Protein AF-0000000070387898 (afdb_homodimer)

pLDDT: mean 78.68, std 24.74, range [29.78, 98.94]

Foldseek 3Di:
DPPPPDDDPFADQDDDPVNQVVPFDWDADPVGRQQIWRKDFSCVVRPHQWKTKMKTWDAAFHKNDFFKAWAPKKKKKAWAAAKWKKKWWQQLVVCPDPPPPDPPVDPDPPPPPPPCPDPPDTDMDIDMDGHGDMDIADHRSVSSGGGIIITGHRHITIMMMMITPQDSFKDWIWMDRRNVQWIFIWIDHGPDPPDRPPTDTDND/DPPPPDDDPFADQDDDPVNQVVPFDWDADPVGRQQIWRKDFSCVVRPHQWKTKMKTWDAAFHKNDFFKAWAPKKKKKAWAAAKWKKKWWQQLVVCPPPPPPDPPVDPDPPPPPPPPPDPPDTDMDIDMDGHGDMDIADHRSVSSGGGIIITGHRHITIMMMMITPQDSFKDWIWMDRRNVQWIFIFIDHGPDDPDRPRTDTPRD

Sequence (408 aa):
MTSSPPIDFGPHPLLKADYIDSNLSPQPHFLKSEAVRNQICMSDAVGMKSLAVHKVRLDPEVESCPNHYHLNESEWIYILSGSGILTLLDASPTLLGPSMVPFPATRSTSTQTVGNKGKMTLEKEEKHVNPGDFIGFEQGIKASRWSHSLRAGPQGIEYLMGGAKSGCGGGVNLCAYPEEGKTMVMEYPQGQEGDVVRGSVTEFMTSSPPIDFGPHPLLKADYIDSNLSPQPHFLKSEAVRNQICMSDAVGMKSLAVHKVRLDPEVESCPNHYHLNESEWIYILSGSGILTLLDASPTLLGPSMVPFPATRSTSTQTVGNKGKMTLEKEEKHVNPGDFIGFEQGIKASRWSHSLRAGPQGIEYLMGGAKSGCGGGVNLCAYPEEGKTMVMEYPQGQEGDVVRGSVTEF

Secondary structure (DSSP, 8-state):
----------S-SEE-HHHHHHT-EEEE-SS-TT-EEEEEEHHHHTT-SSEEEEEEEE-TT-BSSSSBEESS--EEEEEEEEEEEEEEEE-GGGTTSS------SS----------------EEEEEEE-TT-EEEE--SGGGGGGEEEEEEEEEEEEEEEEEE-S-TTTPEEEEEETTTTEEEEEE--SS-TT------EE--/----------S-SEE-HHHHHHT-EEEE-SS-TT-EEEEEEHHHHTT-SSEEEEEEEE-TT-BSSSSBEESS--EEEEEEEEEEEEEEEE-GGGTTSS------SS----------------EEEEEEE-TT-EEEE--SGGGGGGEEEEEEEEEEEEEEEEEE-S-TTTPEEEEEETTTTEEEEEE--SS-TT------EE--

Organism: Cryptococcus deneoformans (strain JEC21 / ATCC MYA-565) (NCBI:txid214684)

InterPro domains:
  IPR011051 RmlC-like cupin domain superfamily [SSF51182] (5-152)
  IPR014710 RmlC-like jelly roll fold [G3DSA:2.60.120.10] (12-193)

Structure (mmCIF, N/CA/C/O backbone):
data_AF-0000000070387898-model_v1
#
loop_
_entity.id
_entity.type
_entity.pdbx_description
1 polymer 'Cupin 2 conserved barrel domain-containing protein'
#
loop_
_atom_site.group_PDB
_atom_site.id
_atom_site.type_symbol
_atom_site.label_atom_id
_atom_site.label_alt_id
_atom_site.label_comp_id
_atom_site.label_asym_id
_atom_site.label_entity_id
_atom_site.label_seq_id
_atom_site.pdbx_PDB_ins_code
_atom_site.Cartn_x
_atom_site.Cartn_y
_atom_site.Cartn_z
_atom_site.occupancy
_atom_site.B_iso_or_equiv
_atom_site.auth_seq_id
_atom_site.auth_comp_id
_atom_site.auth_asym_id
_atom_site.auth_atom_id
_atom_site.pdbx_PDB_model_num
ATOM 1 N N . MET A 1 1 ? 10.719 41.312 -14.398 1 35.44 1 MET A N 1
ATOM 2 C CA . MET A 1 1 ? 10.312 40.469 -13.281 1 35.44 1 MET A CA 1
ATOM 3 C C . MET A 1 1 ? 9.938 39.094 -13.758 1 35.44 1 MET A C 1
ATOM 5 O O . MET A 1 1 ? 8.875 38.875 -14.344 1 35.44 1 MET A O 1
ATOM 9 N N . THR A 1 2 ? 10.742 38.25 -14.234 1 41.53 2 THR A N 1
ATOM 10 C CA . THR A 1 2 ? 10.5 36.969 -14.906 1 41.53 2 THR A CA 1
ATOM 11 C C . THR A 1 2 ? 9.773 36 -13.977 1 41.53 2 THR A C 1
ATOM 13 O O . THR A 1 2 ? 10.242 35.719 -12.867 1 41.53 2 THR A O 1
ATOM 16 N N . SER A 1 3 ? 8.422 35.938 -14.023 1 47.75 3 SER A N 1
ATOM 17 C CA . SER A 1 3 ? 7.527 35.125 -13.219 1 47.75 3 SER A CA 1
ATOM 18 C C . SER A 1 3 ? 7.953 33.656 -13.234 1 47.75 3 SER A C 1
ATOM 20 O O . SER A 1 3 ? 8.195 33.094 -14.297 1 47.75 3 SER A O 1
ATOM 22 N N . SER A 1 4 ? 8.734 33.312 -12.312 1 57.03 4 SER A N 1
ATOM 23 C CA . SER A 1 4 ? 9.07 31.891 -12.18 1 57.03 4 SER A CA 1
ATOM 24 C C . SER A 1 4 ? 7.887 31 -12.539 1 57.03 4 SER A C 1
ATOM 26 O O . SER A 1 4 ? 6.742 31.328 -12.219 1 57.03 4 SER A O 1
ATOM 28 N N . PRO A 1 5 ? 8.117 30.234 -13.57 1 61.38 5 PRO A N 1
ATOM 29 C CA . PRO A 1 5 ? 7.016 29.344 -13.93 1 61.38 5 PRO A CA 1
ATOM 30 C C . PRO A 1 5 ? 6.32 28.75 -12.711 1 61.38 5 PRO A C 1
ATOM 32 O O . PRO A 1 5 ? 6.949 28.562 -11.664 1 61.38 5 PRO A O 1
ATOM 35 N N . PRO A 1 6 ? 5.039 28.766 -12.805 1 72.12 6 PRO A N 1
ATOM 36 C CA . PRO A 1 6 ? 4.281 28.203 -11.688 1 72.12 6 PRO A CA 1
ATOM 37 C C . PRO A 1 6 ? 4.746 26.797 -11.289 1 72.12 6 PRO A C 1
ATOM 39 O O . PRO A 1 6 ? 5.152 26.016 -12.156 1 72.12 6 PRO A O 1
ATOM 42 N N . ILE A 1 7 ? 5.031 26.562 -10.102 1 79.88 7 ILE A N 1
ATOM 43 C CA . ILE A 1 7 ? 5.41 25.266 -9.555 1 79.88 7 ILE A CA 1
ATOM 44 C C . ILE A 1 7 ? 4.289 24.266 -9.805 1 79.88 7 ILE A C 1
ATOM 46 O O . ILE A 1 7 ? 3.117 24.547 -9.562 1 79.88 7 ILE A O 1
ATOM 50 N N . ASP A 1 8 ? 4.555 23.156 -10.438 1 85.25 8 ASP A N 1
ATOM 51 C CA . ASP A 1 8 ? 3.609 22.062 -10.609 1 85.25 8 ASP A CA 1
ATOM 52 C C . ASP A 1 8 ? 3.594 21.156 -9.375 1 85.25 8 ASP A C 1
ATOM 54 O O . ASP A 1 8 ? 4.516 20.359 -9.172 1 85.25 8 ASP A O 1
ATOM 58 N N . PHE A 1 9 ? 2.543 21.25 -8.641 1 87.94 9 PHE A N 1
ATOM 59 C CA . PHE A 1 9 ? 2.457 20.5 -7.391 1 87.94 9 PHE A CA 1
ATOM 60 C C . PHE A 1 9 ? 1.857 19.125 -7.625 1 87.94 9 PHE A C 1
ATOM 62 O O . PHE A 1 9 ? 1.714 18.328 -6.688 1 87.94 9 PHE A O 1
ATOM 69 N N . GLY A 1 10 ? 1.58 18.766 -8.898 1 88.38 10 GLY A N 1
ATOM 70 C CA . GLY A 1 10 ? 0.963 17.5 -9.203 1 88.38 10 GLY A CA 1
ATOM 71 C C . GLY A 1 10 ? -0.544 17.5 -9.039 1 88.38 10 GLY A C 1
ATOM 72 O O . GLY A 1 10 ? -1.128 18.531 -8.68 1 88.38 10 GLY A O 1
ATOM 73 N N . PRO A 1 11 ? -1.177 16.422 -9.344 1 94.38 11 PRO A N 1
ATOM 74 C CA . PRO A 1 11 ? -2.635 16.344 -9.234 1 94.38 11 PRO A CA 1
ATOM 75 C C . PRO A 1 11 ? -3.115 16.375 -7.781 1 94.38 11 PRO A C 1
ATOM 77 O O . PRO A 1 11 ? -2.309 16.266 -6.859 1 94.38 11 PRO A O 1
ATOM 80 N N . HIS A 1 12 ? -4.43 16.703 -7.688 1 97.62 12 HIS A N 1
ATOM 81 C CA . HIS A 1 12 ? -5.043 16.594 -6.367 1 97.62 12 HIS A CA 1
ATOM 82 C C . HIS A 1 12 ? -4.84 15.195 -5.777 1 97.62 12 HIS A C 1
ATOM 84 O O . HIS A 1 12 ? -4.961 14.195 -6.484 1 97.62 12 HIS A O 1
ATOM 90 N N . PRO A 1 13 ? -4.621 15.078 -4.473 1 98.19 13 PRO A N 1
ATOM 91 C CA . PRO A 1 13 ? -4.227 13.797 -3.887 1 98.19 13 PRO A CA 1
ATOM 92 C C . PRO A 1 13 ? -5.41 12.859 -3.656 1 98.19 13 PRO A C 1
ATOM 94 O O . PRO A 1 13 ? -5.223 11.672 -3.393 1 98.19 13 PRO A O 1
ATOM 97 N N . LEU A 1 14 ? -6.66 13.344 -3.686 1 98.81 14 LEU A N 1
ATOM 98 C CA . LEU A 1 14 ? -7.836 12.539 -3.381 1 98.81 14 LEU A CA 1
ATOM 99 C C . LEU A 1 14 ? -8.453 11.969 -4.656 1 98.81 14 LEU A C 1
ATOM 101 O O . LEU A 1 14 ? -8.758 12.711 -5.59 1 98.81 14 LEU A O 1
ATOM 105 N N . LEU A 1 15 ? -8.539 10.727 -4.711 1 98.75 15 LEU A N 1
ATOM 106 C CA . LEU A 1 15 ? -9.227 9.992 -5.762 1 98.75 15 LEU A CA 1
ATOM 107 C C . LEU A 1 15 ? -10.5 9.336 -5.223 1 98.75 15 LEU A C 1
ATOM 109 O O . LEU A 1 15 ? -10.43 8.461 -4.352 1 98.75 15 LEU A O 1
ATOM 113 N N . LYS A 1 16 ? -11.68 9.688 -5.766 1 98.81 16 LYS A N 1
ATOM 114 C CA . LYS A 1 16 ? -12.961 9.227 -5.227 1 98.81 16 LYS A CA 1
ATOM 115 C C . LYS A 1 16 ? -13.297 7.82 -5.715 1 98.81 16 LYS A C 1
ATOM 117 O O . LYS A 1 16 ? -12.969 7.461 -6.848 1 98.81 16 LYS A O 1
ATOM 122 N N . ALA A 1 17 ? -14.055 7.16 -4.895 1 98.81 17 ALA A N 1
ATOM 123 C CA . ALA A 1 17 ? -14.43 5.77 -5.145 1 98.81 17 ALA A CA 1
ATOM 124 C C . ALA A 1 17 ? -15.133 5.625 -6.492 1 98.81 17 ALA A C 1
ATOM 126 O O . ALA A 1 17 ? -14.875 4.676 -7.238 1 98.81 17 ALA A O 1
ATOM 127 N N . ASP A 1 18 ? -15.992 6.516 -6.812 1 98.44 18 ASP A N 1
ATOM 128 C CA . ASP A 1 18 ? -16.75 6.43 -8.062 1 98.44 18 ASP A CA 1
ATOM 129 C C . ASP A 1 18 ? -15.812 6.488 -9.266 1 98.44 18 ASP A C 1
ATOM 131 O O . ASP A 1 18 ? -16.016 5.762 -10.242 1 98.44 18 ASP A O 1
ATOM 135 N N . TYR A 1 19 ? -14.852 7.426 -9.195 1 98.56 19 TYR A N 1
ATOM 136 C CA . TYR A 1 19 ? -13.875 7.508 -10.273 1 98.56 19 TYR A CA 1
ATOM 137 C C . TYR A 1 19 ? -13.094 6.203 -10.398 1 98.56 19 TYR A C 1
ATOM 139 O O . TYR A 1 19 ? -12.914 5.688 -11.5 1 98.56 19 TYR A O 1
ATOM 147 N N . ILE A 1 20 ? -12.648 5.652 -9.305 1 98.62 20 ILE A N 1
ATOM 148 C CA . ILE A 1 20 ? -11.859 4.426 -9.281 1 98.62 20 ILE A CA 1
ATOM 149 C C . ILE A 1 20 ? -12.656 3.287 -9.914 1 98.62 20 ILE A C 1
ATOM 151 O O . ILE A 1 20 ? -12.172 2.615 -10.828 1 98.62 20 ILE A O 1
ATOM 155 N N . ASP A 1 21 ? -13.914 3.082 -9.477 1 98.19 21 ASP A N 1
ATOM 156 C CA . ASP A 1 21 ? -14.742 1.971 -9.93 1 98.19 21 ASP A CA 1
ATOM 157 C C . ASP A 1 21 ? -15.094 2.115 -11.414 1 98.19 21 ASP A C 1
ATOM 159 O O . ASP A 1 21 ? -15.242 1.118 -12.117 1 98.19 21 ASP A O 1
ATOM 163 N N . SER A 1 22 ? -15.156 3.334 -11.875 1 98.25 22 SER A N 1
ATOM 164 C CA . SER A 1 22 ? -15.555 3.576 -13.258 1 98.25 22 SER A CA 1
ATOM 165 C C . SER A 1 22 ? -14.352 3.502 -14.203 1 98.25 22 SER A C 1
ATOM 167 O O . SER A 1 22 ? -14.508 3.578 -15.422 1 98.25 22 SER A O 1
ATOM 169 N N . ASN A 1 23 ? -13.109 3.379 -13.641 1 98.12 23 ASN A N 1
ATOM 170 C CA . ASN A 1 23 ? -11.93 3.422 -14.5 1 98.12 23 ASN A CA 1
ATOM 171 C C . ASN A 1 23 ? -11.117 2.135 -14.398 1 98.12 23 ASN A C 1
ATOM 173 O O . ASN A 1 23 ? -9.938 2.111 -14.758 1 98.12 23 ASN A O 1
ATOM 177 N N . LEU A 1 24 ? -11.742 1.082 -13.906 1 97.81 24 LEU A N 1
ATOM 178 C CA . LEU A 1 24 ? -11.133 -0.237 -14.023 1 97.81 24 LEU A CA 1
ATOM 179 C C . LEU A 1 24 ? -11.062 -0.683 -15.477 1 97.81 24 LEU A C 1
ATOM 181 O O . LEU A 1 24 ? -12.039 -0.542 -16.219 1 97.81 24 LEU A O 1
ATOM 185 N N . SER A 1 25 ? -9.891 -1.163 -15.859 1 97.25 25 SER A N 1
ATOM 186 C CA . SER A 1 25 ? -9.727 -1.632 -17.234 1 97.25 25 SER A CA 1
ATOM 187 C C . SER A 1 25 ? -9.078 -3.012 -17.266 1 97.25 25 SER A C 1
ATOM 189 O O . SER A 1 25 ? -8.219 -3.322 -16.453 1 97.25 25 SER A O 1
ATOM 191 N N . PRO A 1 26 ? -9.523 -3.861 -18.234 1 97.25 26 PRO A N 1
ATOM 192 C CA . PRO A 1 26 ? -8.969 -5.215 -18.328 1 97.25 26 PRO A CA 1
ATOM 193 C C . PRO A 1 26 ? -7.512 -5.227 -18.781 1 97.25 26 PRO A C 1
ATOM 195 O O . PRO A 1 26 ? -7.148 -4.516 -19.734 1 97.25 26 PRO A O 1
ATOM 198 N N . GLN A 1 27 ? -6.707 -5.988 -18.062 1 93.81 27 GLN A N 1
ATOM 199 C CA . GLN A 1 27 ? -5.305 -6.207 -18.391 1 93.81 27 GLN A CA 1
ATOM 200 C C . GLN A 1 27 ? -4.98 -7.699 -18.453 1 93.81 27 GLN A C 1
ATOM 202 O O . GLN A 1 27 ? -4.711 -8.32 -17.422 1 93.81 27 GLN A O 1
ATOM 207 N N . PRO A 1 28 ? -5.008 -8.273 -19.688 1 93.62 28 PRO A N 1
ATOM 208 C CA . PRO A 1 28 ? -4.586 -9.672 -19.781 1 93.62 28 PRO A CA 1
ATOM 209 C C . PRO A 1 28 ? -3.1 -9.859 -19.484 1 93.62 28 PRO A C 1
ATOM 211 O O . PRO A 1 28 ? -2.283 -9 -19.844 1 93.62 28 PRO A O 1
ATOM 214 N N . HIS A 1 29 ? -2.834 -10.922 -18.797 1 90.75 29 HIS A N 1
ATOM 215 C CA . HIS A 1 29 ? -1.426 -11.242 -18.578 1 90.75 29 HIS A CA 1
ATOM 216 C C . HIS A 1 29 ? -0.759 -11.688 -19.875 1 90.75 29 HIS A C 1
ATOM 218 O O . HIS A 1 29 ? -1.346 -12.445 -20.641 1 90.75 29 HIS A O 1
ATOM 224 N N . PHE A 1 30 ? 0.446 -11.359 -20.016 1 82.5 30 PHE A N 1
ATOM 225 C CA . PHE A 1 30 ? 1.113 -11.594 -21.297 1 82.5 30 PHE A CA 1
ATOM 226 C C . PHE A 1 30 ? 1.413 -13.078 -21.484 1 82.5 30 PHE A C 1
ATOM 228 O O . PHE A 1 30 ? 1.46 -13.57 -22.609 1 82.5 30 PHE A O 1
ATOM 235 N N . LEU A 1 31 ? 1.638 -13.891 -20.422 1 84.62 31 LEU A N 1
ATOM 236 C CA . LEU A 1 31 ? 1.955 -15.312 -20.531 1 84.62 31 LEU A CA 1
ATOM 237 C C . LEU A 1 31 ? 0.683 -16.156 -20.578 1 84.62 31 LEU A C 1
ATOM 239 O O . LEU A 1 31 ? 0.725 -17.328 -20.922 1 84.62 31 LEU A O 1
ATOM 243 N N . LYS A 1 32 ? -0.415 -15.648 -20.172 1 91.56 32 LYS A N 1
ATOM 244 C CA . LYS A 1 32 ? -1.692 -16.344 -20.062 1 91.56 32 LYS A CA 1
ATOM 245 C C . LYS A 1 32 ? -2.861 -15.391 -20.281 1 91.56 32 LYS A C 1
ATOM 247 O O . LYS A 1 32 ? -3.375 -14.812 -19.312 1 91.56 32 LYS A O 1
ATOM 252 N N . SER A 1 33 ? -3.344 -15.281 -21.438 1 93.31 33 SER A N 1
ATOM 253 C CA . SER A 1 33 ? -4.277 -14.234 -21.844 1 93.31 33 SER A CA 1
ATOM 254 C C . SER A 1 33 ? -5.613 -14.383 -21.109 1 93.31 33 SER A C 1
ATOM 256 O O . SER A 1 33 ? -6.367 -13.422 -20.984 1 93.31 33 SER A O 1
ATOM 258 N N . GLU A 1 34 ? -5.941 -15.586 -20.625 1 96.25 34 GLU A N 1
ATOM 259 C CA . GLU A 1 34 ? -7.191 -15.797 -19.906 1 96.25 34 GLU A CA 1
ATOM 260 C C . GLU A 1 34 ? -7.113 -15.227 -18.484 1 96.25 34 GLU A C 1
ATOM 262 O O . GLU A 1 34 ? -8.133 -15.07 -17.812 1 96.25 34 GLU A O 1
ATOM 267 N N . ALA A 1 35 ? -5.898 -15.047 -18.062 1 96.62 35 ALA A N 1
ATOM 268 C CA . ALA A 1 35 ? -5.703 -14.359 -16.781 1 96.62 35 ALA A CA 1
ATOM 269 C C . ALA A 1 35 ? -5.824 -12.852 -16.938 1 96.62 35 ALA A C 1
ATOM 271 O O . ALA A 1 35 ? -4.867 -12.18 -17.344 1 96.62 35 ALA A O 1
ATOM 272 N N . VAL A 1 36 ? -7.02 -12.352 -16.625 1 97.38 36 VAL A N 1
ATOM 273 C CA . VAL A 1 36 ? -7.312 -10.938 -16.859 1 97.38 36 VAL A CA 1
ATOM 274 C C . VAL A 1 36 ? -7.605 -10.242 -15.531 1 97.38 36 VAL A C 1
ATOM 276 O O . VAL A 1 36 ? -8.531 -10.633 -14.812 1 97.38 36 VAL A O 1
ATOM 279 N N . ARG A 1 37 ? -6.832 -9.273 -15.211 1 97.38 37 ARG A N 1
ATOM 280 C CA . ARG A 1 37 ? -7.117 -8.367 -14.109 1 97.38 37 ARG A CA 1
ATOM 281 C C . ARG A 1 37 ? -7.824 -7.113 -14.594 1 97.38 37 ARG A C 1
ATOM 283 O O . ARG A 1 37 ? -7.348 -6.441 -15.516 1 97.38 37 ARG A O 1
ATOM 290 N N . ASN A 1 38 ? -9.031 -6.84 -14.086 1 98.25 38 ASN A N 1
ATOM 291 C CA . ASN A 1 38 ? -9.594 -5.5 -14.227 1 98.25 38 ASN A CA 1
ATOM 292 C C . ASN A 1 38 ? -9.047 -4.547 -13.164 1 98.25 38 ASN A C 1
ATOM 294 O O . ASN A 1 38 ? -9.312 -4.719 -11.969 1 98.25 38 ASN A O 1
ATOM 298 N N . GLN A 1 39 ? -8.18 -3.57 -13.648 1 97.62 39 GLN A N 1
ATOM 299 C CA . GLN A 1 39 ? -7.477 -2.85 -12.594 1 97.62 39 GLN A CA 1
ATOM 300 C C . GLN A 1 39 ? -7.301 -1.378 -12.961 1 97.62 39 GLN A C 1
ATOM 302 O O . GLN A 1 39 ? -7.48 -0.992 -14.117 1 97.62 39 GLN A O 1
ATOM 307 N N . ILE A 1 40 ? -7.078 -0.568 -11.977 1 96.88 40 ILE A N 1
ATOM 308 C CA . ILE A 1 40 ? -6.59 0.802 -12.07 1 96.88 40 ILE A CA 1
ATOM 309 C C . ILE A 1 40 ? -5.406 0.995 -11.117 1 96.88 40 ILE A C 1
ATOM 311 O O . ILE A 1 40 ? -5.402 0.46 -10.008 1 96.88 40 ILE A O 1
ATOM 315 N N . CYS A 1 41 ? -4.367 1.697 -11.586 1 96.19 41 CYS A N 1
ATOM 316 C CA . CYS A 1 41 ? -3.295 2.135 -10.695 1 96.19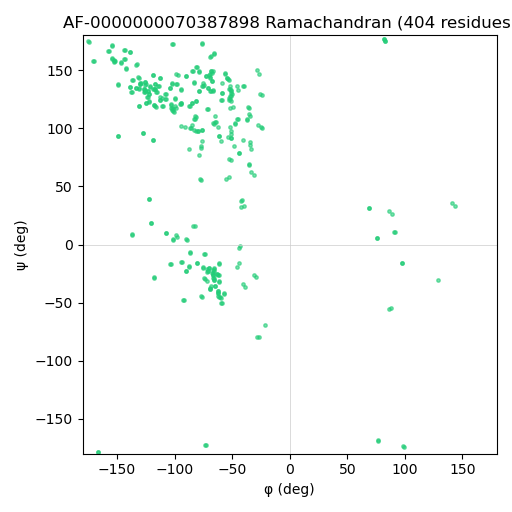 41 CYS A CA 1
ATOM 317 C C . CYS A 1 41 ? -3.643 3.465 -10.039 1 96.19 41 CYS A C 1
ATOM 319 O O . CYS A 1 41 ? -3.396 4.527 -10.609 1 96.19 41 CYS A O 1
ATOM 321 N N . MET A 1 42 ? -4.105 3.414 -8.789 1 97.56 42 MET A N 1
ATOM 322 C CA . MET A 1 42 ? -4.59 4.605 -8.102 1 97.56 42 MET A CA 1
ATOM 323 C C . MET A 1 42 ? -3.439 5.559 -7.793 1 97.56 42 MET A C 1
ATOM 325 O O . MET A 1 42 ? -3.588 6.777 -7.906 1 97.56 42 MET A O 1
ATOM 329 N N . SER A 1 43 ? -2.275 5 -7.41 1 96 43 SER A N 1
ATOM 330 C CA . SER A 1 43 ? -1.128 5.836 -7.086 1 96 43 SER A CA 1
ATOM 331 C C . SER A 1 43 ? -0.67 6.645 -8.297 1 96 43 SER A C 1
ATOM 333 O O . SER A 1 43 ? -0.359 7.828 -8.18 1 96 43 SER A O 1
ATOM 335 N N . ASP A 1 44 ? -0.679 6.043 -9.484 1 92.25 44 ASP A N 1
ATOM 336 C CA . ASP A 1 44 ? -0.35 6.781 -10.703 1 92.25 44 ASP A CA 1
ATOM 337 C C . ASP A 1 44 ? -1.348 7.91 -10.945 1 92.25 44 ASP A C 1
ATOM 339 O O . ASP A 1 44 ? -0.959 9.016 -11.328 1 92.25 44 ASP A O 1
ATOM 343 N N . ALA A 1 45 ? -2.582 7.648 -10.734 1 94.81 45 ALA A N 1
ATOM 344 C CA . ALA A 1 45 ? -3.641 8.617 -11.023 1 94.81 45 ALA A CA 1
ATOM 345 C C . ALA A 1 45 ? -3.475 9.875 -10.172 1 94.81 45 ALA A C 1
ATOM 347 O O . ALA A 1 45 ? -3.898 10.961 -10.578 1 94.81 45 ALA A O 1
ATOM 348 N N . VAL A 1 46 ? -2.812 9.711 -8.984 1 96.31 46 VAL A N 1
ATOM 349 C CA . VAL A 1 46 ? -2.66 10.883 -8.125 1 96.31 46 VAL A CA 1
ATOM 350 C C . VAL A 1 46 ? -1.208 11.359 -8.148 1 96.31 46 VAL A C 1
ATOM 352 O O . VAL A 1 46 ? -0.785 12.125 -7.281 1 96.31 46 VAL A O 1
ATOM 355 N N . GLY A 1 47 ? -0.435 10.828 -9.016 1 92 47 GLY A N 1
ATOM 356 C CA . GLY A 1 47 ? 0.869 11.398 -9.312 1 92 47 GLY A CA 1
ATOM 357 C C . GLY A 1 47 ? 1.982 10.828 -8.461 1 92 47 GLY A C 1
ATOM 358 O O . GLY A 1 47 ? 3.088 11.367 -8.422 1 92 47 GLY A O 1
ATOM 359 N N . MET A 1 48 ? 1.727 9.789 -7.742 1 91.62 48 MET A N 1
ATOM 360 C CA . MET A 1 48 ? 2.799 9.164 -6.977 1 91.62 48 MET A CA 1
ATOM 361 C C . MET A 1 48 ? 3.812 8.5 -7.898 1 91.62 48 MET A C 1
ATOM 363 O O . MET A 1 48 ? 3.439 7.934 -8.93 1 91.62 48 MET A O 1
ATOM 367 N N . LYS A 1 49 ? 5.07 8.477 -7.434 1 84.19 49 LYS A N 1
ATOM 368 C CA . LYS A 1 49 ? 6.109 8.016 -8.352 1 84.19 49 LYS A CA 1
ATOM 369 C C . LYS A 1 49 ? 6.797 6.762 -7.816 1 84.19 49 LYS A C 1
ATOM 371 O O . LYS A 1 49 ? 7.246 5.918 -8.594 1 84.19 49 LYS A O 1
ATOM 376 N N . SER A 1 50 ? 6.859 6.566 -6.574 1 81.56 50 SER A N 1
ATOM 377 C CA . SER A 1 50 ? 7.742 5.539 -6.031 1 81.56 50 SER A CA 1
ATOM 378 C C . SER A 1 50 ? 6.953 4.305 -5.609 1 81.56 50 SER A C 1
ATOM 380 O O . SER A 1 50 ? 7.531 3.234 -5.398 1 81.56 50 SER A O 1
ATOM 382 N N . LEU A 1 51 ? 5.641 4.453 -5.465 1 90.56 51 LEU A N 1
ATOM 383 C CA . LEU A 1 51 ? 4.801 3.35 -5.012 1 90.56 51 LEU A CA 1
ATOM 384 C C . LEU A 1 51 ? 3.662 3.092 -5.996 1 90.56 51 LEU A C 1
ATOM 386 O O . LEU A 1 51 ? 3.102 4.031 -6.562 1 90.56 51 LEU A O 1
ATOM 390 N N . ALA A 1 52 ? 3.402 1.858 -6.191 1 92 52 ALA A N 1
ATOM 391 C CA . ALA A 1 52 ? 2.221 1.477 -6.961 1 92 52 ALA A CA 1
ATOM 392 C C . ALA A 1 52 ? 1.147 0.879 -6.055 1 92 52 ALA A C 1
ATOM 394 O O . ALA A 1 52 ? 1.437 0.013 -5.227 1 92 52 ALA A O 1
ATOM 395 N N . VAL A 1 53 ? -0.023 1.362 -6.16 1 97 53 VAL A N 1
ATOM 396 C CA . VAL A 1 53 ? -1.197 0.812 -5.492 1 97 53 VAL A CA 1
ATOM 397 C C . VAL A 1 53 ? -2.336 0.651 -6.496 1 97 53 VAL A C 1
ATOM 399 O O . VAL A 1 53 ? -2.805 1.635 -7.074 1 97 53 VAL A O 1
ATOM 402 N N . HIS A 1 54 ? -2.768 -0.555 -6.66 1 97.81 54 HIS A N 1
ATOM 403 C CA . HIS A 1 54 ? -3.83 -0.879 -7.602 1 97.81 54 HIS A CA 1
ATOM 404 C C . HIS A 1 54 ? -5.09 -1.344 -6.879 1 97.81 54 HIS A C 1
ATOM 406 O O . HIS A 1 54 ? -5.004 -2.01 -5.844 1 97.81 54 HIS A O 1
ATOM 412 N N . LYS A 1 55 ? -6.188 -0.949 -7.43 1 98.81 55 LYS A N 1
ATOM 413 C CA . LYS A 1 55 ? -7.395 -1.739 -7.207 1 98.81 55 LYS A CA 1
ATOM 414 C C . LYS A 1 55 ? -7.617 -2.738 -8.336 1 98.81 55 LYS A C 1
ATOM 416 O O . LYS A 1 55 ? -7.492 -2.389 -9.516 1 98.81 55 LYS A O 1
ATOM 421 N N . VAL A 1 56 ? -7.91 -3.951 -7.957 1 98.69 56 VAL A N 1
ATOM 422 C CA . VAL A 1 56 ? -8.047 -5.027 -8.93 1 98.69 56 VAL A CA 1
ATOM 423 C C . VAL A 1 56 ? -9.359 -5.77 -8.703 1 98.69 56 VAL A C 1
ATOM 425 O O . VAL A 1 56 ? -9.742 -6.027 -7.555 1 98.69 56 VAL A O 1
ATOM 428 N N . ARG A 1 57 ? -10.016 -6.105 -9.719 1 98.88 57 ARG A N 1
ATOM 429 C CA . ARG A 1 57 ? -11.18 -6.992 -9.711 1 98.88 57 ARG A CA 1
ATOM 430 C C . ARG A 1 57 ? -10.961 -8.18 -10.641 1 98.88 57 ARG A C 1
ATOM 432 O O . ARG A 1 57 ? -10.586 -8.008 -11.805 1 98.88 57 ARG A O 1
ATOM 439 N N . LEU A 1 58 ? -11.141 -9.367 -10.102 1 98.81 58 LEU A N 1
ATOM 440 C CA . LEU A 1 58 ? -11.18 -10.57 -10.914 1 98.81 58 LEU A CA 1
ATOM 441 C C . LEU A 1 58 ? -12.609 -11.078 -11.078 1 98.81 58 LEU A C 1
ATOM 443 O O . LEU A 1 58 ? -13.367 -11.125 -10.102 1 98.81 58 LEU A O 1
ATOM 447 N N . ASP A 1 59 ? -12.953 -11.43 -12.289 1 98.56 59 ASP A N 1
ATOM 448 C CA . ASP A 1 59 ? -14.227 -12.102 -12.531 1 98.56 59 ASP A CA 1
ATOM 449 C C . ASP A 1 59 ? -14.25 -13.484 -11.891 1 98.56 59 ASP A C 1
ATOM 451 O O . ASP A 1 59 ? -13.203 -14.008 -11.5 1 98.56 59 ASP A O 1
ATOM 455 N N . PRO A 1 60 ? -15.453 -14.062 -11.742 1 98.69 60 PRO A N 1
ATOM 456 C CA . PRO A 1 60 ? -15.57 -15.391 -11.133 1 98.69 60 PRO A CA 1
ATOM 457 C C . PRO A 1 60 ? -14.648 -16.422 -11.789 1 98.69 60 PRO A C 1
ATOM 459 O O . PRO A 1 60 ? -14.633 -16.547 -13.016 1 98.69 60 PRO A O 1
ATOM 462 N N . GLU A 1 61 ? -13.805 -17.078 -10.953 1 98.38 61 GLU A N 1
ATOM 463 C CA . GLU A 1 61 ? -12.992 -18.234 -11.297 1 98.38 61 GLU A CA 1
ATOM 464 C C . GLU A 1 61 ? -11.781 -17.828 -12.141 1 98.38 61 GLU A C 1
ATOM 466 O O . GLU A 1 61 ? -11.07 -18.688 -12.664 1 98.38 61 GLU A O 1
ATOM 471 N N . VAL A 1 62 ? -11.602 -16.531 -12.32 1 98.38 62 VAL A N 1
ATOM 472 C CA . VAL A 1 62 ? -10.469 -16.047 -13.117 1 98.38 62 VAL A CA 1
ATOM 473 C C . VAL A 1 62 ? -9.219 -15.992 -12.242 1 98.38 62 VAL A C 1
ATOM 475 O O . VAL A 1 62 ? -9.281 -15.594 -11.078 1 98.38 62 VAL A O 1
ATOM 478 N N . GLU A 1 63 ? -8.109 -16.406 -12.805 1 97.69 63 GLU A N 1
ATOM 479 C CA . GLU A 1 63 ? -6.801 -16.281 -12.164 1 97.69 63 GLU A CA 1
ATOM 480 C C . GLU A 1 63 ? -6.188 -14.906 -12.398 1 97.69 63 GLU A C 1
ATOM 482 O O . GLU A 1 63 ? -6.379 -14.312 -13.461 1 97.69 63 GLU A O 1
ATOM 487 N N . SER A 1 64 ? -5.41 -14.477 -11.438 1 96.31 64 SER A N 1
ATOM 488 C CA . SER A 1 64 ? -4.816 -13.148 -11.516 1 96.31 64 SER A CA 1
ATOM 489 C C . SER A 1 64 ? -3.641 -13.117 -12.484 1 96.31 64 SER A C 1
ATOM 491 O O . SER A 1 64 ? -3.461 -12.156 -13.227 1 96.31 64 SER A O 1
ATOM 493 N N . CYS A 1 65 ? -2.787 -14.086 -12.422 1 94.75 65 CYS A N 1
ATOM 494 C CA . CYS A 1 65 ? -1.545 -14.25 -13.164 1 94.75 65 CYS A CA 1
ATOM 495 C C . CYS A 1 65 ? -0.963 -15.641 -12.945 1 94.75 65 CYS A C 1
ATOM 497 O O . CYS A 1 65 ? -1.371 -16.359 -12.023 1 94.75 65 CYS A O 1
ATOM 499 N N . PRO A 1 66 ? -0.088 -16.094 -13.914 1 94.75 66 PRO A N 1
ATOM 500 C CA . PRO A 1 66 ? 0.634 -17.328 -13.586 1 94.75 66 PRO A CA 1
ATOM 501 C C . PRO A 1 66 ? 1.414 -17.234 -12.281 1 94.7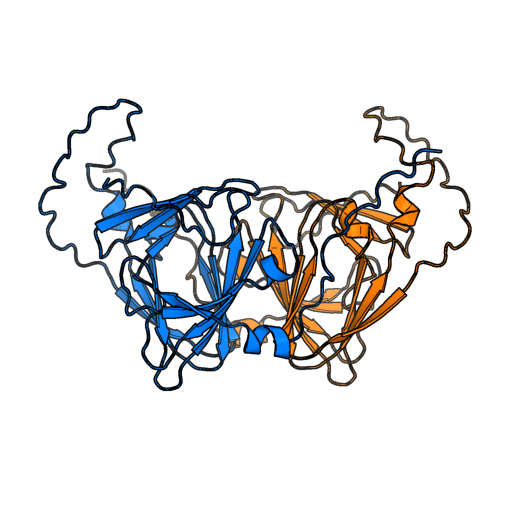5 66 PRO A C 1
ATOM 503 O O . PRO A 1 66 ? 1.814 -16.125 -11.875 1 94.75 66 PRO A O 1
ATOM 506 N N . ASN A 1 67 ? 1.488 -18.359 -11.609 1 96.44 67 ASN A N 1
ATOM 507 C CA . ASN A 1 67 ? 2.246 -18.406 -10.367 1 96.44 67 ASN A CA 1
ATOM 508 C C . ASN A 1 67 ? 3.648 -17.828 -10.547 1 96.44 67 ASN A C 1
ATOM 510 O O . ASN A 1 67 ? 4.34 -18.172 -11.508 1 96.44 67 ASN A O 1
ATOM 514 N N . HIS A 1 68 ? 4.074 -16.922 -9.609 1 94.62 68 HIS A N 1
ATOM 515 C CA . HIS A 1 68 ? 5.316 -16.188 -9.812 1 94.62 68 HIS A CA 1
ATOM 516 C C . HIS A 1 68 ? 5.883 -15.695 -8.484 1 94.62 68 HIS A C 1
ATOM 518 O O . HIS A 1 68 ? 5.23 -15.805 -7.445 1 94.62 68 HIS A O 1
ATOM 524 N N . TYR A 1 69 ? 7.102 -15.266 -8.5 1 92.81 69 TYR A N 1
ATOM 525 C CA . TYR A 1 69 ? 7.727 -14.492 -7.43 1 92.81 69 TYR A CA 1
ATOM 526 C C . TYR A 1 69 ? 8.656 -13.43 -8 1 92.81 69 TYR A C 1
ATOM 528 O O . TYR A 1 69 ? 9.117 -13.547 -9.141 1 92.81 69 TYR A O 1
ATOM 536 N N . HIS A 1 70 ? 8.789 -12.375 -7.23 1 91.25 70 HIS A N 1
ATOM 537 C CA . HIS A 1 70 ? 9.609 -11.258 -7.672 1 91.25 70 HIS A CA 1
ATOM 538 C C . HIS A 1 70 ? 11 -11.312 -7.047 1 91.25 70 HIS A C 1
ATOM 540 O O . HIS A 1 70 ? 11.141 -11.547 -5.844 1 91.25 70 HIS A O 1
ATOM 546 N N . LEU A 1 71 ? 11.961 -11.031 -7.852 1 84.44 71 LEU A N 1
ATOM 547 C CA . LEU A 1 71 ? 13.344 -11.07 -7.367 1 84.44 71 LEU A CA 1
ATOM 548 C C . LEU A 1 71 ? 13.758 -9.711 -6.812 1 84.44 71 LEU A C 1
ATOM 550 O O . LEU A 1 71 ? 14.648 -9.625 -5.965 1 84.44 71 LEU A O 1
ATOM 554 N N . ASN A 1 72 ? 13.102 -8.602 -7.227 1 83.06 72 ASN A N 1
ATOM 555 C CA . ASN A 1 72 ? 13.609 -7.289 -6.844 1 83.06 72 ASN A CA 1
ATOM 556 C C . ASN A 1 72 ? 12.484 -6.359 -6.406 1 83.06 72 ASN A C 1
ATOM 558 O O . ASN A 1 72 ? 12.688 -5.152 -6.254 1 83.06 72 ASN A O 1
ATOM 562 N N . GLU A 1 73 ? 11.305 -6.828 -6.246 1 86.56 73 GLU A N 1
ATOM 563 C CA . GLU A 1 73 ? 10.188 -6.008 -5.781 1 86.56 73 GLU A CA 1
ATOM 564 C C . GLU A 1 73 ? 9.336 -6.758 -4.762 1 86.56 73 GLU A C 1
ATOM 566 O O . GLU A 1 73 ? 9.016 -7.93 -4.953 1 86.56 73 GLU A O 1
ATOM 571 N N . SER A 1 74 ? 9.07 -6.078 -3.656 1 91.56 74 SER A N 1
ATOM 572 C CA . SER A 1 74 ? 8.078 -6.609 -2.727 1 91.56 74 SER A CA 1
ATOM 573 C C . SER A 1 74 ? 6.66 -6.332 -3.209 1 91.56 74 SER A C 1
ATOM 575 O O . SER A 1 74 ? 6.418 -5.34 -3.902 1 91.56 74 SER A O 1
ATOM 577 N N . GLU A 1 75 ? 5.785 -7.215 -2.863 1 94.94 75 GLU A N 1
ATOM 578 C CA . GLU A 1 75 ? 4.395 -7.109 -3.285 1 94.94 75 GLU A CA 1
ATOM 579 C C . GLU A 1 75 ? 3.441 -7.43 -2.135 1 94.94 75 GLU A C 1
ATOM 581 O O . GLU A 1 75 ? 3.713 -8.32 -1.327 1 94.94 75 GLU A O 1
ATOM 586 N N . TRP A 1 76 ? 2.344 -6.688 -2.074 1 97.88 76 TRP A N 1
ATOM 587 C CA . TRP A 1 76 ? 1.322 -6.996 -1.079 1 97.88 76 TRP A CA 1
ATOM 588 C C . TRP A 1 76 ? -0.067 -6.988 -1.707 1 97.88 76 TRP A C 1
ATOM 590 O O . TRP A 1 76 ? -0.281 -6.371 -2.754 1 97.88 76 TRP A O 1
ATOM 600 N N . ILE A 1 77 ? -1.011 -7.762 -1.062 1 98.88 77 ILE A N 1
ATOM 601 C CA . ILE A 1 77 ? -2.412 -7.867 -1.454 1 98.88 77 ILE A CA 1
ATOM 602 C C . ILE A 1 77 ? -3.305 -7.719 -0.224 1 98.88 77 ILE A C 1
ATOM 604 O O . ILE A 1 77 ? -3.006 -8.266 0.838 1 98.88 77 ILE A O 1
ATOM 608 N N . TYR A 1 78 ? -4.352 -6.938 -0.3 1 98.94 78 TYR A N 1
ATOM 609 C CA . TYR A 1 78 ? -5.398 -6.832 0.709 1 98.94 78 TYR A CA 1
ATOM 610 C C . TYR A 1 78 ? -6.77 -7.098 0.102 1 98.94 78 TYR A C 1
ATOM 612 O O . TYR A 1 78 ? -7.199 -6.383 -0.809 1 98.94 78 TYR A O 1
ATOM 620 N N . ILE A 1 79 ? -7.512 -8.102 0.624 1 98.94 79 ILE A N 1
ATOM 621 C CA . ILE A 1 79 ? -8.789 -8.508 0.036 1 98.94 79 ILE A CA 1
ATOM 622 C C . ILE A 1 79 ? -9.891 -7.57 0.503 1 98.94 79 ILE A C 1
ATOM 624 O O . ILE A 1 79 ? -10.109 -7.398 1.706 1 98.94 79 ILE A O 1
ATOM 628 N N . LEU A 1 80 ? -10.562 -6.965 -0.452 1 98.88 80 LEU A N 1
ATOM 629 C CA . LEU A 1 80 ? -11.625 -6.012 -0.142 1 98.88 80 LEU A CA 1
ATOM 630 C C . LEU A 1 80 ? -12.977 -6.711 -0.084 1 98.88 80 LEU A C 1
ATOM 632 O O . LEU A 1 80 ? -13.773 -6.449 0.818 1 98.88 80 LEU A O 1
ATOM 636 N N . SER A 1 81 ? -13.305 -7.523 -1.064 1 98.75 81 SER A N 1
ATOM 637 C CA . SER A 1 81 ? -14.578 -8.219 -1.182 1 98.75 81 SER A CA 1
ATOM 638 C C . SER A 1 81 ? -14.445 -9.5 -1.996 1 98.75 81 SER A C 1
ATOM 640 O O . SER A 1 81 ? -13.469 -9.672 -2.727 1 98.75 81 SER A O 1
ATOM 642 N N . GLY A 1 82 ? -15.398 -10.398 -1.841 1 98.62 82 GLY A N 1
ATOM 643 C CA . GLY A 1 82 ? -15.328 -11.695 -2.496 1 98.62 82 GLY A CA 1
ATOM 644 C C . GLY A 1 82 ? -14.359 -12.648 -1.83 1 98.62 82 GLY A C 1
ATOM 645 O O . GLY A 1 82 ? -14.047 -12.508 -0.645 1 98.62 82 GLY A O 1
ATOM 646 N N . SER A 1 83 ? -14.094 -13.711 -2.521 1 98.62 83 SER A N 1
ATOM 647 C CA . SER A 1 83 ? -13.18 -14.727 -1.998 1 98.62 83 SER A CA 1
ATOM 648 C C . SER A 1 83 ? -12.344 -15.336 -3.111 1 98.62 83 SER A C 1
ATOM 650 O O . SER A 1 83 ? -12.578 -15.078 -4.293 1 98.62 83 SER A O 1
ATOM 652 N N . GLY A 1 84 ? -11.32 -16.062 -2.67 1 98.75 84 GLY A N 1
ATOM 653 C CA . GLY A 1 84 ? -10.461 -16.719 -3.641 1 98.75 84 GLY A CA 1
ATOM 654 C C . GLY A 1 84 ? -9.547 -17.766 -3.021 1 98.75 84 GLY A C 1
ATOM 655 O O . GLY A 1 84 ? -9.68 -18.094 -1.842 1 98.75 84 GLY A O 1
ATOM 656 N N . ILE A 1 85 ? -8.766 -18.312 -3.904 1 98.88 85 ILE A N 1
ATOM 657 C CA . ILE A 1 85 ? -7.762 -19.297 -3.492 1 98.88 85 ILE A CA 1
ATOM 658 C C . ILE A 1 85 ? -6.367 -18.75 -3.805 1 98.88 85 ILE A C 1
ATOM 660 O O . ILE A 1 85 ? -6.059 -18.438 -4.957 1 98.88 85 ILE A O 1
ATOM 664 N N . LEU A 1 86 ? -5.605 -18.609 -2.762 1 98.88 86 LEU A N 1
ATOM 665 C CA . LEU A 1 86 ? -4.18 -18.328 -2.891 1 98.88 86 LEU A CA 1
ATOM 666 C C . LEU A 1 86 ? -3.385 -19.609 -3.068 1 98.88 86 LEU A C 1
ATOM 668 O O . LEU A 1 86 ? -3.465 -20.516 -2.234 1 98.88 86 LEU A O 1
ATOM 672 N N . THR A 1 87 ? -2.668 -19.703 -4.125 1 98.62 87 THR A N 1
ATOM 673 C CA . THR A 1 87 ? -1.779 -20.844 -4.348 1 98.62 87 THR A CA 1
ATOM 674 C C . THR A 1 87 ? -0.328 -20.453 -4.082 1 98.62 87 THR A C 1
ATOM 676 O O . THR A 1 87 ? 0.188 -19.5 -4.691 1 98.62 87 THR A O 1
ATOM 679 N N . LEU A 1 88 ? 0.263 -21.141 -3.162 1 98.25 88 LEU A N 1
ATOM 680 C CA . LEU A 1 88 ? 1.684 -21 -2.869 1 98.25 88 LEU A CA 1
ATOM 681 C C . LEU A 1 88 ? 2.467 -22.219 -3.33 1 98.25 88 LEU A C 1
ATOM 683 O O . LEU A 1 88 ? 2.107 -23.344 -2.994 1 98.25 88 LEU A O 1
ATOM 687 N N . LEU A 1 89 ? 3.496 -21.984 -4.16 1 96.81 89 LEU A N 1
ATOM 688 C CA . LEU A 1 89 ? 4.395 -23.031 -4.617 1 96.81 89 LEU A CA 1
ATOM 689 C C . LEU A 1 89 ? 5.797 -22.844 -4.047 1 96.81 89 LEU A C 1
ATOM 691 O O . LEU A 1 89 ? 6.367 -21.75 -4.148 1 96.81 89 LEU A O 1
ATOM 695 N N . ASP A 1 90 ? 6.301 -23.875 -3.379 1 95.12 90 ASP A N 1
ATOM 696 C CA . ASP A 1 90 ? 7.691 -23.828 -2.934 1 95.12 90 ASP A CA 1
ATOM 697 C C . ASP A 1 90 ? 8.648 -24.078 -4.098 1 95.12 90 ASP A C 1
ATOM 699 O O . ASP A 1 90 ? 8.961 -25.219 -4.426 1 95.12 90 ASP A O 1
ATOM 703 N N . ALA A 1 91 ? 9.164 -23.031 -4.637 1 90.44 91 ALA A N 1
ATOM 704 C CA . ALA A 1 91 ? 10.078 -23.109 -5.77 1 90.44 91 ALA A CA 1
ATOM 705 C C . ALA A 1 91 ? 11.531 -23.031 -5.312 1 90.44 91 ALA A C 1
ATOM 707 O O . ALA A 1 91 ? 12.445 -22.953 -6.137 1 90.44 91 ALA A O 1
ATOM 708 N N . SER A 1 92 ? 11.844 -23.031 -4.051 1 87 92 SER A N 1
ATOM 709 C CA . SER A 1 92 ? 13.195 -22.859 -3.521 1 87 92 SER A CA 1
ATOM 710 C C . SER A 1 92 ? 14.125 -23.969 -3.988 1 87 92 SER A C 1
ATOM 712 O O . SER A 1 92 ? 15.32 -23.75 -4.172 1 87 92 SER A O 1
ATOM 714 N N . PRO A 1 93 ? 13.664 -25.172 -4.215 1 75.81 93 PRO A N 1
ATOM 715 C CA . PRO A 1 93 ? 14.555 -26.25 -4.684 1 75.81 93 PRO A CA 1
ATOM 716 C C . PRO A 1 93 ? 15.07 -26 -6.098 1 75.81 93 PRO A C 1
ATOM 718 O O . PRO A 1 93 ? 16.062 -26.594 -6.508 1 75.81 93 PRO A O 1
ATOM 721 N N . THR A 1 94 ? 14.352 -25.25 -6.848 1 68.31 94 THR A N 1
ATOM 722 C CA . THR A 1 94 ? 14.758 -24.984 -8.227 1 68.31 94 THR A CA 1
ATOM 723 C C . THR A 1 94 ? 15.984 -24.078 -8.266 1 68.31 94 THR A C 1
ATOM 725 O O . THR A 1 94 ? 16.656 -24 -9.289 1 68.31 94 THR A O 1
ATOM 728 N N . LEU A 1 95 ? 16.25 -23.312 -7.23 1 63.69 95 LEU A N 1
ATOM 729 C CA . LEU A 1 95 ? 17.391 -22.406 -7.172 1 63.69 95 LEU A CA 1
ATOM 730 C C . LEU A 1 95 ? 18.703 -23.172 -7.102 1 63.69 95 LEU A C 1
ATOM 732 O O . LEU A 1 95 ? 19.75 -22.656 -7.523 1 63.69 95 LEU A O 1
ATOM 736 N N . LEU A 1 96 ? 18.703 -24.266 -6.43 1 48.97 96 LEU A N 1
ATOM 737 C CA . LEU A 1 96 ? 19.906 -25.062 -6.172 1 48.97 96 LEU A CA 1
ATOM 738 C C . LEU A 1 96 ? 20.344 -25.812 -7.422 1 48.97 96 LEU A C 1
ATOM 740 O O . LEU A 1 96 ? 21.391 -26.438 -7.43 1 48.97 96 LEU A O 1
ATOM 744 N N . GLY A 1 97 ? 19.578 -25.812 -8.461 1 45.19 97 GLY A N 1
ATOM 745 C CA . GLY A 1 97 ? 20.156 -26.609 -9.531 1 45.19 97 GLY A CA 1
ATOM 746 C C . GLY A 1 97 ? 21.422 -26 -10.109 1 45.19 97 GLY A C 1
ATOM 747 O O . GLY A 1 97 ? 21.703 -24.828 -9.891 1 45.19 97 GLY A O 1
ATOM 748 N N . PRO A 1 98 ? 22.297 -26.891 -10.531 1 38.78 98 PRO A N 1
ATOM 749 C CA . PRO A 1 98 ? 23.656 -26.594 -10.984 1 38.78 98 PRO A CA 1
ATOM 750 C C . PRO A 1 98 ? 23.734 -25.312 -11.812 1 38.78 98 PRO A C 1
ATOM 752 O O . PRO A 1 98 ? 24.797 -24.688 -11.914 1 38.78 98 PRO A O 1
ATOM 755 N N . SER A 1 99 ? 22.703 -25.031 -12.648 1 38.28 99 SER A N 1
ATOM 756 C CA . SER A 1 99 ? 22.938 -24.031 -13.688 1 38.28 99 SER A CA 1
ATOM 757 C C . SER A 1 99 ? 22.781 -22.625 -13.148 1 38.28 99 SER A C 1
ATOM 759 O O . SER A 1 99 ? 21.812 -21.938 -13.469 1 38.28 99 SER A O 1
ATOM 761 N N . MET A 1 100 ? 22.781 -22.375 -11.914 1 39.16 100 MET A N 1
ATOM 762 C CA . MET A 1 100 ? 22.828 -20.938 -11.633 1 39.16 100 MET A CA 1
ATOM 763 C C . MET A 1 100 ? 24.016 -20.297 -12.312 1 39.16 100 MET A C 1
ATOM 765 O O . MET A 1 100 ? 25.156 -20.406 -11.844 1 39.16 100 MET A O 1
ATOM 769 N N . VAL A 1 101 ? 24.172 -20.406 -13.656 1 32.88 101 VAL A N 1
ATOM 770 C CA . VAL A 1 101 ? 25.281 -19.75 -14.336 1 32.88 101 VAL A CA 1
ATOM 771 C C . VAL A 1 101 ? 25.328 -18.266 -13.945 1 32.88 101 VAL A C 1
ATOM 773 O O . VAL A 1 101 ? 24.312 -17.562 -14.031 1 32.88 101 VAL A O 1
ATOM 776 N N . PRO A 1 102 ? 26.172 -17.938 -13.086 1 35.62 102 PRO A N 1
ATOM 777 C CA . PRO A 1 102 ? 26.438 -16.5 -12.984 1 35.62 102 PRO A CA 1
ATOM 778 C C . PRO A 1 102 ? 26.375 -15.789 -14.336 1 35.62 102 PRO A C 1
ATOM 780 O O . PRO A 1 102 ? 26.75 -16.375 -15.359 1 35.62 102 PRO A O 1
ATOM 783 N N . PHE A 1 103 ? 25.312 -14.883 -14.516 1 34.25 103 PHE A N 1
ATOM 784 C CA . PHE A 1 103 ? 25.344 -14.039 -15.703 1 34.25 103 PHE A CA 1
ATOM 785 C C . PHE A 1 103 ? 26.781 -13.648 -16.047 1 34.25 103 PHE A C 1
ATOM 787 O O . PHE A 1 103 ? 27.391 -12.812 -15.375 1 34.25 103 PHE A O 1
ATOM 794 N N . PRO A 1 104 ? 27.531 -14.664 -16.484 1 31.89 104 PRO A N 1
ATOM 795 C CA . PRO A 1 104 ? 28.734 -14.008 -17.031 1 31.89 104 PRO A CA 1
ATOM 796 C C . PRO A 1 104 ? 28.391 -12.906 -18.031 1 31.89 104 PRO A C 1
ATOM 798 O O . PRO A 1 104 ? 27.359 -12.969 -18.703 1 31.89 104 PRO A O 1
ATOM 801 N N . ALA A 1 105 ? 28.75 -11.602 -17.766 1 31.47 105 ALA A N 1
ATOM 802 C CA . ALA A 1 105 ? 28.734 -10.523 -18.75 1 31.47 105 ALA A CA 1
ATOM 803 C C . ALA A 1 105 ? 28.984 -11.062 -20.156 1 31.47 105 ALA A C 1
ATOM 805 O O . ALA A 1 105 ? 28.969 -10.305 -21.125 1 31.47 105 ALA A O 1
ATOM 806 N N . THR A 1 106 ? 29.703 -12.156 -20.25 1 30.19 106 THR A N 1
ATOM 807 C CA . THR A 1 106 ? 30.109 -12.375 -21.641 1 30.19 106 THR A CA 1
ATOM 808 C C . THR A 1 106 ? 28.953 -12.883 -22.484 1 30.19 106 THR A C 1
ATOM 810 O O . THR A 1 106 ? 28.047 -13.547 -21.969 1 30.19 106 THR A O 1
ATOM 813 N N . ARG A 1 107 ? 28.781 -12.367 -23.812 1 31.03 107 ARG A N 1
ATOM 814 C CA . ARG A 1 107 ? 27.906 -12.414 -24.984 1 31.03 107 ARG A CA 1
ATOM 815 C C . ARG A 1 107 ? 27.531 -13.852 -25.328 1 31.03 107 ARG A C 1
ATOM 817 O O . ARG A 1 107 ? 26.922 -14.102 -26.375 1 31.03 107 ARG A O 1
ATOM 824 N N . SER A 1 108 ? 28.266 -14.906 -24.859 1 30.23 108 SER A N 1
ATOM 825 C CA . SER A 1 108 ? 28 -16.031 -25.734 1 30.23 108 SER A CA 1
ATOM 826 C C . SER A 1 108 ? 26.578 -16.562 -25.531 1 30.23 108 SER A C 1
ATOM 828 O O . SER A 1 108 ? 26.109 -16.656 -24.406 1 30.23 108 SER A O 1
ATOM 830 N N . THR A 1 109 ? 25.719 -16.484 -26.594 1 30.31 109 THR A N 1
ATOM 831 C CA . THR A 1 109 ? 24.391 -16.875 -27.016 1 30.31 109 THR A CA 1
ATOM 832 C C . THR A 1 109 ? 24.094 -18.328 -26.625 1 30.31 109 THR A C 1
ATOM 834 O O . THR A 1 109 ? 23.141 -18.922 -27.094 1 30.31 109 THR A O 1
ATOM 837 N N . SER A 1 110 ? 25.109 -19.047 -26.016 1 30.23 110 SER A N 1
ATOM 838 C CA . SER A 1 110 ? 24.734 -20.453 -26.141 1 30.23 110 SER A CA 1
ATOM 839 C C . SER A 1 110 ? 23.469 -20.75 -25.359 1 30.23 110 SER A C 1
ATOM 841 O O . SER A 1 110 ? 23.297 -20.281 -24.234 1 30.23 110 SER A O 1
ATOM 843 N N . THR A 1 111 ? 22.406 -20.906 -26.141 1 31.36 111 THR A N 1
ATOM 844 C CA . THR A 1 111 ? 21.094 -21.469 -25.828 1 31.36 111 THR A CA 1
ATOM 845 C C . THR A 1 111 ? 21.219 -22.719 -24.969 1 31.36 111 THR A C 1
ATOM 847 O O . THR A 1 111 ? 21.578 -23.781 -25.469 1 31.36 111 THR A O 1
ATOM 850 N N . GLN A 1 112 ? 22.203 -22.734 -24.016 1 31.77 112 GLN A N 1
ATOM 851 C CA . GLN A 1 112 ? 22.203 -24.047 -23.359 1 31.77 112 GLN A CA 1
ATOM 852 C C . GLN A 1 112 ? 20.781 -24.453 -22.969 1 31.77 112 GLN A C 1
ATOM 854 O O . GLN A 1 112 ? 20.047 -23.672 -22.359 1 31.77 112 GLN A O 1
ATOM 859 N N . THR A 1 113 ? 20.25 -25.406 -23.781 1 31.17 113 THR A N 1
ATOM 860 C CA . THR A 1 113 ? 19.047 -26.188 -23.547 1 31.17 113 THR A CA 1
ATOM 861 C C . THR A 1 113 ? 18.984 -26.703 -22.109 1 31.17 113 THR A C 1
ATOM 863 O O . THR A 1 113 ? 19.938 -27.328 -21.641 1 31.17 113 THR A O 1
ATOM 866 N N . VAL A 1 114 ? 18.609 -25.875 -21.203 1 34.72 114 VAL A N 1
ATOM 867 C CA . VAL A 1 114 ? 18.312 -26.391 -19.859 1 34.72 114 VAL A CA 1
ATOM 868 C C . VAL A 1 114 ? 17.688 -27.781 -19.969 1 34.72 114 VAL A C 1
ATOM 870 O O . VAL A 1 114 ? 16.734 -28 -20.719 1 34.72 114 VAL A O 1
ATOM 873 N N . GLY A 1 115 ? 18.531 -28.875 -20 1 33.5 115 GLY A N 1
ATOM 874 C CA . GLY A 1 115 ? 18.062 -30.25 -19.953 1 33.5 115 GLY A CA 1
ATOM 875 C C . GLY A 1 115 ? 16.75 -30.406 -19.219 1 33.5 115 GLY A C 1
ATOM 876 O O . GLY A 1 115 ? 16.312 -29.5 -18.516 1 33.5 115 GLY A O 1
ATOM 877 N N . ASN A 1 116 ? 15.961 -31.469 -19.672 1 35.38 116 ASN A N 1
ATOM 878 C CA . ASN A 1 116 ? 14.703 -32.062 -19.203 1 35.38 116 ASN A CA 1
ATOM 879 C C . ASN A 1 116 ? 14.68 -32.188 -17.672 1 35.38 116 ASN A C 1
ATOM 881 O O . ASN A 1 116 ? 15.156 -33.188 -17.125 1 35.38 116 ASN A O 1
ATOM 885 N N . LYS A 1 117 ? 15.297 -31.312 -16.891 1 41.34 117 LYS A N 1
ATOM 886 C CA . LYS A 1 117 ? 15.125 -31.609 -15.477 1 41.34 117 LYS A CA 1
ATOM 887 C C . LYS A 1 117 ? 13.719 -32.156 -15.195 1 41.34 117 LYS A C 1
ATOM 889 O O . LYS A 1 117 ? 12.742 -31.641 -15.758 1 41.34 117 LYS A O 1
ATOM 894 N N . GLY A 1 118 ? 13.539 -33.375 -14.93 1 44.91 118 GLY A N 1
ATOM 895 C CA . GLY A 1 118 ? 12.297 -34 -14.508 1 44.91 118 GLY A CA 1
ATOM 896 C C . GLY A 1 118 ? 11.352 -33.062 -13.805 1 44.91 118 GLY A C 1
ATOM 897 O O . GLY A 1 118 ? 11.766 -32 -13.305 1 44.91 118 GLY A O 1
ATOM 898 N N . LYS A 1 119 ? 10.086 -33.031 -14.25 1 52.09 119 LYS A N 1
ATOM 899 C CA . LYS A 1 119 ? 8.969 -32.281 -13.688 1 52.09 119 LYS A CA 1
ATOM 900 C C . LYS A 1 119 ? 9.094 -32.188 -12.172 1 52.09 119 LYS A C 1
ATOM 902 O O . LYS A 1 119 ? 8.922 -33.156 -11.453 1 52.09 119 LYS A O 1
ATOM 907 N N . MET A 1 120 ? 10.102 -31.578 -11.695 1 61.31 120 MET A N 1
ATOM 908 C CA . MET A 1 120 ? 10.094 -31.438 -10.242 1 61.31 120 MET A CA 1
ATOM 909 C C . MET A 1 120 ? 8.727 -30.984 -9.742 1 61.31 120 MET A C 1
ATOM 911 O O . MET A 1 120 ? 8.133 -30.062 -10.305 1 61.31 120 MET A O 1
ATOM 915 N N . THR A 1 121 ? 8.047 -31.859 -9.125 1 81.31 121 THR A N 1
ATOM 916 C CA . THR A 1 121 ? 6.793 -31.531 -8.461 1 81.31 121 THR A CA 1
ATOM 917 C C . THR A 1 121 ? 7.039 -30.609 -7.273 1 81.31 121 THR A C 1
ATOM 919 O O . THR A 1 121 ? 7.727 -30.969 -6.32 1 81.31 121 THR A O 1
ATOM 922 N N . LEU A 1 122 ? 6.719 -29.359 -7.469 1 89.94 122 LEU A N 1
ATOM 923 C CA . LEU A 1 122 ? 6.883 -28.391 -6.387 1 89.94 122 LEU A CA 1
ATOM 924 C C . LEU A 1 122 ? 5.785 -28.547 -5.34 1 89.94 122 LEU A C 1
ATOM 926 O O . LEU A 1 122 ? 4.629 -28.812 -5.684 1 89.94 122 LEU A O 1
ATOM 930 N N . GLU A 1 123 ? 6.207 -28.5 -4.121 1 94.5 123 GLU A N 1
ATOM 931 C CA . GLU A 1 123 ? 5.207 -28.547 -3.059 1 94.5 123 GLU A CA 1
ATOM 932 C C . GLU A 1 123 ? 4.219 -27.391 -3.182 1 94.5 123 GLU A C 1
ATOM 934 O O . GLU A 1 123 ? 4.621 -26.234 -3.352 1 94.5 123 GLU A O 1
ATOM 939 N N . LYS A 1 124 ? 2.975 -27.75 -3.119 1 96.94 124 LYS A N 1
ATOM 940 C CA . LYS A 1 124 ? 1.898 -26.781 -3.32 1 96.94 124 LYS A CA 1
ATOM 941 C C . LYS A 1 124 ? 1.047 -26.641 -2.064 1 96.94 124 LYS A C 1
ATOM 943 O O . LYS A 1 124 ? 0.725 -27.641 -1.408 1 96.94 124 LYS A O 1
ATOM 948 N N . GLU A 1 125 ? 0.757 -25.406 -1.676 1 97.81 125 GLU A N 1
ATOM 949 C CA . GLU A 1 125 ? -0.187 -25.062 -0.616 1 97.81 125 GLU A CA 1
ATOM 950 C C . GLU A 1 125 ? -1.286 -24.141 -1.133 1 97.81 125 GLU A C 1
ATOM 952 O O . GLU A 1 125 ? -1.004 -23.156 -1.809 1 97.81 125 GLU A O 1
ATOM 957 N N . GLU A 1 126 ? -2.541 -24.469 -0.812 1 98.56 126 GLU A N 1
ATOM 958 C CA . GLU A 1 126 ? -3.67 -23.625 -1.171 1 98.56 126 GLU A CA 1
ATOM 959 C C . GLU A 1 126 ? -4.363 -23.078 0.073 1 98.56 126 GLU A C 1
ATOM 961 O O . GLU A 1 126 ? -4.629 -23.812 1.021 1 98.56 126 GLU A O 1
ATOM 966 N N . LYS A 1 127 ? -4.602 -21.797 0.097 1 98.75 127 LYS A N 1
ATOM 967 C CA . LYS A 1 127 ? -5.273 -21.141 1.206 1 98.75 127 LYS A CA 1
ATOM 968 C C . LYS A 1 127 ? -6.48 -20.344 0.717 1 98.75 127 LYS A C 1
ATOM 970 O O . LYS A 1 127 ? -6.387 -19.594 -0.257 1 98.75 127 LYS A O 1
ATOM 975 N N . HIS A 1 128 ? -7.59 -20.516 1.406 1 98.75 128 HIS A N 1
ATOM 976 C CA . HIS A 1 128 ? -8.742 -19.656 1.149 1 98.75 128 HIS A CA 1
ATOM 977 C C . HIS A 1 128 ? -8.492 -18.234 1.653 1 98.75 128 HIS A C 1
ATOM 979 O O . HIS A 1 128 ? -7.973 -18.047 2.756 1 98.75 128 HIS A O 1
ATOM 985 N N . VAL A 1 129 ? -8.836 -17.281 0.802 1 98.81 129 VAL A N 1
ATOM 986 C CA . VAL A 1 129 ? -8.703 -15.898 1.224 1 98.81 129 VAL A CA 1
ATOM 987 C C . VAL A 1 129 ? -10.078 -15.227 1.216 1 98.81 129 VAL A C 1
ATOM 989 O O . VAL A 1 129 ? -10.922 -15.539 0.376 1 98.81 129 VAL A O 1
ATOM 992 N N . ASN A 1 130 ? -10.266 -14.32 2.17 1 98.81 130 ASN A N 1
ATOM 993 C CA . ASN A 1 130 ? -11.516 -13.617 2.43 1 98.81 130 ASN A CA 1
ATOM 994 C C . ASN A 1 130 ? -11.281 -12.141 2.732 1 98.81 130 ASN A C 1
ATOM 996 O O . ASN A 1 130 ? -10.141 -11.727 2.975 1 98.81 130 ASN A O 1
ATOM 1000 N N . PRO A 1 131 ? -12.383 -11.328 2.691 1 98.88 131 PRO A N 1
ATOM 1001 C CA . PRO A 1 131 ? -12.219 -9.898 2.951 1 98.88 131 PRO A CA 1
ATOM 1002 C C . PRO A 1 131 ? -11.477 -9.617 4.254 1 98.88 131 PRO A C 1
ATOM 1004 O O . PRO A 1 131 ? -11.75 -10.25 5.277 1 98.88 131 PRO A O 1
ATOM 1007 N N . GLY A 1 132 ? -10.562 -8.727 4.141 1 98.88 132 GLY A N 1
ATOM 1008 C CA . GLY A 1 132 ? -9.805 -8.336 5.32 1 98.88 132 GLY A CA 1
ATOM 1009 C C . GLY A 1 132 ? -8.469 -9.055 5.438 1 98.88 132 GLY A C 1
ATOM 1010 O O . GLY A 1 132 ? -7.605 -8.648 6.215 1 98.88 132 GLY A O 1
ATOM 1011 N N . ASP A 1 133 ? -8.25 -10.156 4.699 1 98.94 133 ASP A N 1
ATOM 1012 C CA . ASP A 1 133 ? -6.969 -10.859 4.699 1 98.94 133 ASP A CA 1
ATOM 1013 C C . ASP A 1 133 ? -5.887 -10.023 4.016 1 98.94 133 ASP A C 1
ATOM 1015 O O . ASP A 1 133 ? -6.16 -9.32 3.045 1 98.94 133 ASP A O 1
ATOM 1019 N N . PHE A 1 134 ? -4.688 -10.117 4.539 1 98.94 134 PHE A N 1
ATOM 1020 C CA . PHE A 1 134 ? -3.508 -9.461 3.984 1 98.94 134 PHE A CA 1
ATOM 1021 C C . PHE A 1 134 ? -2.459 -10.492 3.588 1 98.94 134 PHE A C 1
ATOM 1023 O O . PHE A 1 134 ? -2.209 -11.453 4.324 1 98.94 134 PHE A O 1
ATOM 1030 N N . ILE A 1 135 ? -1.901 -10.328 2.408 1 98.88 135 ILE A N 1
ATOM 1031 C CA . ILE A 1 135 ? -0.812 -11.172 1.926 1 98.88 135 ILE A CA 1
ATOM 1032 C C . ILE A 1 135 ? 0.396 -10.305 1.58 1 98.88 135 ILE A C 1
ATOM 1034 O O . ILE A 1 135 ? 0.267 -9.305 0.876 1 98.88 135 ILE A O 1
ATOM 1038 N N . GLY A 1 136 ? 1.567 -10.625 2.064 1 98.25 136 GLY A N 1
ATOM 1039 C CA . GLY A 1 136 ? 2.783 -9.883 1.759 1 98.25 136 GLY A CA 1
ATOM 1040 C C . GLY A 1 136 ? 3.934 -10.773 1.338 1 98.25 136 GLY A C 1
ATOM 1041 O O . GLY A 1 136 ? 4.172 -11.82 1.948 1 98.25 136 GLY A O 1
ATOM 1042 N N . PHE A 1 137 ? 4.609 -10.367 0.262 1 96.19 137 PHE A N 1
ATOM 1043 C CA . PHE A 1 137 ? 5.754 -11.094 -0.28 1 96.19 137 PHE A CA 1
ATOM 1044 C C . PHE A 1 137 ? 6.988 -10.203 -0.32 1 96.19 137 PHE A C 1
ATOM 1046 O O . PHE A 1 137 ? 6.973 -9.133 -0.94 1 96.19 137 PHE A O 1
ATOM 1053 N N . GLU A 1 138 ? 7.969 -10.664 0.317 1 90.94 138 GLU A N 1
ATOM 1054 C CA . GLU A 1 138 ? 9.242 -9.961 0.174 1 90.94 138 GLU A CA 1
ATOM 1055 C C . GLU A 1 138 ? 9.898 -10.273 -1.17 1 90.94 138 GLU A C 1
ATOM 1057 O O . GLU A 1 138 ? 9.398 -11.117 -1.926 1 90.94 138 GLU A O 1
ATOM 1062 N N . GLN A 1 139 ? 10.938 -9.586 -1.426 1 87.31 139 GLN A N 1
ATOM 1063 C CA . GLN A 1 139 ? 11.656 -9.766 -2.682 1 87.31 139 GLN A CA 1
ATOM 1064 C C . GLN A 1 139 ? 12.906 -10.609 -2.48 1 87.31 139 GLN A C 1
ATOM 1066 O O . GLN A 1 139 ? 13.203 -11.031 -1.36 1 87.31 139 GLN A O 1
ATOM 1071 N N . GLY A 1 140 ? 13.547 -10.953 -3.656 1 83.81 140 GLY A N 1
ATOM 1072 C CA . GLY A 1 140 ? 14.812 -11.664 -3.604 1 83.81 140 GLY A CA 1
ATOM 1073 C C . GLY A 1 140 ? 14.672 -13.164 -3.795 1 83.81 140 GLY A C 1
ATOM 1074 O O . GLY A 1 140 ? 13.562 -13.656 -4.043 1 83.81 140 GLY A O 1
ATOM 1075 N N . ILE A 1 141 ? 15.773 -13.82 -3.619 1 83.69 141 ILE A N 1
ATOM 1076 C CA . ILE A 1 141 ? 15.844 -15.25 -3.887 1 83.69 141 ILE A CA 1
ATOM 1077 C C . ILE A 1 141 ? 14.961 -16.016 -2.893 1 83.69 141 ILE A C 1
ATOM 1079 O O . ILE A 1 141 ? 14.359 -17.031 -3.236 1 83.69 141 ILE A O 1
ATOM 1083 N N . LYS A 1 142 ? 14.82 -15.5 -1.727 1 86.38 142 LYS A N 1
ATOM 1084 C CA . LYS A 1 142 ? 14.031 -16.188 -0.705 1 86.38 142 LYS A CA 1
ATOM 1085 C C . LYS A 1 142 ? 12.539 -16.156 -1.045 1 86.38 142 LYS A C 1
ATOM 1087 O O . LYS A 1 142 ? 11.766 -16.953 -0.533 1 86.38 142 LYS A O 1
ATOM 1092 N N . ALA A 1 143 ? 12.227 -15.211 -1.897 1 90.62 143 ALA A N 1
ATOM 1093 C CA . ALA A 1 143 ? 10.836 -15.133 -2.338 1 90.62 143 ALA A CA 1
ATOM 1094 C C . ALA A 1 143 ? 10.422 -16.406 -3.061 1 90.62 143 ALA A C 1
ATOM 1096 O O . ALA A 1 143 ? 9.227 -16.672 -3.221 1 90.62 143 ALA A O 1
ATOM 1097 N N . SER A 1 144 ? 11.344 -17.234 -3.482 1 89.81 144 SER A N 1
ATOM 1098 C CA . SER A 1 144 ? 11.07 -18.453 -4.215 1 89.81 144 SER A CA 1
ATOM 1099 C C . SER A 1 144 ? 10.266 -19.438 -3.367 1 89.81 144 SER A C 1
ATOM 1101 O O . SER A 1 144 ? 9.539 -20.281 -3.902 1 89.81 144 SER A O 1
ATOM 1103 N N . ARG A 1 145 ? 10.391 -19.312 -2.09 1 94.12 145 ARG A N 1
ATOM 1104 C CA . ARG A 1 145 ? 9.633 -20.172 -1.188 1 94.12 145 ARG A CA 1
ATOM 1105 C C . ARG A 1 145 ? 8.141 -19.891 -1.279 1 94.12 145 ARG A C 1
ATOM 1107 O O . ARG A 1 145 ? 7.316 -20.766 -1.004 1 94.12 145 ARG A O 1
ATOM 1114 N N . TRP A 1 146 ? 7.836 -18.656 -1.676 1 96.88 146 TRP A N 1
ATOM 1115 C CA . TRP A 1 146 ? 6.453 -18.203 -1.617 1 96.88 146 TRP A CA 1
ATOM 1116 C C . TRP A 1 146 ? 5.969 -17.766 -2.992 1 96.88 146 TRP A C 1
ATOM 1118 O O . TRP A 1 146 ? 5.344 -16.703 -3.125 1 96.88 146 TRP A O 1
ATOM 1128 N N . SER A 1 147 ? 6.391 -18.531 -3.98 1 95.88 147 SER A N 1
ATOM 1129 C CA . SER A 1 147 ? 5.797 -18.266 -5.285 1 95.88 147 SER A CA 1
ATOM 1130 C C . SER A 1 147 ? 4.273 -18.297 -5.219 1 95.88 147 SER A C 1
ATOM 1132 O O . SER A 1 147 ? 3.697 -19.156 -4.547 1 95.88 147 SER A O 1
ATOM 1134 N N . HIS A 1 148 ? 3.59 -17.375 -5.984 1 98.31 148 HIS A N 1
ATOM 1135 C CA . HIS A 1 148 ? 2.18 -17.219 -5.641 1 98.31 148 HIS A CA 1
ATOM 1136 C C . HIS A 1 148 ? 1.343 -16.906 -6.871 1 98.31 148 HIS A C 1
ATOM 1138 O O . HIS A 1 148 ? 1.862 -16.375 -7.863 1 98.31 148 HIS A O 1
ATOM 1144 N N . SER A 1 149 ? 0.106 -17.219 -6.742 1 98.06 149 SER A N 1
ATOM 1145 C CA . SER A 1 149 ? -0.984 -16.797 -7.613 1 98.06 149 SER A CA 1
ATOM 1146 C C . SER A 1 149 ? -2.312 -16.766 -6.863 1 98.06 149 SER A C 1
ATOM 1148 O O . SER A 1 149 ? -2.439 -17.359 -5.793 1 98.06 149 SER A O 1
ATOM 1150 N N . LEU A 1 150 ? -3.221 -16 -7.41 1 98.69 150 LEU A N 1
ATOM 1151 C CA . LEU A 1 150 ? -4.551 -15.867 -6.828 1 98.69 150 LEU A CA 1
ATOM 1152 C C . LEU A 1 150 ? -5.629 -16.172 -7.859 1 98.69 150 LEU A C 1
ATOM 1154 O O . LEU A 1 150 ? -5.551 -15.719 -9.008 1 98.69 150 LEU A O 1
ATOM 1158 N N . ARG A 1 151 ? -6.629 -16.984 -7.453 1 98.75 151 ARG A N 1
ATOM 1159 C CA . ARG A 1 151 ? -7.797 -17.266 -8.281 1 98.75 151 ARG A CA 1
ATOM 1160 C C . ARG A 1 151 ? -9.086 -16.859 -7.57 1 98.75 151 ARG A C 1
ATOM 1162 O O . ARG A 1 151 ? -9.281 -17.172 -6.398 1 98.75 151 ARG A O 1
ATOM 1169 N N . ALA A 1 152 ? -9.969 -16.203 -8.352 1 98.88 152 ALA A N 1
ATOM 1170 C CA . ALA A 1 152 ? -11.234 -15.734 -7.781 1 98.88 152 ALA A CA 1
ATOM 1171 C C . ALA A 1 152 ? -12.18 -16.906 -7.512 1 98.88 152 ALA A C 1
ATOM 1173 O O . ALA A 1 152 ? -12.195 -17.875 -8.266 1 98.88 152 ALA A O 1
ATOM 1174 N N . GLY A 1 153 ? -12.938 -16.766 -6.441 1 98.62 153 GLY A N 1
ATOM 1175 C CA . GLY A 1 153 ? -14.047 -17.688 -6.203 1 98.62 153 GLY A CA 1
ATOM 1176 C C . GLY A 1 153 ? -15.227 -17.438 -7.121 1 98.62 153 GLY A C 1
ATOM 1177 O O . GLY A 1 153 ? -15.133 -16.641 -8.062 1 98.62 153 GLY A O 1
ATOM 1178 N N . PRO A 1 154 ? -16.281 -18.141 -6.82 1 98.19 154 PRO A N 1
ATOM 1179 C CA . PRO A 1 154 ? -17.438 -18.109 -7.723 1 98.19 154 PRO A CA 1
ATOM 1180 C C . PRO A 1 154 ? -18.094 -16.734 -7.785 1 98.19 154 PRO A C 1
ATOM 1182 O O . PRO A 1 154 ? -18.844 -16.453 -8.719 1 98.19 154 PRO A O 1
ATOM 1185 N N . GLN A 1 155 ? -17.891 -15.875 -6.82 1 97.88 155 GLN A N 1
ATOM 1186 C CA . GLN A 1 155 ? -18.531 -14.562 -6.828 1 97.88 155 GLN A CA 1
ATOM 1187 C C . GLN A 1 155 ? -17.547 -13.484 -7.285 1 97.88 155 GLN A C 1
ATOM 1189 O O . GLN A 1 155 ? -17.875 -12.297 -7.277 1 97.88 155 GLN A O 1
ATOM 1194 N N . GLY A 1 156 ? -16.422 -13.844 -7.648 1 98.62 156 GLY A N 1
ATOM 1195 C CA . GLY A 1 156 ? -15.398 -12.859 -7.941 1 98.62 156 GLY A CA 1
ATOM 1196 C C . GLY A 1 156 ? -14.672 -12.367 -6.707 1 98.62 156 GLY A C 1
ATOM 1197 O O . GLY A 1 156 ? -14.961 -12.812 -5.594 1 98.62 156 GLY A O 1
ATOM 1198 N N . ILE A 1 157 ? -13.688 -11.57 -6.977 1 98.81 157 ILE A N 1
ATOM 1199 C CA . ILE A 1 157 ? -12.891 -11.047 -5.867 1 98.81 157 ILE A CA 1
ATOM 1200 C C . ILE A 1 157 ? -12.359 -9.664 -6.223 1 98.81 157 ILE A C 1
ATOM 1202 O O . ILE A 1 157 ? -12.023 -9.398 -7.379 1 98.81 157 ILE A O 1
ATOM 1206 N N . GLU A 1 158 ? -12.383 -8.719 -5.301 1 98.88 158 GLU A N 1
ATOM 1207 C CA . GLU A 1 158 ? -11.734 -7.41 -5.398 1 98.88 158 GLU A CA 1
ATOM 1208 C C . GLU A 1 158 ? -10.664 -7.246 -4.328 1 98.88 158 GLU A C 1
ATOM 1210 O O . GLU A 1 158 ? -10.852 -7.66 -3.182 1 98.88 158 GLU A O 1
ATOM 1215 N N . TYR A 1 159 ? -9.562 -6.691 -4.734 1 98.94 159 TYR A N 1
ATOM 1216 C CA . TYR A 1 159 ? -8.469 -6.543 -3.783 1 98.94 159 TYR A CA 1
ATOM 1217 C C . TYR A 1 159 ? -7.586 -5.355 -4.152 1 98.94 159 TYR A C 1
ATOM 1219 O O . TYR A 1 159 ? -7.652 -4.848 -5.273 1 98.94 159 TYR A O 1
ATOM 1227 N N . LEU A 1 160 ? -6.883 -4.848 -3.18 1 98.88 160 LEU A N 1
ATOM 1228 C CA . LEU A 1 160 ? -5.781 -3.926 -3.43 1 98.88 160 LEU A CA 1
ATOM 1229 C C . LEU A 1 160 ? -4.469 -4.684 -3.6 1 98.88 160 LEU A C 1
ATOM 1231 O O . LEU A 1 160 ? -4.254 -5.715 -2.959 1 98.88 160 LEU A O 1
ATOM 1235 N N . MET A 1 161 ? -3.668 -4.188 -4.426 1 98.25 161 MET A N 1
ATOM 1236 C CA . MET A 1 161 ? -2.332 -4.727 -4.664 1 98.25 161 MET A CA 1
ATOM 1237 C C . MET A 1 161 ? -1.313 -3.6 -4.812 1 98.25 161 MET A C 1
ATOM 1239 O O . MET A 1 161 ? -1.583 -2.594 -5.469 1 98.25 161 MET A O 1
ATOM 1243 N N . GLY A 1 162 ? -0.205 -3.793 -4.164 1 95.81 162 GLY A N 1
ATOM 1244 C CA . GLY A 1 162 ? 0.799 -2.748 -4.289 1 95.81 162 GLY A CA 1
ATOM 1245 C C . GLY A 1 162 ? 2.215 -3.254 -4.078 1 95.81 162 GLY A C 1
ATOM 1246 O O . GLY A 1 162 ? 2.418 -4.418 -3.73 1 95.81 162 GLY A O 1
ATOM 1247 N N . GLY A 1 163 ? 3.172 -2.418 -4.336 1 92.06 163 GLY A N 1
ATOM 1248 C CA . GLY A 1 163 ? 4.605 -2.637 -4.223 1 92.06 163 GLY A CA 1
ATOM 1249 C C . GLY A 1 163 ? 5.422 -1.39 -4.504 1 92.06 163 GLY A C 1
ATOM 1250 O O . GLY A 1 163 ? 4.867 -0.312 -4.719 1 92.06 163 GLY A O 1
ATOM 1251 N N . ALA A 1 164 ? 6.723 -1.571 -4.293 1 83.25 164 ALA A N 1
ATOM 1252 C CA . ALA A 1 164 ? 7.633 -0.484 -4.645 1 83.25 164 ALA A CA 1
ATOM 1253 C C . ALA A 1 164 ? 7.902 -0.46 -6.145 1 83.25 164 ALA A C 1
ATOM 1255 O O . ALA A 1 164 ? 8.055 -1.512 -6.773 1 83.25 164 ALA A O 1
ATOM 1256 N N . LYS A 1 165 ? 7.746 0.769 -6.566 1 72.19 165 LYS A N 1
ATOM 1257 C CA . LYS A 1 165 ? 8.133 0.895 -7.969 1 72.19 165 LYS A CA 1
ATOM 1258 C C . LYS A 1 165 ? 9.656 0.924 -8.117 1 72.19 165 LYS A C 1
ATOM 1260 O O . LYS A 1 165 ? 10.344 1.627 -7.375 1 72.19 165 LYS A O 1
ATOM 1265 N N . SER A 1 166 ? 10.258 -0.273 -8.172 1 53.41 166 SER A N 1
ATOM 1266 C CA . SER A 1 166 ? 11.711 -0.17 -8.305 1 53.41 166 SER A CA 1
ATOM 1267 C C . SER A 1 166 ? 12.109 1.115 -9.023 1 53.41 166 SER A C 1
ATOM 1269 O O . SER A 1 166 ? 13.086 1.765 -8.648 1 53.41 166 SER A O 1
ATOM 1271 N N . GLY A 1 167 ? 12.078 1.317 -10.281 1 41 167 GLY A N 1
ATOM 1272 C CA . GLY A 1 167 ? 12.68 2.377 -11.078 1 41 167 GLY A CA 1
ATOM 1273 C C . GLY A 1 167 ? 11.922 3.691 -10.992 1 41 167 GLY A C 1
ATOM 1274 O O . GLY A 1 167 ? 10.883 3.857 -11.625 1 41 167 GLY A O 1
ATOM 1275 N N . CYS A 1 168 ? 11.617 4.352 -9.891 1 34.34 168 CYS A N 1
ATOM 1276 C CA . CYS A 1 168 ? 11.586 5.789 -10.133 1 34.34 168 CYS A CA 1
ATOM 1277 C C . CYS A 1 168 ? 12.453 6.164 -11.328 1 34.34 168 CYS A C 1
ATOM 1279 O O . CYS A 1 168 ? 13.672 6.02 -11.273 1 34.34 168 CYS A O 1
ATOM 1281 N N . GLY A 1 169 ? 11.984 6.402 -12.492 1 36.34 169 GLY A N 1
ATOM 1282 C CA . GLY A 1 169 ? 12.617 6.895 -13.703 1 36.34 169 GLY A CA 1
ATOM 1283 C C . GLY A 1 169 ? 13.25 5.797 -14.539 1 36.34 169 GLY A C 1
ATOM 1284 O O . GLY A 1 169 ? 14.031 6.074 -15.453 1 36.34 169 GLY A O 1
ATOM 1285 N N . GLY A 1 170 ? 12.719 4.441 -14.523 1 44.59 170 GLY A N 1
ATOM 1286 C CA . GLY A 1 170 ? 13.32 3.523 -15.477 1 44.59 170 GLY A CA 1
ATOM 1287 C C . GLY A 1 170 ? 13.508 2.125 -14.914 1 44.59 170 GLY A C 1
ATOM 1288 O O . GLY A 1 170 ? 14.445 1.418 -15.297 1 44.59 170 GLY A O 1
ATOM 1289 N N . GLY A 1 171 ? 12.531 1.578 -14.008 1 56.97 171 GLY A N 1
ATOM 1290 C CA . GLY A 1 171 ? 13.078 0.464 -13.25 1 56.97 171 GLY A CA 1
ATOM 1291 C C . GLY A 1 171 ? 12.695 -0.889 -13.812 1 56.97 171 GLY A C 1
ATOM 1292 O O . GLY A 1 171 ? 11.844 -0.979 -14.703 1 56.97 171 GLY A O 1
ATOM 1293 N N . VAL A 1 172 ? 13.461 -1.837 -13.742 1 64.88 172 VAL A N 1
ATOM 1294 C CA . VAL A 1 172 ? 13.438 -3.232 -14.172 1 64.88 172 VAL A CA 1
ATOM 1295 C C . VAL A 1 172 ? 12.797 -4.094 -13.086 1 64.88 172 VAL A C 1
ATOM 1297 O O . VAL A 1 172 ? 13.07 -3.906 -11.898 1 64.88 172 VAL A O 1
ATOM 1300 N N . ASN A 1 173 ? 11.656 -4.75 -13.508 1 76.5 173 ASN A N 1
ATOM 1301 C CA . ASN A 1 173 ? 11.117 -5.781 -12.625 1 76.5 173 ASN A CA 1
ATOM 1302 C C . ASN A 1 173 ? 11.531 -7.176 -13.078 1 76.5 173 ASN A C 1
ATOM 1304 O O . ASN A 1 173 ? 11.359 -7.531 -14.25 1 76.5 173 ASN A O 1
ATOM 1308 N N . LEU A 1 174 ? 12.141 -7.938 -12.141 1 81.94 174 LEU A N 1
ATOM 1309 C CA . LEU A 1 174 ? 12.516 -9.328 -12.375 1 81.94 174 LEU A CA 1
ATOM 1310 C C . LEU A 1 174 ? 11.523 -10.273 -11.719 1 81.94 174 LEU A C 1
ATOM 1312 O O . LEU A 1 174 ? 11.391 -10.289 -10.492 1 81.94 174 LEU A O 1
ATOM 1316 N N . CYS A 1 175 ? 10.867 -11.047 -12.547 1 88.19 175 CYS A N 1
ATOM 1317 C CA . CYS A 1 175 ? 9.836 -11.969 -12.07 1 88.19 175 CYS A CA 1
ATOM 1318 C C . CYS A 1 175 ? 10.117 -13.383 -12.555 1 88.19 175 CYS A C 1
ATOM 1320 O O . CYS A 1 175 ? 10.383 -13.602 -13.734 1 88.19 175 CYS A O 1
ATOM 1322 N N . ALA A 1 176 ? 10.07 -14.359 -11.656 1 87.19 176 ALA A N 1
ATOM 1323 C CA . ALA A 1 176 ? 10.227 -15.766 -12 1 87.19 176 ALA A CA 1
ATOM 1324 C C . ALA A 1 176 ? 8.883 -16.484 -12.031 1 87.19 176 ALA A C 1
ATOM 1326 O O . ALA A 1 176 ? 8.023 -16.234 -11.18 1 87.19 176 ALA A O 1
ATOM 1327 N N . TYR A 1 177 ? 8.727 -17.328 -13.031 1 89.5 177 TYR A N 1
ATOM 1328 C CA . TYR A 1 177 ? 7.562 -18.172 -13.219 1 89.5 177 TYR A CA 1
ATOM 1329 C C . TYR A 1 177 ? 7.953 -19.656 -13.18 1 89.5 177 TYR A C 1
ATOM 1331 O O . TYR A 1 177 ? 8.172 -20.266 -14.219 1 89.5 177 TYR A O 1
ATOM 1339 N N . PRO A 1 178 ? 7.926 -20.234 -12.008 1 87.75 178 PRO A N 1
ATOM 1340 C CA . PRO A 1 178 ? 8.523 -21.562 -11.844 1 87.75 178 PRO A CA 1
ATOM 1341 C C . PRO A 1 178 ? 7.801 -22.641 -12.641 1 87.75 178 PRO A C 1
ATOM 1343 O O . PRO A 1 178 ? 8.43 -23.578 -13.133 1 87.75 178 PRO A O 1
ATOM 1346 N N . GLU A 1 179 ? 6.441 -22.5 -12.742 1 87.31 179 GLU A N 1
ATOM 1347 C CA . GLU A 1 179 ? 5.699 -23.516 -13.484 1 87.31 179 GLU A CA 1
ATOM 1348 C C . GLU A 1 179 ? 5.961 -23.406 -14.984 1 87.31 179 GLU A C 1
ATOM 1350 O O . GLU A 1 179 ? 5.812 -24.375 -15.719 1 87.31 179 GLU A O 1
ATOM 1355 N N . GLU A 1 180 ? 6.348 -22.266 -15.398 1 81.62 180 GLU A N 1
ATOM 1356 C CA . GLU A 1 180 ? 6.648 -22.031 -16.812 1 81.62 180 GLU A CA 1
ATOM 1357 C C . GLU A 1 180 ? 8.133 -22.234 -17.094 1 81.62 180 GLU A C 1
ATOM 1359 O O . GLU A 1 180 ? 8.547 -22.281 -18.25 1 81.62 180 GLU A O 1
ATOM 1364 N N . GLY A 1 181 ? 8.914 -22.266 -16.016 1 77.88 181 GLY A N 1
ATOM 1365 C CA . GLY A 1 181 ? 10.359 -22.344 -16.172 1 77.88 181 GLY A CA 1
ATOM 1366 C C . GLY A 1 181 ? 10.969 -21.078 -16.75 1 77.88 181 GLY A C 1
ATOM 1367 O O . GLY A 1 181 ? 11.922 -21.141 -17.531 1 77.88 181 GLY A O 1
ATOM 1368 N N . LYS A 1 182 ? 10.398 -19.906 -16.484 1 76.06 182 LYS A N 1
ATOM 1369 C CA . LYS A 1 182 ? 10.812 -18.641 -17.078 1 76.06 182 LYS A CA 1
ATOM 1370 C C . LYS A 1 182 ? 11.117 -17.609 -15.992 1 76.06 182 LYS A C 1
ATOM 1372 O O . LYS A 1 182 ? 10.5 -17.625 -14.922 1 76.06 182 LYS A O 1
ATOM 1377 N N . THR A 1 183 ? 12.148 -16.891 -16.141 1 79.5 183 THR A N 1
ATOM 1378 C CA . THR A 1 183 ? 12.375 -15.625 -15.438 1 79.5 183 THR A CA 1
ATOM 1379 C C . THR A 1 183 ? 12.305 -14.445 -16.406 1 79.5 183 THR A C 1
ATOM 1381 O O . THR A 1 183 ? 12.992 -14.43 -17.422 1 79.5 183 THR A O 1
ATOM 1384 N N . MET A 1 184 ? 11.484 -13.523 -16.078 1 75.88 184 MET A N 1
ATOM 1385 C CA . MET A 1 184 ? 11.211 -12.422 -16.984 1 75.88 184 MET A CA 1
ATOM 1386 C C . MET A 1 184 ? 11.727 -11.102 -16.422 1 75.88 184 MET A C 1
ATOM 1388 O O . MET A 1 184 ? 11.602 -10.852 -15.219 1 75.88 184 MET A O 1
ATOM 1392 N N . VAL A 1 185 ? 12.359 -10.352 -17.328 1 70.06 185 VAL A N 1
ATOM 1393 C CA . VAL A 1 185 ? 12.742 -8.977 -17.031 1 70.06 185 VAL A CA 1
ATOM 1394 C C . VAL A 1 185 ? 11.742 -8.008 -17.656 1 70.06 185 VAL A C 1
ATOM 1396 O O . VAL A 1 185 ? 11.555 -8 -18.875 1 70.06 185 VAL A O 1
ATOM 1399 N N . MET A 1 186 ? 11.07 -7.34 -16.875 1 68 186 MET A N 1
ATOM 1400 C CA . MET A 1 186 ? 10.117 -6.336 -17.344 1 68 186 MET A CA 1
ATOM 1401 C C . MET A 1 186 ? 10.695 -4.93 -17.188 1 68 186 MET A C 1
ATOM 1403 O O . MET A 1 186 ? 11.125 -4.551 -16.094 1 68 186 MET A O 1
ATOM 1407 N N . GLU A 1 187 ? 10.898 -4.238 -18.328 1 63.47 187 GLU A N 1
ATOM 1408 C CA . GLU A 1 187 ? 11.367 -2.857 -18.312 1 63.47 187 GLU A CA 1
ATOM 1409 C C . GLU A 1 187 ? 10.211 -1.876 -18.484 1 63.47 187 GLU A C 1
ATOM 1411 O O . GLU A 1 187 ? 9.328 -2.09 -19.312 1 63.47 187 GLU A O 1
ATOM 1416 N N . TYR A 1 188 ? 10.008 -1.099 -17.531 1 56.28 188 TYR A N 1
ATOM 1417 C CA . TYR A 1 188 ? 8.984 -0.07 -17.641 1 56.28 188 TYR A CA 1
ATOM 1418 C C . TYR A 1 188 ? 9.57 1.228 -18.188 1 56.28 188 TYR A C 1
ATOM 1420 O O . TYR A 1 188 ? 10.578 1.721 -17.688 1 56.28 188 TYR A O 1
ATOM 1428 N N . PRO A 1 189 ? 9.312 1.481 -19.594 1 47.34 189 PRO A N 1
ATOM 1429 C CA . PRO A 1 189 ? 9.883 2.73 -20.109 1 47.34 189 PRO A CA 1
ATOM 1430 C C . PRO A 1 189 ? 9.641 3.914 -19.172 1 47.34 189 PRO A C 1
ATOM 1432 O O . PRO A 1 189 ? 8.617 3.959 -18.484 1 47.34 189 PRO A O 1
ATOM 1435 N N . GLN A 1 190 ? 10.633 4.617 -18.953 1 41.19 190 GLN A N 1
ATOM 1436 C CA . GLN A 1 190 ? 10.484 5.945 -18.359 1 41.19 190 GLN A CA 1
ATOM 1437 C C . GLN A 1 190 ? 9.438 6.766 -19.109 1 41.19 190 GLN A C 1
ATOM 1439 O O . GLN A 1 190 ? 9.375 6.75 -20.328 1 41.19 190 GLN A O 1
ATOM 1444 N N . GLY A 1 191 ? 8.391 7.426 -18.453 1 42.47 191 GLY A N 1
ATOM 1445 C CA . GLY A 1 191 ? 7.395 8.336 -19 1 42.47 191 GLY A CA 1
ATOM 1446 C C . GLY A 1 191 ? 6.176 7.629 -19.562 1 42.47 191 GLY A C 1
ATOM 1447 O O . GLY A 1 191 ? 5.172 8.266 -19.875 1 42.47 191 GLY A O 1
ATOM 1448 N N . GLN A 1 192 ? 6.328 6.582 -20.594 1 34.53 192 GLN A N 1
ATOM 1449 C CA . GLN A 1 192 ? 5.117 6.125 -21.266 1 34.53 192 GLN A CA 1
ATOM 1450 C C . GLN A 1 192 ? 4.418 5.035 -20.453 1 34.53 192 GLN A C 1
ATOM 1452 O O . GLN A 1 192 ? 5.047 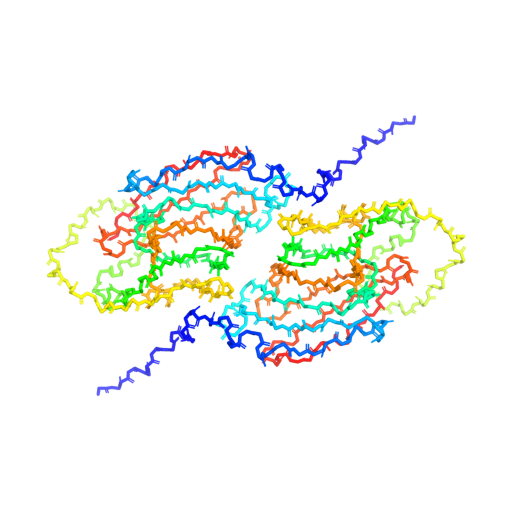4.066 -20.031 1 34.53 192 GLN A O 1
ATOM 1457 N N . GLU A 1 193 ? 3.318 5.293 -19.719 1 36.62 193 GLU A N 1
ATOM 1458 C CA . GLU A 1 193 ? 2.42 4.438 -18.953 1 36.62 193 GLU A CA 1
ATOM 1459 C C . GLU A 1 193 ? 2.5 2.99 -19.422 1 36.62 193 GLU A C 1
ATOM 1461 O O . GLU A 1 193 ? 2.508 2.064 -18.609 1 36.62 193 GLU A O 1
ATOM 1466 N N . GLY A 1 194 ? 1.994 2.752 -20.641 1 32.75 194 GLY A N 1
ATOM 1467 C CA . GLY A 1 194 ? 1.424 1.559 -21.25 1 32.75 194 GLY A CA 1
ATOM 1468 C C . GLY A 1 194 ? 2.461 0.496 -21.562 1 32.75 194 GLY A C 1
ATOM 1469 O O . GLY A 1 194 ? 2.117 -0.595 -22.016 1 32.75 194 GLY A O 1
ATOM 1470 N N . ASP A 1 195 ? 3.568 0.958 -21.844 1 31.73 195 ASP A N 1
ATOM 1471 C CA . ASP A 1 195 ? 4.273 -0.054 -22.625 1 31.73 195 ASP A CA 1
ATOM 1472 C C . ASP A 1 195 ? 5.016 -1.029 -21.703 1 31.73 195 ASP A C 1
ATOM 1474 O O . ASP A 1 195 ? 5.871 -0.623 -20.922 1 31.73 195 ASP A O 1
ATOM 1478 N N . VAL A 1 196 ? 4.316 -1.955 -21.219 1 37.06 196 VAL A N 1
ATOM 1479 C CA . VAL A 1 196 ? 4.973 -3.145 -20.688 1 37.06 196 VAL A CA 1
ATOM 1480 C C . VAL A 1 196 ? 6.125 -3.553 -21.609 1 37.06 196 VAL A C 1
ATOM 1482 O O . VAL A 1 196 ? 5.918 -3.807 -22.797 1 37.06 196 VAL A O 1
ATOM 1485 N N . VAL A 1 197 ? 7.289 -3.004 -21.297 1 37.38 197 VAL A N 1
ATOM 1486 C CA . VAL A 1 197 ? 8.469 -3.463 -22.031 1 37.38 197 VAL A CA 1
ATOM 1487 C C . VAL A 1 197 ? 8.523 -4.988 -22 1 37.38 197 VAL A C 1
ATOM 1489 O O . VAL A 1 197 ? 8.148 -5.617 -21.016 1 37.38 197 VAL A O 1
ATOM 1492 N N . ARG A 1 198 ? 8.555 -5.551 -23.203 1 38.09 198 ARG A N 1
ATOM 1493 C CA . ARG A 1 198 ? 8.883 -6.906 -23.625 1 38.09 198 ARG A CA 1
ATOM 1494 C C . ARG A 1 198 ? 10.234 -7.344 -23.078 1 38.09 198 ARG A C 1
ATOM 1496 O O . ARG A 1 198 ? 11.234 -6.641 -23.234 1 38.09 198 ARG A O 1
ATOM 1503 N N . GLY A 1 199 ? 10.195 -7.629 -21.734 1 39.59 199 GLY A N 1
ATOM 1504 C CA . GLY A 1 199 ? 11.461 -8.141 -21.219 1 39.59 199 GLY A CA 1
ATOM 1505 C C . GLY A 1 199 ? 11.914 -9.414 -21.906 1 39.59 199 GLY A C 1
ATOM 1506 O O . GLY A 1 199 ? 11.156 -10.023 -22.656 1 39.59 199 GLY A O 1
ATOM 1507 N N . SER A 1 200 ? 13.172 -9.398 -22.125 1 40.44 200 SER A N 1
ATOM 1508 C CA . SER A 1 200 ? 13.891 -10.586 -22.562 1 40.44 200 SER A CA 1
ATOM 1509 C C . SER A 1 200 ? 13.883 -11.672 -21.5 1 40.44 200 SER A C 1
ATOM 1511 O O . SER A 1 200 ? 13.875 -11.367 -20.297 1 40.44 200 SER A O 1
ATOM 1513 N N . VAL A 1 201 ? 13.156 -12.781 -21.734 1 39.84 201 VAL A N 1
ATOM 1514 C CA . VAL A 1 201 ? 13.141 -14.031 -20.969 1 39.84 201 VAL A CA 1
ATOM 1515 C C . VAL A 1 201 ? 14.547 -14.633 -20.953 1 39.84 201 VAL A C 1
ATOM 1517 O O . VAL A 1 201 ? 15.156 -14.844 -22 1 39.84 201 VAL A O 1
ATOM 1520 N N . THR A 1 202 ? 15.258 -14.219 -19.984 1 34.06 202 THR A N 1
ATOM 1521 C CA . THR A 1 202 ? 16.5 -14.984 -19.938 1 34.06 202 THR A CA 1
ATOM 1522 C C . THR A 1 202 ? 16.281 -16.312 -19.234 1 34.06 202 THR A C 1
ATOM 1524 O O . THR A 1 202 ? 15.688 -16.359 -18.156 1 34.06 202 THR A O 1
ATOM 1527 N N . GLU A 1 203 ? 16.094 -17.234 -20.031 1 35.34 203 GLU A N 1
ATOM 1528 C CA . GLU A 1 203 ? 16.094 -18.594 -19.516 1 35.34 203 GLU A CA 1
ATOM 1529 C C . GLU A 1 203 ? 17.375 -18.891 -18.734 1 35.34 203 GLU A C 1
ATOM 1531 O O . GLU A 1 203 ? 18.484 -18.609 -19.219 1 35.34 203 GLU A O 1
ATOM 1536 N N . PHE A 1 204 ? 17.266 -18.656 -17.469 1 30.98 204 PHE A N 1
ATOM 1537 C CA . PHE A 1 204 ? 18.469 -19.156 -16.828 1 30.98 204 PHE A CA 1
ATOM 1538 C C . PHE A 1 204 ? 18.328 -20.641 -16.5 1 30.98 204 PHE A C 1
ATOM 1540 O O . PHE A 1 204 ? 17.219 -21.125 -16.281 1 30.98 204 PHE A O 1
ATOM 1547 N N . MET B 1 1 ? 29.641 -33.719 6.73 1 35.75 1 MET B N 1
ATOM 1548 C CA . MET B 1 1 ? 28.594 -33.125 5.887 1 35.75 1 MET B CA 1
ATOM 1549 C C . MET B 1 1 ? 27.922 -31.953 6.574 1 35.75 1 MET B C 1
ATOM 1551 O O . MET B 1 1 ? 27.141 -32.125 7.512 1 35.75 1 MET B O 1
ATOM 1555 N N . THR B 1 2 ? 28.469 -30.844 6.797 1 41.84 2 THR B N 1
ATOM 1556 C CA . THR B 1 2 ? 28.016 -29.719 7.586 1 41.84 2 THR B CA 1
ATOM 1557 C C . THR B 1 2 ? 26.703 -29.156 7.027 1 41.84 2 THR B C 1
ATOM 1559 O O . THR B 1 2 ? 26.625 -28.812 5.848 1 41.84 2 THR B O 1
ATOM 1562 N N . SER B 1 3 ? 25.531 -29.594 7.527 1 48.31 3 SER B N 1
ATOM 1563 C CA . SER B 1 3 ? 24.172 -29.234 7.133 1 48.31 3 SER B CA 1
ATOM 1564 C C . SER B 1 3 ? 24 -27.719 7.098 1 48.31 3 SER B C 1
ATOM 1566 O O . SER B 1 3 ? 24.359 -27.016 8.047 1 48.31 3 SER B O 1
ATOM 1568 N N . SER B 1 4 ? 24.219 -27.156 5.988 1 57.22 4 SER B N 1
ATOM 1569 C CA . SER B 1 4 ? 23.938 -25.719 5.852 1 57.22 4 SER B CA 1
ATOM 1570 C C . SER B 1 4 ? 22.703 -25.328 6.648 1 57.22 4 SER B C 1
ATOM 1572 O O . SER B 1 4 ? 21.75 -26.094 6.746 1 57.22 4 SER B O 1
ATOM 1574 N N . PRO B 1 5 ? 22.984 -24.453 7.582 1 61.47 5 PRO B N 1
ATOM 1575 C CA . PRO B 1 5 ? 21.812 -24.016 8.359 1 61.47 5 PRO B CA 1
ATOM 1576 C C . PRO B 1 5 ? 20.578 -23.797 7.496 1 61.47 5 PRO B C 1
ATOM 1578 O O . PRO B 1 5 ? 20.688 -23.469 6.312 1 61.47 5 PRO B O 1
ATOM 1581 N N . PRO B 1 6 ? 19.5 -24.281 8.031 1 72.5 6 PRO B N 1
ATOM 1582 C CA . PRO B 1 6 ? 18.25 -24.125 7.273 1 72.5 6 PRO B CA 1
ATOM 1583 C C . PRO B 1 6 ? 18 -22.688 6.848 1 72.5 6 PRO B C 1
ATOM 1585 O O . PRO B 1 6 ? 18.344 -21.75 7.574 1 72.5 6 PRO B O 1
ATOM 1588 N N . ILE B 1 7 ? 17.75 -22.438 5.645 1 80 7 ILE B N 1
ATOM 1589 C CA . ILE B 1 7 ? 17.406 -21.125 5.098 1 80 7 ILE B CA 1
ATOM 1590 C C . ILE B 1 7 ? 16.141 -20.609 5.781 1 80 7 ILE B C 1
ATOM 1592 O O . ILE B 1 7 ? 15.156 -21.328 5.926 1 80 7 ILE B O 1
ATOM 1596 N N . ASP B 1 8 ? 16.172 -19.453 6.367 1 85.5 8 ASP B N 1
ATOM 1597 C CA . ASP B 1 8 ? 15 -18.781 6.922 1 85.5 8 ASP B CA 1
ATOM 1598 C C . ASP B 1 8 ? 14.234 -18.031 5.832 1 85.5 8 ASP B C 1
ATOM 1600 O O . ASP B 1 8 ? 14.664 -16.969 5.383 1 85.5 8 ASP B O 1
ATOM 1604 N N . PHE B 1 9 ? 13.109 -18.562 5.496 1 88.19 9 PHE B N 1
ATOM 1605 C CA . PHE B 1 9 ? 12.336 -17.984 4.402 1 88.19 9 PHE B CA 1
ATOM 1606 C C . PHE B 1 9 ? 11.375 -16.922 4.918 1 88.19 9 PHE B C 1
ATOM 1608 O O . PHE B 1 9 ? 10.641 -16.297 4.141 1 88.19 9 PHE B O 1
ATOM 1615 N N . GLY B 1 10 ? 11.445 -16.609 6.25 1 88.5 10 GLY B N 1
ATOM 1616 C CA . GLY B 1 10 ? 10.539 -15.641 6.828 1 88.5 10 GLY B CA 1
ATOM 1617 C C . GLY B 1 10 ? 9.18 -16.219 7.172 1 88.5 10 GLY B C 1
ATOM 1618 O O . GLY B 1 10 ? 8.938 -17.422 6.965 1 88.5 10 GLY B O 1
ATOM 1619 N N . PRO B 1 11 ? 8.336 -15.445 7.742 1 94.5 11 PRO B N 1
ATOM 1620 C CA . PRO B 1 11 ? 7.004 -15.93 8.133 1 94.5 11 PRO B CA 1
ATOM 1621 C C . PRO B 1 11 ? 6.117 -16.234 6.926 1 94.5 11 PRO B C 1
ATOM 1623 O O . PRO B 1 11 ? 6.457 -15.883 5.797 1 94.5 11 PRO B O 1
ATOM 1626 N N . HIS B 1 12 ? 5.07 -17.031 7.266 1 97.62 12 HIS B N 1
ATOM 1627 C CA . HIS B 1 12 ? 4.059 -17.25 6.238 1 97.62 12 HIS B CA 1
ATOM 1628 C C . HIS B 1 12 ? 3.512 -15.93 5.711 1 97.62 12 HIS B C 1
ATOM 1630 O O . HIS B 1 12 ? 3.268 -15 6.484 1 97.62 12 HIS B O 1
ATOM 1636 N N . PRO B 1 13 ? 3.215 -15.828 4.418 1 98.19 13 PRO B N 1
ATOM 1637 C CA . PRO B 1 13 ? 2.877 -14.531 3.82 1 98.19 13 PRO B CA 1
ATOM 1638 C C . PRO B 1 13 ? 1.425 -14.133 4.07 1 98.19 13 PRO B C 1
ATOM 1640 O O . PRO B 1 13 ? 1.054 -12.977 3.846 1 98.19 13 PRO B O 1
ATOM 1643 N N . LEU B 1 14 ? 0.534 -15.039 4.484 1 98.81 14 LEU B N 1
ATOM 1644 C CA . LEU B 1 14 ? -0.887 -14.758 4.652 1 98.81 14 LEU B CA 1
ATOM 1645 C C . LEU B 1 14 ? -1.199 -14.375 6.094 1 98.81 14 LEU B C 1
ATOM 1647 O O . LEU B 1 14 ? -0.871 -15.117 7.023 1 98.81 14 LEU B O 1
ATOM 1651 N N . LEU B 1 15 ? -1.73 -13.258 6.258 1 98.75 15 LEU B N 1
ATOM 1652 C CA . LEU B 1 15 ? -2.25 -12.766 7.531 1 98.75 15 LEU B CA 1
ATOM 1653 C C . LEU B 1 15 ? -3.771 -12.672 7.496 1 98.75 15 LEU B C 1
ATOM 1655 O O . LEU B 1 15 ? -4.332 -11.898 6.723 1 98.75 15 LEU B O 1
ATOM 1659 N N . LYS B 1 16 ? -4.484 -13.414 8.383 1 98.81 16 LYS B N 1
ATOM 1660 C CA . LYS B 1 16 ? -5.941 -13.508 8.344 1 98.81 16 LYS B CA 1
ATOM 1661 C C . LYS B 1 16 ? -6.586 -12.289 9.008 1 98.81 16 LYS B C 1
ATOM 1663 O O . LYS B 1 16 ? -6.055 -11.758 9.984 1 98.81 16 LYS B O 1
ATOM 1668 N N . ALA B 1 17 ? -7.762 -12.016 8.547 1 98.81 17 ALA B N 1
ATOM 1669 C CA . ALA B 1 17 ? -8.523 -10.852 9 1 98.81 17 ALA B CA 1
ATOM 1670 C C . ALA B 1 17 ? -8.727 -10.891 10.516 1 98.81 17 ALA B C 1
ATOM 1672 O O . ALA B 1 17 ? -8.602 -9.867 11.188 1 98.81 17 ALA B O 1
ATOM 1673 N N . ASP B 1 18 ? -9.031 -12.008 11.047 1 98.44 18 ASP B N 1
ATOM 1674 C CA . ASP B 1 18 ? -9.289 -12.133 12.484 1 98.44 18 ASP B CA 1
ATOM 1675 C C . ASP B 1 18 ? -8.055 -11.75 13.297 1 98.44 18 ASP B C 1
ATOM 1677 O O . ASP B 1 18 ? -8.164 -11.086 14.328 1 98.44 18 ASP B O 1
ATOM 1681 N N . TYR B 1 19 ? -6.898 -12.266 12.836 1 98.5 19 TYR B N 1
ATOM 1682 C CA . TYR B 1 19 ? -5.656 -11.898 13.508 1 98.5 19 TYR B CA 1
ATOM 1683 C C . TYR B 1 19 ? -5.43 -10.398 13.453 1 98.5 19 TYR B C 1
ATOM 1685 O O . TYR B 1 19 ? -5.09 -9.773 14.461 1 98.5 19 TYR B O 1
ATOM 1693 N N . ILE B 1 20 ? -5.617 -9.789 12.312 1 98.69 20 ILE B N 1
ATOM 1694 C CA . ILE B 1 20 ? -5.402 -8.367 12.109 1 98.69 20 ILE B CA 1
ATOM 1695 C C . ILE B 1 20 ? -6.301 -7.566 13.055 1 98.69 20 ILE B C 1
ATOM 1697 O O . ILE B 1 20 ? -5.824 -6.703 13.789 1 98.69 20 ILE B O 1
ATOM 1701 N N . ASP B 1 21 ? -7.613 -7.883 13.078 1 98.19 21 ASP B N 1
ATOM 1702 C CA . ASP B 1 21 ? -8.594 -7.137 13.867 1 98.19 21 ASP B CA 1
ATOM 1703 C C . ASP B 1 21 ? -8.336 -7.301 15.367 1 98.19 21 ASP B C 1
ATOM 1705 O O . ASP B 1 21 ? -8.602 -6.391 16.156 1 98.19 21 ASP B O 1
ATOM 1709 N N . SER B 1 22 ? -7.773 -8.414 15.742 1 98.25 22 SER B N 1
ATOM 1710 C CA . SER B 1 22 ? -7.555 -8.695 17.156 1 98.25 22 SER B CA 1
ATOM 1711 C C . SER B 1 22 ? -6.23 -8.117 17.641 1 98.25 22 SER B C 1
ATOM 1713 O O . SER B 1 22 ? -5.918 -8.172 18.828 1 98.25 22 SER B O 1
ATOM 1715 N N . ASN B 1 23 ? -5.391 -7.566 16.703 1 98.12 23 ASN B N 1
ATOM 1716 C CA . ASN B 1 23 ? -4.066 -7.105 17.094 1 98.12 23 ASN B CA 1
ATOM 1717 C C . ASN B 1 23 ? -3.879 -5.617 16.812 1 98.12 23 ASN B C 1
ATOM 1719 O O . ASN B 1 23 ? -2.75 -5.129 16.766 1 98.12 23 ASN B O 1
ATOM 1723 N N . LEU B 1 24 ? -4.984 -4.914 16.641 1 97.81 24 LEU B N 1
ATOM 1724 C CA . LEU B 1 24 ? -4.91 -3.459 16.641 1 97.81 24 LEU B CA 1
ATOM 1725 C C . LEU B 1 24 ? -4.523 -2.924 18.016 1 97.81 24 LEU B C 1
ATOM 1727 O O . LEU B 1 24 ? -5.055 -3.373 19.031 1 97.81 24 LEU B O 1
ATOM 1731 N N . SER B 1 25 ? -3.559 -2.002 18 1 97.12 25 SER B N 1
ATOM 1732 C CA . SER B 1 25 ? -3.135 -1.414 19.266 1 97.12 25 SER B CA 1
ATOM 1733 C C . SER B 1 25 ? -3.078 0.107 19.172 1 97.12 25 SER B C 1
ATOM 1735 O O . SER B 1 25 ? -2.723 0.661 18.141 1 97.12 25 SER B O 1
ATOM 1737 N N . PRO B 1 26 ? -3.451 0.794 20.297 1 97.12 26 PRO B N 1
ATOM 1738 C CA . PRO B 1 26 ? -3.447 2.26 20.281 1 97.12 26 PRO B CA 1
ATOM 1739 C C . PRO B 1 26 ? -2.039 2.846 20.219 1 97.12 26 PRO B C 1
ATOM 1741 O O . PRO B 1 26 ? -1.14 2.383 20.922 1 97.12 26 PRO B O 1
ATOM 1744 N N . GLN B 1 27 ? -1.872 3.803 19.312 1 93.5 27 GLN B N 1
ATOM 1745 C CA . GLN B 1 27 ? -0.63 4.551 19.156 1 93.5 27 GLN B CA 1
ATOM 1746 C C . GLN B 1 27 ? -0.885 6.055 19.203 1 93.5 27 GLN B C 1
ATOM 1748 O O . GLN B 1 27 ? -1.23 6.664 18.188 1 93.5 27 GLN B O 1
ATOM 1753 N N . PRO B 1 28 ? -0.7 6.652 20.422 1 93.31 28 PRO B N 1
ATOM 1754 C CA . PRO B 1 28 ? -0.83 8.109 20.453 1 93.31 28 PRO B CA 1
ATOM 1755 C C . PRO B 1 28 ? 0.284 8.828 19.688 1 93.31 28 PRO B C 1
ATOM 1757 O O . PRO B 1 28 ? 1.427 8.359 19.688 1 93.31 28 PRO B O 1
ATOM 1760 N N . HIS B 1 29 ? -0.123 9.867 19.016 1 90.44 29 HIS B N 1
ATOM 1761 C CA . HIS B 1 29 ? 0.9 10.672 18.359 1 90.44 29 HIS B CA 1
ATOM 1762 C C . HIS B 1 29 ? 1.749 11.422 19.391 1 90.44 29 HIS B C 1
ATOM 1764 O O . HIS B 1 29 ? 1.224 11.953 20.375 1 90.44 29 HIS B O 1
ATOM 1770 N N . PHE B 1 30 ? 2.951 11.586 19.078 1 82.31 30 PHE B N 1
ATOM 1771 C CA . PHE B 1 30 ? 3.873 12.141 20.078 1 82.31 30 PHE B CA 1
ATOM 1772 C C . PHE B 1 30 ? 3.639 13.633 20.25 1 82.31 30 PHE B C 1
ATOM 1774 O O . PHE B 1 30 ? 3.877 14.18 21.328 1 82.31 30 PHE B O 1
ATOM 1781 N N . LEU B 1 31 ? 3.168 14.398 19.25 1 84.5 31 LEU B N 1
ATOM 1782 C CA . LEU B 1 31 ? 2.945 15.836 19.328 1 84.5 31 LEU B CA 1
ATOM 1783 C C . LEU B 1 31 ? 1.545 16.141 19.859 1 84.5 31 LEU B C 1
ATOM 1785 O O . LEU B 1 31 ? 1.256 17.281 20.25 1 84.5 31 LEU B O 1
ATOM 1789 N N . LYS B 1 32 ? 0.653 15.242 19.812 1 91.5 32 LYS B N 1
ATOM 1790 C CA . LYS B 1 32 ? -0.748 15.398 20.188 1 91.5 32 LYS B CA 1
ATOM 1791 C C . LYS B 1 32 ? -1.326 14.094 20.719 1 91.5 32 LYS B C 1
ATOM 1793 O O . LYS B 1 32 ? -1.879 13.297 19.953 1 91.5 32 LYS B O 1
ATOM 1798 N N . SER B 1 33 ? -1.308 13.883 21.969 1 93.25 33 SER B N 1
ATOM 1799 C CA . SER B 1 33 ? -1.584 12.594 22.594 1 93.25 33 SER B CA 1
ATOM 1800 C C . SER B 1 33 ? -3.037 12.18 22.391 1 93.25 33 SER B C 1
ATOM 1802 O O . SER B 1 33 ? -3.365 10.992 22.453 1 93.25 33 SER B O 1
ATOM 1804 N N . GLU B 1 34 ? -3.938 13.133 22.125 1 96.25 34 GLU B N 1
ATOM 1805 C CA . GLU B 1 34 ? -5.34 12.805 21.875 1 96.25 34 GLU B CA 1
ATOM 1806 C C . GLU B 1 34 ? -5.539 12.211 20.484 1 96.25 34 GLU B C 1
ATOM 1808 O O . GLU B 1 34 ? -6.59 11.641 20.188 1 96.25 34 GLU B O 1
ATOM 1813 N N . ALA B 1 35 ? -4.566 12.477 19.656 1 96.69 35 ALA B N 1
ATOM 1814 C CA . ALA B 1 35 ? -4.578 11.836 18.344 1 96.69 35 ALA B CA 1
ATOM 1815 C C . ALA B 1 35 ? -4.059 10.398 18.422 1 96.69 35 ALA B C 1
ATOM 1817 O O . ALA B 1 35 ? -2.85 10.172 18.438 1 96.69 35 ALA B O 1
ATOM 1818 N N . VAL B 1 36 ? -5.012 9.461 18.5 1 97.31 36 VAL B N 1
ATOM 1819 C CA . VAL B 1 36 ? -4.656 8.062 18.719 1 97.31 36 VAL B CA 1
ATOM 1820 C C . VAL B 1 36 ? -5.102 7.227 17.531 1 97.31 36 VAL B C 1
ATOM 1822 O O . VAL B 1 36 ? -6.289 7.191 17.188 1 97.31 36 VAL B O 1
ATOM 1825 N N . ARG B 1 37 ? -4.18 6.602 16.906 1 97.25 37 ARG B N 1
ATOM 1826 C CA . ARG B 1 37 ? -4.461 5.582 15.898 1 97.25 37 ARG B CA 1
ATOM 1827 C C . ARG B 1 37 ? -4.434 4.188 16.516 1 97.25 37 ARG B C 1
ATOM 1829 O O . ARG B 1 37 ? -3.459 3.809 17.156 1 97.25 37 ARG B O 1
ATOM 1836 N N . ASN B 1 38 ? -5.547 3.447 16.422 1 98.25 38 ASN B N 1
ATOM 1837 C CA . ASN B 1 38 ? -5.48 2.008 16.656 1 98.25 38 ASN B CA 1
ATOM 1838 C C . ASN B 1 38 ? -5.012 1.262 15.406 1 98.25 38 ASN B C 1
ATOM 1840 O O . ASN B 1 38 ? -5.711 1.237 14.391 1 98.25 38 ASN B O 1
ATOM 1844 N N . GLN B 1 39 ? -3.742 0.708 15.516 1 97.56 39 GLN B N 1
ATOM 1845 C CA . GLN B 1 39 ? -3.223 0.235 14.234 1 97.56 39 GLN B CA 1
ATOM 1846 C C . GLN B 1 39 ? -2.395 -1.035 14.414 1 97.56 39 GLN B C 1
ATOM 1848 O O . GLN B 1 39 ? -2.014 -1.383 15.531 1 97.56 39 GLN B O 1
ATOM 1853 N N . ILE B 1 40 ? -2.238 -1.758 13.359 1 96.69 40 ILE B N 1
ATOM 1854 C CA . ILE B 1 40 ? -1.27 -2.836 13.188 1 96.69 40 ILE B CA 1
ATOM 1855 C C . ILE B 1 40 ? -0.501 -2.639 11.883 1 96.69 40 ILE B C 1
ATOM 1857 O O . ILE B 1 40 ? -1.074 -2.219 10.875 1 96.69 40 ILE 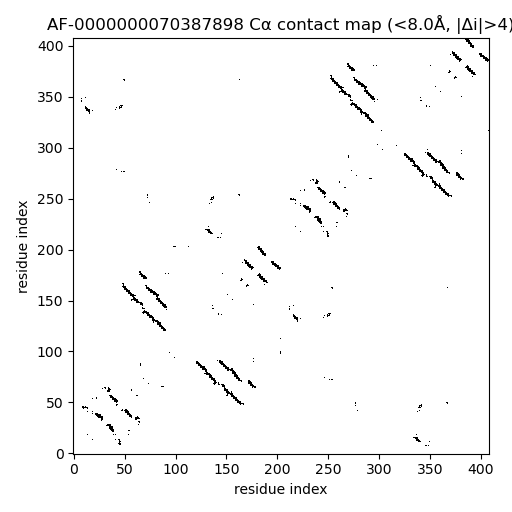B O 1
ATOM 1861 N N . CYS B 1 41 ? 0.816 -2.875 11.922 1 95.94 41 CYS B N 1
ATOM 1862 C CA . CYS B 1 41 ? 1.604 -2.938 10.695 1 95.94 41 CYS B CA 1
ATOM 1863 C C . CYS B 1 41 ? 1.578 -4.344 10.102 1 95.94 41 CYS B C 1
ATOM 1865 O O . CYS B 1 41 ? 2.383 -5.195 10.477 1 95.94 41 CYS B O 1
ATOM 1867 N N . MET B 1 42 ? 0.739 -4.555 9.086 1 97.5 42 MET B N 1
ATOM 1868 C CA . MET B 1 42 ? 0.534 -5.887 8.523 1 97.5 42 MET B CA 1
ATOM 1869 C C . MET B 1 42 ? 1.778 -6.355 7.777 1 97.5 42 MET B C 1
ATOM 1871 O O . MET B 1 42 ? 2.145 -7.531 7.852 1 97.5 42 MET B O 1
ATOM 1875 N N . SER B 1 43 ? 2.449 -5.43 7.059 1 96 43 SER B N 1
ATOM 1876 C CA . SER B 1 43 ? 3.645 -5.797 6.305 1 96 43 SER B CA 1
ATOM 1877 C C . SER B 1 43 ? 4.75 -6.289 7.234 1 96 43 SER B C 1
ATOM 1879 O O . SER B 1 43 ? 5.426 -7.277 6.938 1 96 43 SER B O 1
ATOM 1881 N N . ASP B 1 44 ? 4.918 -5.648 8.398 1 91.94 44 ASP B N 1
ATOM 1882 C CA . ASP B 1 44 ? 5.891 -6.125 9.375 1 91.94 44 ASP B CA 1
ATOM 1883 C C . ASP B 1 44 ? 5.535 -7.523 9.867 1 91.94 44 ASP B C 1
ATOM 1885 O O . ASP B 1 44 ? 6.414 -8.375 10.016 1 91.94 44 ASP B O 1
ATOM 1889 N N . ALA B 1 45 ? 4.297 -7.758 10.109 1 94.62 45 ALA B N 1
ATOM 1890 C CA . ALA B 1 45 ? 3.846 -9.031 10.672 1 94.62 45 ALA B CA 1
ATOM 1891 C C . ALA B 1 45 ? 4.176 -10.188 9.742 1 94.62 45 ALA B C 1
ATOM 1893 O O . ALA B 1 45 ? 4.355 -11.32 10.188 1 94.62 45 ALA B O 1
ATOM 1894 N N . VAL B 1 46 ? 4.281 -9.875 8.406 1 96.38 46 VAL B N 1
ATOM 1895 C CA . VAL B 1 46 ? 4.562 -10.961 7.473 1 96.38 46 VAL B CA 1
ATOM 1896 C C . VAL B 1 46 ? 6 -10.852 6.973 1 96.38 46 VAL B C 1
ATOM 1898 O O . VAL B 1 46 ? 6.363 -11.461 5.961 1 96.38 46 VAL B O 1
ATOM 1901 N N . GLY B 1 47 ? 6.77 -10.008 7.562 1 91.81 47 GLY B N 1
ATOM 1902 C CA . GLY B 1 47 ? 8.211 -10.023 7.367 1 91.81 47 GLY B CA 1
ATOM 1903 C C . GLY B 1 47 ? 8.672 -9.141 6.223 1 91.81 47 GLY B C 1
ATOM 1904 O O . GLY B 1 47 ? 9.812 -9.242 5.777 1 91.81 47 GLY B O 1
ATOM 1905 N N . MET B 1 48 ? 7.82 -8.336 5.699 1 91.5 48 MET B N 1
ATOM 1906 C CA . MET B 1 48 ? 8.258 -7.406 4.656 1 91.5 48 MET B CA 1
ATOM 1907 C C . MET B 1 48 ? 9.195 -6.348 5.223 1 91.5 48 MET B C 1
ATOM 1909 O O . MET B 1 48 ? 9.008 -5.891 6.355 1 91.5 48 MET B O 1
ATOM 1913 N N . LYS B 1 49 ? 10.109 -5.891 4.367 1 84 49 LYS B N 1
ATOM 1914 C CA . LYS B 1 49 ? 11.141 -5.008 4.902 1 84 49 LYS B CA 1
ATOM 1915 C C . LYS B 1 49 ? 11.078 -3.629 4.25 1 84 49 LYS B C 1
ATOM 1917 O O . LYS B 1 49 ? 11.414 -2.623 4.879 1 84 49 LYS B O 1
ATOM 1922 N N . SER B 1 50 ? 10.641 -3.514 3.068 1 81.25 50 SER B N 1
ATOM 1923 C CA . SER B 1 50 ? 10.828 -2.271 2.328 1 81.25 50 SER B CA 1
ATOM 1924 C C . SER B 1 50 ? 9.539 -1.454 2.287 1 81.25 50 SER B C 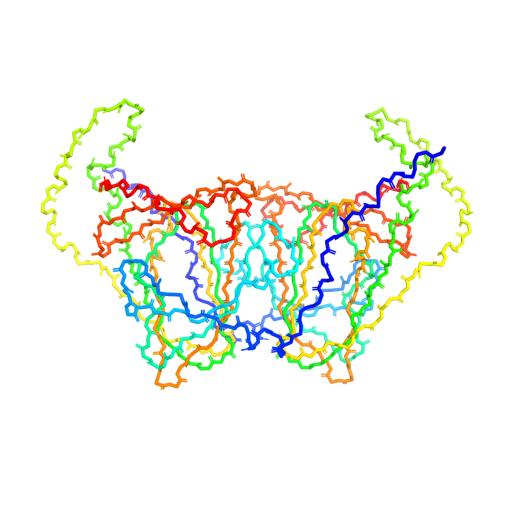1
ATOM 1926 O O . SER B 1 50 ? 9.562 -0.262 1.973 1 81.25 50 SER B O 1
ATOM 1928 N N . LEU B 1 51 ? 8.414 -2.096 2.586 1 90.38 51 LEU B N 1
ATOM 1929 C CA . LEU B 1 51 ? 7.125 -1.421 2.523 1 90.38 51 LEU B CA 1
ATOM 1930 C C . LEU B 1 51 ? 6.383 -1.544 3.85 1 90.38 51 LEU B C 1
ATOM 1932 O O . LEU B 1 51 ? 6.438 -2.59 4.504 1 90.38 51 LEU B O 1
ATOM 1936 N N . ALA B 1 52 ? 5.773 -0.487 4.211 1 91.88 52 ALA B N 1
ATOM 1937 C CA . ALA B 1 52 ? 4.871 -0.526 5.359 1 91.88 52 ALA B CA 1
ATOM 1938 C C . ALA B 1 52 ? 3.416 -0.431 4.914 1 91.88 52 ALA B C 1
ATOM 1940 O O . ALA B 1 52 ? 3.061 0.427 4.105 1 91.88 52 ALA B O 1
ATOM 1941 N N . VAL B 1 53 ? 2.617 -1.312 5.371 1 96.88 53 VAL B N 1
ATOM 1942 C CA . VAL B 1 53 ? 1.172 -1.285 5.18 1 96.88 53 VAL B CA 1
ATOM 1943 C C . VAL B 1 53 ? 0.467 -1.499 6.516 1 96.88 53 VAL B C 1
ATOM 1945 O O . VAL B 1 53 ? 0.626 -2.545 7.148 1 96.88 53 VAL B O 1
ATOM 1948 N N . HIS B 1 54 ? -0.302 -0.531 6.902 1 97.75 54 HIS B N 1
AT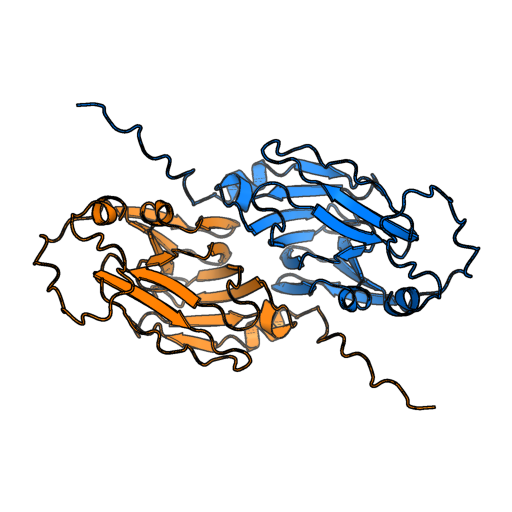OM 1949 C CA . HIS B 1 54 ? -1.021 -0.566 8.172 1 97.75 54 HIS B CA 1
ATOM 1950 C C . HIS B 1 54 ? -2.527 -0.655 7.945 1 97.75 54 HIS B C 1
ATOM 1952 O O . HIS B 1 54 ? -3.053 -0.081 6.988 1 97.75 54 HIS B O 1
ATOM 1958 N N . LYS B 1 55 ? -3.143 -1.393 8.805 1 98.81 55 LYS B N 1
ATOM 1959 C CA . LYS B 1 55 ? -4.555 -1.128 9.062 1 98.81 55 LYS B CA 1
ATOM 1960 C C . LYS B 1 55 ? -4.734 -0.209 10.266 1 98.81 55 LYS B C 1
ATOM 1962 O O . LYS B 1 55 ? -4.09 -0.399 11.297 1 98.81 55 LYS B O 1
ATOM 196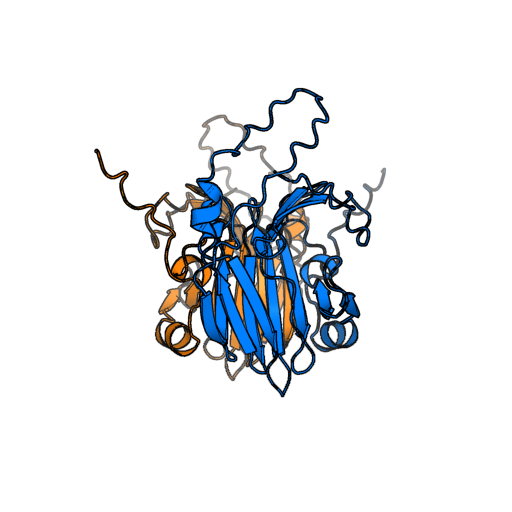7 N N . VAL B 1 56 ? -5.574 0.772 10.094 1 98.75 56 VAL B N 1
ATOM 1968 C CA . VAL B 1 56 ? -5.766 1.782 11.133 1 98.75 56 VAL B CA 1
ATOM 1969 C C . VAL B 1 56 ? -7.258 1.96 11.414 1 98.75 56 VAL B C 1
ATOM 1971 O O . VAL B 1 56 ? -8.07 1.975 10.484 1 98.75 56 VAL B O 1
ATOM 1974 N N . ARG B 1 57 ? -7.605 2.096 12.617 1 98.88 57 ARG B N 1
ATOM 1975 C CA . ARG B 1 57 ? -8.945 2.48 13.062 1 98.88 57 ARG B CA 1
ATOM 1976 C C . ARG B 1 57 ? -8.883 3.725 13.938 1 98.88 57 ARG B C 1
ATOM 1978 O O . ARG B 1 57 ? -8.102 3.787 14.891 1 98.88 57 ARG B O 1
ATOM 1985 N N . LEU B 1 58 ? -9.664 4.715 13.57 1 98.81 58 LEU B N 1
ATOM 1986 C CA . LEU B 1 58 ? -9.875 5.871 14.43 1 98.81 58 LEU B CA 1
ATOM 1987 C C . LEU B 1 58 ? -11.242 5.812 15.102 1 98.81 58 LEU B C 1
ATOM 1989 O O . LEU B 1 58 ? -12.242 5.508 14.445 1 98.81 58 LEU B O 1
ATOM 1993 N N . ASP B 1 59 ? -11.266 6.09 16.391 1 98.56 59 ASP B N 1
ATOM 1994 C CA . ASP B 1 59 ? -12.531 6.25 17.078 1 98.56 59 ASP B CA 1
ATOM 1995 C C . ASP B 1 59 ? -13.289 7.484 16.578 1 98.56 59 ASP B C 1
ATOM 1997 O O . ASP B 1 59 ? -12.711 8.328 15.898 1 98.56 59 ASP B O 1
ATOM 2001 N N . PRO B 1 60 ? -14.594 7.551 16.906 1 98.75 60 PRO B N 1
ATOM 2002 C CA . PRO B 1 60 ? -15.398 8.695 16.453 1 98.75 60 PRO B CA 1
ATOM 2003 C C . PRO B 1 60 ? -14.766 10.031 16.828 1 98.75 60 PRO B C 1
ATOM 2005 O O . PRO B 1 60 ? -14.383 10.242 17.984 1 98.75 60 PRO B O 1
ATOM 2008 N N . GLU B 1 61 ? -14.57 10.914 15.805 1 98.38 61 GLU B N 1
ATOM 2009 C CA . GLU B 1 61 ? -14.188 12.312 15.93 1 98.38 61 GLU B CA 1
ATOM 2010 C C . GLU B 1 61 ? -12.703 12.453 16.281 1 98.38 61 GLU B C 1
ATOM 2012 O O . GLU B 1 61 ? -12.234 13.547 16.609 1 98.38 61 GLU B O 1
ATOM 2017 N N . VAL B 1 62 ? -11.992 11.312 16.297 1 98.44 62 VAL B N 1
ATOM 2018 C CA . VAL B 1 62 ? -10.57 11.359 16.625 1 98.44 62 VAL B CA 1
ATOM 2019 C C . VAL B 1 62 ? -9.766 11.711 15.375 1 98.44 62 VAL B C 1
ATOM 2021 O O . VAL B 1 62 ? -10.07 11.242 14.281 1 98.44 62 VAL B O 1
ATOM 2024 N N . GLU B 1 63 ? -8.766 12.547 15.555 1 97.75 63 GLU B N 1
ATOM 2025 C CA . GLU B 1 63 ? -7.82 12.883 14.5 1 97.75 63 GLU B CA 1
ATOM 2026 C C . GLU B 1 63 ? -6.691 11.859 14.43 1 97.75 63 GLU B C 1
ATOM 2028 O O . GLU B 1 63 ? -6.27 11.312 15.453 1 97.75 63 GLU B O 1
ATOM 2033 N N . SER B 1 64 ? -6.184 11.68 13.234 1 96.38 64 SER B N 1
ATOM 2034 C CA . SER B 1 64 ? -5.145 10.672 13.016 1 96.38 64 SER B CA 1
ATOM 2035 C C . SER B 1 64 ? -3.795 11.164 13.531 1 96.38 64 SER B C 1
ATOM 2037 O O . SER B 1 64 ? -3.029 10.391 14.109 1 96.38 64 SER B O 1
ATOM 2039 N N . CYS B 1 65 ? -3.434 12.367 13.242 1 94.75 65 CYS B N 1
ATOM 2040 C CA . CYS B 1 65 ? -2.176 13.047 13.531 1 94.75 65 CYS B CA 1
ATOM 2041 C C . CYS B 1 65 ? -2.27 14.531 13.227 1 94.75 65 CYS B C 1
ATOM 2043 O O . CYS B 1 65 ? -3.195 14.969 12.539 1 94.75 65 CYS B O 1
ATOM 2045 N N . PRO B 1 66 ? -1.358 15.344 13.875 1 94.94 66 PRO B N 1
ATOM 2046 C CA . PRO B 1 66 ? -1.31 16.734 13.406 1 94.94 66 PRO B CA 1
ATOM 2047 C C . PRO B 1 66 ? -1.041 16.844 11.906 1 94.94 66 PRO B C 1
ATOM 2049 O O . PRO B 1 66 ? -0.424 15.953 11.32 1 94.94 66 PRO B O 1
ATOM 2052 N N . ASN B 1 67 ? -1.624 17.875 11.32 1 96.5 67 ASN B N 1
ATOM 2053 C CA . ASN B 1 67 ? -1.403 18.109 9.898 1 96.5 67 ASN B CA 1
ATOM 2054 C C . ASN B 1 67 ? 0.084 18.109 9.555 1 96.5 67 ASN B C 1
ATOM 2056 O O . ASN B 1 67 ? 0.881 18.75 10.258 1 96.5 67 ASN B O 1
ATOM 2060 N N . HIS B 1 68 ? 0.462 17.375 8.484 1 94.62 68 HIS B N 1
ATOM 2061 C CA . HIS B 1 68 ? 1.879 17.172 8.203 1 94.62 68 HIS B CA 1
ATOM 2062 C C . HIS B 1 68 ? 2.109 16.828 6.734 1 94.62 68 HIS B C 1
ATOM 2064 O O . HIS B 1 68 ? 1.154 16.609 5.988 1 94.62 68 HIS B O 1
ATOM 2070 N N . TYR B 1 69 ? 3.316 16.891 6.309 1 92.81 69 TYR B N 1
ATOM 2071 C CA . TYR B 1 69 ? 3.783 16.344 5.039 1 92.81 69 TYR B CA 1
ATOM 2072 C C . TYR B 1 69 ? 5.18 15.75 5.184 1 92.81 69 TYR B C 1
ATOM 2074 O O . TYR B 1 69 ? 5.922 16.109 6.102 1 92.81 69 TYR B O 1
ATOM 2082 N N . HIS B 1 70 ? 5.426 14.766 4.348 1 91.12 70 HIS B N 1
ATOM 2083 C CA . HIS B 1 70 ? 6.707 14.07 4.406 1 91.12 70 HIS B CA 1
ATOM 2084 C C . HIS B 1 70 ? 7.672 14.609 3.357 1 91.12 70 HIS B C 1
ATOM 2086 O O . HIS B 1 70 ? 7.297 14.797 2.197 1 91.12 70 HIS B O 1
ATOM 2092 N N . LEU B 1 71 ? 8.891 14.758 3.777 1 84.44 71 LEU B N 1
ATOM 2093 C CA . LEU B 1 71 ? 9.906 15.281 2.865 1 84.44 71 LEU B CA 1
ATOM 2094 C C . LEU B 1 71 ? 10.586 14.148 2.107 1 84.44 71 LEU B C 1
ATOM 2096 O O . LEU B 1 71 ? 11.102 14.352 1.006 1 84.44 71 LEU B O 1
ATOM 2100 N N . ASN B 1 72 ? 10.57 12.906 2.631 1 83.12 72 ASN B N 1
ATOM 2101 C CA . ASN B 1 72 ? 11.367 11.859 2.004 1 83.12 72 ASN B CA 1
ATOM 2102 C C . ASN B 1 72 ? 10.594 10.547 1.904 1 83.12 72 ASN B C 1
ATOM 2104 O O . ASN B 1 72 ? 11.172 9.508 1.596 1 83.12 72 ASN B O 1
ATOM 2108 N 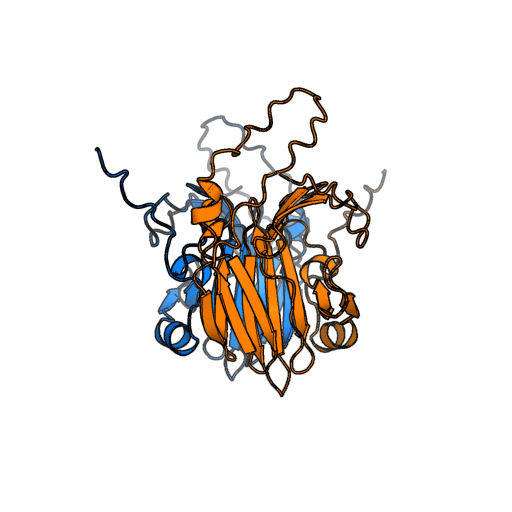N . GLU B 1 73 ? 9.352 10.516 2.191 1 86.38 73 GLU B N 1
ATOM 2109 C CA . GLU B 1 73 ? 8.539 9.305 2.076 1 86.38 73 GLU B CA 1
ATOM 2110 C C . GLU B 1 73 ? 7.18 9.609 1.455 1 86.38 73 GLU B C 1
ATOM 2112 O O . GLU B 1 73 ? 6.531 10.594 1.82 1 86.38 73 GLU B O 1
ATOM 2117 N N . SER B 1 74 ? 6.824 8.812 0.458 1 91.56 74 SER B N 1
ATOM 2118 C CA . SER B 1 74 ? 5.457 8.867 -0.042 1 91.56 74 SER B CA 1
ATOM 2119 C C . SER B 1 74 ? 4.5 8.109 0.873 1 91.56 74 SER B C 1
ATOM 2121 O O . SER B 1 74 ? 4.898 7.156 1.541 1 91.56 74 SER B O 1
ATOM 2123 N N . GLU B 1 75 ? 3.305 8.586 0.91 1 94.88 75 GLU B N 1
ATOM 2124 C CA . GLU B 1 75 ? 2.287 7.992 1.771 1 94.88 75 GLU B CA 1
ATOM 2125 C C . GLU B 1 75 ? 0.955 7.855 1.037 1 94.88 75 GLU B C 1
ATOM 2127 O O . GLU B 1 75 ? 0.579 8.727 0.256 1 94.88 75 GLU B O 1
ATOM 2132 N N . TRP B 1 76 ? 0.263 6.742 1.289 1 97.81 76 TRP B N 1
ATOM 2133 C CA . TRP B 1 76 ? -1.071 6.578 0.723 1 97.81 76 TRP B CA 1
ATOM 2134 C C . TRP B 1 76 ? -2.057 6.098 1.781 1 97.81 76 TRP B C 1
ATOM 2136 O O . TRP B 1 76 ? -1.656 5.516 2.793 1 97.81 76 TRP B O 1
ATOM 2146 N N . ILE B 1 77 ? -3.389 6.406 1.55 1 98.88 77 ILE B N 1
ATOM 2147 C CA . ILE B 1 77 ? -4.504 6.008 2.4 1 98.88 77 ILE B CA 1
ATOM 2148 C C . ILE B 1 77 ? -5.637 5.453 1.538 1 98.88 77 ILE B C 1
ATOM 2150 O O . ILE B 1 77 ? -5.945 6.004 0.477 1 98.88 77 ILE B O 1
ATOM 2154 N N . TYR B 1 78 ? -6.219 4.348 1.907 1 98.94 78 TYR B N 1
ATOM 2155 C CA . TYR B 1 78 ? -7.426 3.787 1.307 1 98.94 78 TYR B CA 1
ATOM 2156 C C . TYR B 1 78 ? -8.5 3.561 2.359 1 98.94 78 TYR B C 1
ATOM 2158 O O . TYR B 1 78 ? -8.305 2.803 3.311 1 98.94 78 TYR B O 1
ATOM 2166 N N . ILE B 1 79 ? -9.695 4.176 2.189 1 98.94 79 ILE B N 1
ATOM 2167 C CA . ILE B 1 79 ? -10.75 4.117 3.199 1 98.94 79 ILE B CA 1
ATOM 2168 C C . ILE B 1 79 ? -11.508 2.799 3.072 1 98.94 79 ILE B C 1
ATOM 2170 O O . ILE B 1 79 ? -12.039 2.48 2.006 1 98.94 79 ILE B O 1
ATOM 2174 N N . LEU B 1 80 ? -11.539 2.055 4.16 1 98.88 80 LEU B N 1
ATOM 2175 C CA . LEU B 1 80 ? -12.203 0.754 4.164 1 98.88 80 LEU B CA 1
ATOM 2176 C C . LEU B 1 80 ? -13.648 0.886 4.617 1 98.88 80 LEU B C 1
ATOM 2178 O O . LEU B 1 80 ? -14.547 0.281 4.023 1 98.88 80 LEU B O 1
ATOM 2182 N N . SER B 1 81 ? -13.898 1.586 5.695 1 98.81 81 SER B N 1
ATOM 2183 C CA . SER B 1 81 ? -15.227 1.755 6.285 1 98.81 81 SER B CA 1
ATOM 2184 C C . SER B 1 81 ? -15.312 3.047 7.094 1 98.81 81 SER B C 1
ATOM 2186 O O . SER B 1 81 ? -14.281 3.623 7.461 1 98.81 81 SER B O 1
ATOM 2188 N N . GLY B 1 82 ? -16.531 3.514 7.324 1 98.62 82 GLY B N 1
ATOM 2189 C CA . GLY B 1 82 ? -16.734 4.781 8.008 1 98.62 82 GLY B CA 1
ATOM 2190 C C . GLY B 1 82 ? -16.469 5.984 7.117 1 98.62 82 GLY B C 1
ATOM 2191 O O . GLY B 1 82 ? -16.547 5.883 5.891 1 98.62 82 GLY B O 1
ATOM 2192 N N . SER B 1 83 ? -16.422 7.113 7.754 1 98.62 83 SER B N 1
ATOM 2193 C CA . SER B 1 83 ? -16.188 8.359 7.023 1 98.62 83 SER B CA 1
ATOM 2194 C C . SER B 1 83 ? -15.32 9.32 7.828 1 98.62 83 SER B C 1
ATOM 2196 O O . SER B 1 83 ? -15.023 9.062 9 1 98.62 83 SER B O 1
ATOM 2198 N N . GLY B 1 84 ? -14.859 10.344 7.117 1 98.75 84 GLY B N 1
ATOM 2199 C CA . GLY B 1 84 ? -14.039 11.344 7.785 1 98.75 84 GLY B CA 1
ATOM 2200 C C . GLY B 1 84 ? -13.844 12.602 6.965 1 98.75 84 GLY B C 1
ATOM 2201 O O . GLY B 1 84 ? -14.484 12.781 5.926 1 98.75 84 GLY B O 1
ATOM 2202 N N . ILE B 1 85 ? -13.07 13.469 7.574 1 98.88 85 ILE B N 1
ATOM 2203 C CA . ILE B 1 85 ? -12.703 14.719 6.914 1 98.88 85 ILE B CA 1
ATOM 2204 C C . ILE B 1 85 ? -11.195 14.758 6.691 1 98.88 85 ILE B C 1
ATOM 2206 O O . ILE B 1 85 ? -10.422 14.672 7.648 1 98.88 85 ILE B O 1
ATOM 2210 N N . LEU B 1 86 ? -10.836 14.828 5.434 1 98.88 86 LEU B N 1
ATOM 2211 C CA . LEU B 1 86 ? -9.461 15.109 5.051 1 98.88 86 LEU B CA 1
ATOM 2212 C C . LEU B 1 86 ? -9.195 16.609 5.035 1 98.88 86 LEU B C 1
ATOM 2214 O O . LEU B 1 86 ? -9.883 17.359 4.336 1 98.88 86 LEU B O 1
ATOM 2218 N N . THR B 1 87 ? -8.25 17.047 5.801 1 98.62 87 THR B N 1
ATOM 2219 C CA . THR B 1 87 ? -7.832 18.453 5.781 1 98.62 87 THR B CA 1
ATOM 2220 C C . THR B 1 87 ? -6.523 18.609 5.02 1 98.62 87 THR B C 1
ATOM 2222 O O . THR B 1 87 ? -5.52 17.984 5.352 1 98.62 87 THR B O 1
ATOM 2225 N N . LEU B 1 88 ? -6.59 19.391 3.994 1 98.25 88 LEU B N 1
ATOM 2226 C CA . LEU B 1 88 ? -5.406 19.781 3.229 1 98.25 88 LEU B CA 1
ATOM 2227 C C . LEU B 1 88 ? -5.035 21.234 3.484 1 98.25 88 LEU B C 1
ATOM 2229 O O . LEU B 1 88 ? -5.879 22.125 3.369 1 98.25 88 LEU B O 1
ATOM 2233 N N . LEU B 1 89 ? -3.775 21.453 3.9 1 96.88 89 LEU B N 1
ATOM 2234 C CA . LEU B 1 89 ? -3.242 22.797 4.102 1 96.88 89 LEU B CA 1
ATOM 2235 C C . LEU B 1 89 ? -2.152 23.109 3.08 1 96.88 89 LEU B C 1
ATOM 2237 O O . LEU B 1 89 ? -1.215 22.328 2.912 1 96.88 89 LEU B O 1
ATOM 2241 N N . ASP B 1 90 ? -2.336 24.203 2.355 1 95.25 90 ASP B N 1
ATOM 2242 C CA . ASP B 1 90 ? -1.272 24.656 1.463 1 95.25 90 ASP B CA 1
ATOM 2243 C C . ASP B 1 90 ? -0.141 25.328 2.246 1 95.25 90 ASP B C 1
ATOM 2245 O O . ASP B 1 90 ? -0.194 26.516 2.533 1 95.25 90 ASP B O 1
ATOM 2249 N N . ALA B 1 91 ? 0.88 24.578 2.5 1 90.56 91 ALA B N 1
ATOM 2250 C CA . ALA B 1 91 ? 2.021 25.094 3.26 1 90.56 91 ALA B CA 1
ATOM 2251 C C . ALA B 1 91 ? 3.152 25.516 2.33 1 90.56 91 ALA B C 1
ATOM 2253 O O . ALA B 1 91 ? 4.25 25.844 2.787 1 90.56 91 ALA B O 1
ATOM 2254 N N . SER B 1 92 ? 2.996 25.547 1.051 1 87.12 92 SER B N 1
ATOM 2255 C CA . SER B 1 92 ? 4.047 25.859 0.085 1 87.12 92 SER B CA 1
ATOM 2256 C C . SER B 1 92 ? 4.59 27.266 0.289 1 87.12 92 SER B C 1
ATOM 2258 O O . SER B 1 92 ? 5.77 27.531 0.041 1 87.12 92 SER B O 1
ATOM 2260 N N . PRO B 1 93 ? 3.811 28.234 0.732 1 75.88 93 PRO B N 1
ATOM 2261 C CA . PRO B 1 93 ? 4.34 29.578 0.947 1 75.88 93 PRO B CA 1
ATOM 2262 C C . PRO B 1 93 ? 5.359 29.641 2.082 1 75.88 93 PRO B C 1
ATOM 2264 O O . PRO B 1 93 ? 6.137 30.594 2.17 1 75.88 93 PRO B O 1
ATOM 2267 N N . THR B 1 94 ? 5.273 28.734 2.982 1 67.88 94 THR B N 1
ATOM 2268 C CA . THR B 1 94 ? 6.184 28.75 4.121 1 67.88 94 THR B CA 1
ATOM 2269 C C . THR B 1 94 ? 7.598 28.359 3.684 1 67.88 94 THR B C 1
ATOM 2271 O O . THR B 1 94 ? 8.562 28.609 4.406 1 67.88 94 THR B O 1
ATOM 2274 N N . LEU B 1 95 ? 7.754 27.688 2.576 1 63.34 95 LEU B N 1
ATOM 2275 C CA . LEU B 1 95 ? 9.055 27.25 2.076 1 63.34 95 LEU B CA 1
ATOM 2276 C C . LEU B 1 95 ? 9.875 28.453 1.61 1 63.34 95 LEU B C 1
ATOM 2278 O O . LEU B 1 95 ? 11.109 28.406 1.631 1 63.34 95 LEU B O 1
ATOM 2282 N N . LEU B 1 96 ? 9.227 29.406 1.019 1 48.69 96 LEU B N 1
ATOM 2283 C CA . LEU B 1 96 ? 9.883 30.562 0.417 1 48.69 96 LEU B CA 1
ATOM 2284 C C . LEU B 1 96 ? 10.391 31.531 1.489 1 48.69 96 LEU B C 1
ATOM 2286 O O . LEU B 1 96 ? 11.055 32.5 1.18 1 48.69 96 LEU B O 1
ATOM 2290 N N . GLY B 1 97 ? 10.07 31.328 2.723 1 44.97 97 GLY B N 1
ATOM 2291 C CA . GLY B 1 97 ? 10.625 32.375 3.582 1 44.97 97 GLY B CA 1
ATOM 2292 C C . GLY B 1 97 ? 12.141 32.344 3.658 1 44.97 97 GLY B C 1
ATOM 2293 O O . GLY B 1 97 ? 12.766 31.344 3.273 1 44.97 97 GLY B O 1
ATOM 2294 N N . PRO B 1 98 ? 12.703 33.5 3.834 1 38.75 98 PRO B N 1
ATOM 2295 C CA . PRO B 1 98 ? 14.141 33.75 3.773 1 38.75 98 PRO B CA 1
ATOM 2296 C C . PRO B 1 98 ? 14.961 32.656 4.438 1 38.75 98 PRO B C 1
ATOM 2298 O O . PRO B 1 98 ? 16.141 32.469 4.113 1 38.75 98 PRO B O 1
ATOM 2301 N N . SER B 1 99 ? 14.445 32.031 5.531 1 38.19 99 SER B N 1
ATOM 2302 C CA . SER B 1 99 ? 15.367 31.25 6.34 1 38.19 99 SER B CA 1
ATOM 2303 C C . SER B 1 99 ? 15.539 29.844 5.77 1 38.19 99 SER B C 1
ATOM 2305 O O . SER B 1 99 ? 15.07 28.875 6.363 1 38.19 99 SER B O 1
ATOM 2307 N N . MET B 1 100 ? 15.188 29.562 4.613 1 39.66 100 MET B N 1
ATOM 2308 C CA . MET B 1 100 ? 15.648 28.234 4.191 1 39.66 100 MET B CA 1
ATOM 2309 C C . MET B 1 100 ? 17.156 28.094 4.406 1 39.66 100 MET B C 1
ATOM 2311 O O . MET B 1 100 ? 17.953 28.625 3.633 1 39.66 100 MET B O 1
ATOM 2315 N N . VAL B 1 101 ? 17.688 28.266 5.652 1 33.62 101 VAL B N 1
ATOM 2316 C CA . VAL B 1 101 ? 19.109 28.094 5.887 1 33.62 101 VAL B CA 1
ATOM 2317 C C . VAL B 1 101 ? 19.562 26.75 5.32 1 33.62 101 VAL B C 1
ATOM 2319 O O . VAL B 1 101 ? 18.984 25.703 5.641 1 33.62 101 VAL B O 1
ATOM 2322 N N . PRO B 1 102 ? 20.094 26.75 4.188 1 36.16 102 PRO B N 1
ATOM 2323 C CA . PRO B 1 102 ? 20.844 25.531 3.871 1 36.16 102 PRO B CA 1
ATOM 2324 C C . PRO B 1 102 ? 21.531 24.922 5.09 1 36.16 102 PRO B C 1
ATOM 2326 O O . PRO B 1 102 ? 22.016 25.656 5.953 1 36.16 102 PRO B O 1
ATOM 2329 N N . PHE B 1 103 ? 21.031 23.719 5.57 1 34.41 103 PHE B N 1
ATOM 2330 C CA . PHE B 1 103 ? 21.828 23.031 6.586 1 34.41 103 PHE B CA 1
ATOM 2331 C C . PHE B 1 103 ? 23.312 23.219 6.316 1 34.41 103 PHE B C 1
ATOM 2333 O O . PHE B 1 103 ? 23.859 22.609 5.398 1 34.41 103 PHE B O 1
ATOM 2340 N N . PRO B 1 104 ? 23.75 24.469 6.488 1 32.38 104 PRO B N 1
ATOM 2341 C CA . PRO B 1 104 ? 25.203 24.359 6.473 1 32.38 104 PRO B CA 1
ATOM 2342 C C . PRO B 1 104 ? 25.719 23.266 7.41 1 32.38 104 PRO B C 1
ATOM 2344 O O . PRO B 1 104 ? 25.078 22.953 8.414 1 32.38 104 PRO B O 1
ATOM 2347 N N . ALA B 1 105 ? 26.438 22.188 6.879 1 31.3 105 ALA B N 1
ATOM 2348 C CA . ALA B 1 105 ? 27.188 21.234 7.695 1 31.3 105 ALA B CA 1
ATOM 2349 C C . ALA B 1 105 ? 27.734 21.922 8.953 1 31.3 105 ALA B C 1
ATOM 2351 O O . ALA B 1 105 ? 28.391 21.266 9.773 1 31.3 105 ALA B O 1
ATOM 2352 N N . THR B 1 106 ? 27.938 23.219 8.891 1 30.36 106 THR B N 1
ATOM 2353 C CA . THR B 1 106 ? 28.703 23.672 10.047 1 30.36 106 THR B CA 1
ATOM 2354 C C . THR B 1 106 ? 27.797 23.734 11.289 1 30.36 106 THR B C 1
ATOM 2356 O O . THR B 1 106 ? 26.609 24 11.18 1 30.36 106 THR B O 1
ATOM 2359 N N . ARG B 1 107 ? 28.297 23.219 12.539 1 31.55 107 ARG B N 1
ATOM 2360 C CA . ARG B 1 107 ? 27.938 23 13.93 1 31.55 107 ARG B CA 1
ATOM 2361 C C . ARG B 1 107 ? 27.219 24.219 14.508 1 31.55 107 ARG B C 1
ATOM 2363 O O . ARG B 1 107 ? 26.984 24.297 15.719 1 31.55 107 ARG B O 1
ATOM 2370 N N . SER B 1 108 ? 27.281 25.438 13.859 1 30.28 108 SER B N 1
ATOM 2371 C CA . SER B 1 108 ? 26.953 26.438 14.875 1 30.28 108 SER B CA 1
ATOM 2372 C C . SER B 1 108 ? 25.469 26.391 15.227 1 30.28 108 SER B C 1
ATOM 2374 O O . SER B 1 108 ? 24.609 26.219 14.352 1 30.28 108 SER B O 1
ATOM 2376 N N . THR B 1 109 ? 25.141 26.047 16.516 1 30.75 109 THR B N 1
ATOM 2377 C CA . THR B 1 109 ? 23.984 25.953 17.406 1 30.75 109 THR B CA 1
ATOM 2378 C C . THR B 1 109 ? 23.094 27.172 17.25 1 30.75 109 THR B C 1
ATOM 2380 O O . THR B 1 109 ? 22.219 27.406 18.094 1 30.75 109 THR B O 1
ATOM 2383 N N . SER B 1 110 ? 23.469 28.156 16.375 1 30.33 110 SER B N 1
ATOM 2384 C CA . SER B 1 110 ? 22.688 29.344 16.703 1 30.33 110 SER B CA 1
ATOM 2385 C C . SER B 1 110 ? 21.188 29.094 16.469 1 30.33 110 SER B C 1
ATOM 2387 O O . SER B 1 110 ? 20.812 28.484 15.453 1 30.33 110 SER B O 1
ATOM 2389 N N . THR B 1 111 ? 20.484 28.922 17.578 1 31.78 111 THR B N 1
ATOM 2390 C CA . THR B 1 111 ? 19.047 28.953 17.797 1 31.78 111 THR B CA 1
ATOM 2391 C C . THR B 1 111 ? 18.406 30.094 17.016 1 31.78 111 THR B C 1
ATOM 2393 O O . THR B 1 111 ? 18.469 31.25 17.438 1 31.78 111 THR B O 1
ATOM 2396 N N . GLN B 1 112 ? 18.875 30.375 15.766 1 32.16 112 GLN B N 1
ATOM 2397 C CA . GLN B 1 112 ? 18.156 31.531 15.227 1 32.16 112 GLN B CA 1
ATOM 2398 C C . GLN B 1 112 ? 16.656 31.391 15.422 1 32.16 112 GLN B C 1
ATOM 2400 O O . GLN B 1 112 ? 16.078 30.344 15.117 1 32.16 112 GLN B O 1
ATOM 2405 N N . THR B 1 113 ? 16.172 32.156 16.438 1 31.72 113 THR B N 1
ATOM 2406 C CA . THR B 1 113 ? 14.773 32.438 16.734 1 31.72 113 THR B CA 1
ATOM 2407 C C . THR B 1 113 ? 14.008 32.781 15.453 1 31.72 113 THR B C 1
ATOM 2409 O O . THR B 1 113 ? 14.422 33.656 14.688 1 31.72 113 THR B O 1
ATOM 2412 N N . VAL B 1 114 ? 13.648 31.812 14.695 1 34.81 114 VAL B N 1
ATOM 2413 C CA . VAL B 1 114 ? 12.695 32.062 13.625 1 34.81 114 VAL B CA 1
ATOM 2414 C C . VAL B 1 114 ? 11.695 33.125 14.062 1 34.81 114 VAL B C 1
ATOM 2416 O O . VAL B 1 114 ? 11.078 33 15.125 1 34.81 114 VAL B O 1
ATOM 2419 N N . GLY B 1 115 ? 12.008 34.469 13.891 1 33.69 115 GLY B N 1
ATOM 2420 C CA . GLY B 1 115 ? 11.078 35.531 14.125 1 33.69 115 GLY B CA 1
ATOM 2421 C C . GLY B 1 115 ? 9.625 35.125 13.938 1 33.69 115 GLY B C 1
ATOM 2422 O O . GLY B 1 115 ? 9.336 34.094 13.359 1 33.69 115 GLY B O 1
ATOM 2423 N N . ASN B 1 116 ? 8.727 35.781 14.781 1 35.31 116 ASN B N 1
ATOM 2424 C CA . ASN B 1 116 ? 7.27 35.812 14.828 1 35.31 116 ASN B CA 1
ATOM 2425 C C . ASN B 1 116 ? 6.66 35.875 13.438 1 35.31 116 ASN B C 1
ATOM 2427 O O . ASN B 1 116 ? 6.48 36.969 12.883 1 35.31 116 ASN B O 1
ATOM 2431 N N . LYS B 1 117 ? 7.23 35.281 12.406 1 41.31 117 LYS B N 1
ATOM 2432 C CA . LYS B 1 117 ? 6.477 35.438 11.164 1 41.31 117 LYS B CA 1
ATOM 2433 C C . LYS B 1 117 ? 4.973 35.375 11.43 1 41.31 117 LYS B C 1
ATOM 2435 O O . LYS B 1 117 ? 4.508 34.594 12.242 1 41.31 117 LYS B O 1
ATOM 2440 N N . GLY B 1 118 ? 4.266 36.438 11.352 1 44.84 118 GLY B N 1
ATOM 2441 C CA . GLY B 1 118 ? 2.816 36.531 11.422 1 44.84 118 GLY B CA 1
ATOM 2442 C C . GLY B 1 118 ? 2.107 35.25 11.031 1 44.84 118 GLY B C 1
ATOM 2443 O O . GLY B 1 118 ? 2.684 34.406 10.344 1 44.84 118 GLY B O 1
ATOM 2444 N N . LYS B 1 119 ? 1.188 34.781 11.898 1 51.94 119 LYS B N 1
ATOM 2445 C CA . LYS B 1 119 ? 0.298 33.656 11.688 1 51.94 119 LYS B CA 1
ATOM 2446 C C . LYS B 1 119 ? -0.067 33.5 10.211 1 51.94 119 LYS B C 1
ATOM 2448 O O . LYS B 1 119 ? -0.824 34.312 9.672 1 51.94 119 LYS B O 1
ATOM 2453 N N . MET B 1 120 ? 0.86 33.312 9.383 1 61.03 120 MET B N 1
ATOM 2454 C CA . MET B 1 120 ? 0.409 33.094 8.016 1 61.03 120 MET B CA 1
ATOM 2455 C C . MET B 1 120 ? -0.77 32.125 7.977 1 61.03 120 MET B C 1
ATOM 2457 O O . MET B 1 120 ? -0.75 31.078 8.648 1 61.03 120 MET B O 1
ATOM 2461 N N . THR B 1 121 ? -1.89 32.656 7.703 1 81.25 121 THR B N 1
ATOM 2462 C CA . THR B 1 121 ? -3.078 31.828 7.477 1 81.25 121 THR B CA 1
ATOM 2463 C C . THR B 1 121 ? -2.918 30.969 6.219 1 81.25 121 THR B C 1
ATOM 2465 O O . THR B 1 121 ? -2.785 31.516 5.117 1 81.25 121 THR B O 1
ATOM 2468 N N . LEU B 1 122 ? -2.656 29.719 6.418 1 89.94 122 LEU B N 1
ATOM 2469 C CA . LEU B 1 122 ? -2.518 28.812 5.285 1 89.94 122 LEU B CA 1
ATOM 2470 C C . LEU B 1 122 ? -3.881 28.484 4.688 1 89.94 122 LEU B C 1
ATOM 2472 O O . LEU B 1 122 ? -4.859 28.312 5.414 1 89.94 122 LEU B O 1
ATOM 2476 N N . GLU B 1 123 ? -3.904 28.5 3.393 1 94.5 123 GLU B N 1
ATOM 2477 C CA . GLU B 1 123 ? -5.145 28.078 2.734 1 94.5 123 GLU B CA 1
ATOM 2478 C C . GLU B 1 123 ? -5.52 26.656 3.105 1 94.5 123 GLU B C 1
ATOM 2480 O O . GLU B 1 123 ? -4.68 25.75 3.049 1 94.5 123 GLU B O 1
ATOM 2485 N N . LYS B 1 124 ? -6.742 26.516 3.49 1 96.88 124 LYS B N 1
ATOM 2486 C CA . LYS B 1 124 ? -7.238 25.234 3.979 1 96.88 124 LYS B CA 1
ATOM 2487 C C . LYS B 1 124 ? -8.352 24.703 3.078 1 96.88 124 LYS B C 1
ATOM 2489 O O . LYS B 1 124 ? -9.219 25.453 2.643 1 96.88 124 LYS B O 1
ATOM 2494 N N . GLU B 1 125 ? -8.273 23.422 2.723 1 97.81 125 GLU B N 1
ATOM 2495 C CA . GLU B 1 125 ? -9.32 22.688 2.027 1 97.81 125 GLU B CA 1
ATOM 2496 C C . GLU B 1 125 ? -9.742 21.453 2.822 1 97.81 125 GLU B C 1
ATOM 2498 O O . GLU B 1 125 ? -8.898 20.688 3.289 1 97.81 125 GLU B O 1
ATOM 2503 N N . GLU B 1 126 ? -11.055 21.266 2.977 1 98.56 126 GLU B N 1
ATOM 2504 C CA . GLU B 1 126 ? -11.594 20.078 3.637 1 98.56 126 GLU B CA 1
ATOM 2505 C C . GLU B 1 126 ? -12.406 19.234 2.666 1 98.56 126 GLU B C 1
ATOM 2507 O O . GLU B 1 126 ? -13.234 19.75 1.919 1 98.56 126 GLU B O 1
ATOM 2512 N N . LYS B 1 127 ? -12.148 17.969 2.635 1 98.75 127 LYS B N 1
ATOM 2513 C CA . LYS B 1 127 ? -12.852 17.016 1.775 1 98.75 127 LYS B CA 1
ATOM 2514 C C . LYS B 1 127 ? -13.43 15.867 2.59 1 98.75 127 LYS B C 1
ATOM 2516 O O . LYS B 1 127 ? -12.742 15.281 3.422 1 98.75 127 LYS B O 1
ATOM 2521 N N . HIS B 1 128 ? -14.68 15.57 2.336 1 98.75 128 HIS B N 1
ATOM 2522 C CA . HIS B 1 128 ? -15.266 14.367 2.906 1 98.75 128 HIS B CA 1
ATOM 2523 C C . HIS B 1 128 ? -14.695 13.109 2.25 1 98.75 128 HIS B C 1
ATOM 2525 O O . HIS B 1 128 ? -14.547 13.055 1.027 1 98.75 128 HIS B O 1
ATOM 2531 N N . VAL B 1 129 ? -14.352 12.164 3.098 1 98.81 129 VAL B N 1
ATOM 2532 C CA . VAL B 1 129 ? -13.859 10.898 2.561 1 98.81 129 VAL B CA 1
ATOM 2533 C C . VAL B 1 129 ? -14.789 9.758 2.986 1 98.81 129 VAL B C 1
ATOM 2535 O O . VAL B 1 129 ? -15.359 9.797 4.078 1 98.81 129 VAL B O 1
ATOM 2538 N N . ASN B 1 130 ? -14.93 8.781 2.092 1 98.81 130 ASN B N 1
ATOM 2539 C CA . ASN B 1 130 ? -15.828 7.645 2.225 1 98.81 130 ASN B CA 1
ATOM 2540 C C . ASN B 1 130 ? -15.172 6.348 1.759 1 98.81 130 ASN B C 1
ATOM 2542 O O . ASN B 1 130 ? -14.117 6.379 1.12 1 98.81 130 ASN B O 1
ATOM 2546 N N . PRO B 1 131 ? -15.805 5.188 2.111 1 98.88 131 PRO B N 1
ATOM 2547 C CA . PRO B 1 131 ? -15.211 3.906 1.716 1 98.88 131 PRO B CA 1
ATOM 2548 C C . PRO B 1 131 ? -14.906 3.834 0.222 1 98.88 131 PRO B C 1
ATOM 2550 O O . PRO B 1 131 ? -15.727 4.242 -0.601 1 98.88 131 PRO B O 1
ATOM 2553 N N . GLY B 1 132 ? -13.75 3.375 -0.043 1 98.88 132 GLY B N 1
ATOM 2554 C CA . GLY B 1 132 ? -13.336 3.219 -1.43 1 98.88 132 GLY B CA 1
ATOM 2555 C C . GLY B 1 132 ? -12.5 4.375 -1.94 1 98.88 132 GLY B C 1
ATOM 2556 O O . GLY B 1 132 ? -11.859 4.27 -2.99 1 98.88 132 GLY B O 1
ATOM 2557 N N . ASP B 1 133 ? -12.477 5.535 -1.246 1 98.94 133 ASP B N 1
ATOM 2558 C CA . ASP B 1 133 ? -11.633 6.664 -1.629 1 98.94 133 ASP B CA 1
ATOM 2559 C C . ASP B 1 133 ? -10.156 6.344 -1.411 1 98.94 133 ASP B C 1
ATOM 2561 O O . ASP B 1 133 ? -9.805 5.652 -0.454 1 98.94 133 ASP B O 1
ATOM 2565 N N . PHE B 1 134 ? -9.328 6.832 -2.311 1 98.94 134 PHE B N 1
ATOM 2566 C CA . PHE B 1 134 ? -7.879 6.711 -2.234 1 98.94 134 PHE B CA 1
ATOM 2567 C C . PHE B 1 134 ? -7.227 8.086 -2.141 1 98.94 134 PHE B C 1
ATOM 2569 O O . PHE B 1 134 ? -7.617 9.016 -2.85 1 98.94 134 PHE B O 1
ATOM 2576 N N . ILE B 1 135 ? -6.285 8.227 -1.233 1 98.88 135 ILE B N 1
ATOM 2577 C CA . ILE B 1 135 ? -5.5 9.445 -1.09 1 98.88 135 ILE B CA 1
ATOM 2578 C C . ILE B 1 135 ? -4.012 9.125 -1.231 1 98.88 135 ILE B C 1
ATOM 2580 O O . ILE B 1 135 ? -3.51 8.195 -0.593 1 98.88 135 ILE B O 1
ATOM 2584 N N . GLY B 1 136 ? -3.295 9.812 -2.051 1 98.31 136 GLY B N 1
ATOM 2585 C CA . GLY B 1 136 ? -1.865 9.602 -2.227 1 98.31 136 GLY B CA 1
ATOM 2586 C C . GLY B 1 136 ? -1.063 10.891 -2.16 1 98.31 136 GLY B C 1
ATOM 2587 O O . GLY B 1 136 ? -1.455 11.898 -2.744 1 98.31 136 GLY B O 1
ATOM 2588 N N . PHE B 1 137 ? 0.04 10.844 -1.416 1 96.19 137 PHE B N 1
ATOM 2589 C CA . PHE B 1 137 ? 0.938 11.977 -1.246 1 96.19 137 PHE B CA 1
ATOM 2590 C C . PHE B 1 137 ? 2.352 11.617 -1.687 1 96.19 137 PHE B C 1
ATOM 2592 O O . PHE B 1 137 ? 2.945 10.664 -1.177 1 96.19 137 PHE B O 1
ATOM 2599 N N . GLU B 1 138 ? 2.809 12.375 -2.578 1 90.94 138 GLU B N 1
ATOM 2600 C CA . GLU B 1 138 ? 4.219 12.211 -2.918 1 90.94 138 GLU B CA 1
ATOM 2601 C C . GLU B 1 138 ? 5.117 12.836 -1.852 1 90.94 138 GLU B C 1
ATOM 2603 O O . GLU B 1 138 ? 4.629 13.469 -0.913 1 90.94 138 GLU B O 1
ATOM 2608 N N . GLN B 1 139 ? 6.363 12.609 -2.023 1 87.31 139 GLN B N 1
ATOM 2609 C CA . GLN B 1 139 ? 7.34 13.133 -1.074 1 87.31 139 GLN B CA 1
ATOM 2610 C C . GLN B 1 139 ? 8.039 14.367 -1.633 1 87.31 139 GLN B C 1
ATOM 2612 O O . GLN B 1 139 ? 7.762 14.797 -2.754 1 87.31 139 GLN B O 1
ATOM 2617 N N . GLY B 1 140 ? 8.852 15.016 -0.723 1 83.56 140 GLY B N 1
ATOM 2618 C CA . GLY B 1 140 ? 9.664 16.141 -1.155 1 83.56 140 GLY B CA 1
ATOM 2619 C C . GLY B 1 140 ? 9.039 17.484 -0.823 1 83.56 140 GLY B C 1
ATOM 2620 O O . GLY B 1 140 ? 7.984 17.547 -0.188 1 83.56 140 GLY B O 1
ATOM 2621 N N . ILE B 1 141 ? 9.688 18.484 -1.307 1 83.56 141 ILE B N 1
ATOM 2622 C CA . ILE B 1 141 ? 9.305 19.859 -0.986 1 83.56 141 ILE B CA 1
ATOM 2623 C C . ILE B 1 141 ? 7.926 20.156 -1.573 1 83.56 141 ILE B C 1
ATOM 2625 O O . ILE B 1 141 ? 7.141 20.906 -0.983 1 83.56 141 ILE B O 1
ATOM 2629 N N . LYS B 1 142 ? 7.598 19.547 -2.654 1 86.38 142 LYS B N 1
ATOM 2630 C CA . LYS B 1 142 ? 6.316 19.812 -3.303 1 86.38 142 LYS B CA 1
ATOM 2631 C C . LYS B 1 142 ? 5.16 19.25 -2.484 1 86.38 142 LYS B C 1
ATOM 2633 O O . LYS B 1 142 ? 4.012 19.672 -2.652 1 86.38 142 LYS B O 1
ATOM 2638 N N . ALA B 1 143 ? 5.527 18.328 -1.636 1 90.81 143 ALA B N 1
ATOM 2639 C CA . ALA B 1 143 ? 4.508 17.75 -0.759 1 90.81 143 ALA B CA 1
ATOM 2640 C C . ALA B 1 143 ? 3.906 18.828 0.147 1 90.81 143 ALA B C 1
ATOM 2642 O O . ALA B 1 143 ? 2.83 18.641 0.716 1 90.81 143 ALA B O 1
ATOM 2643 N N . SER B 1 144 ? 4.543 19.969 0.282 1 89.94 144 SER B N 1
ATOM 2644 C CA . SER B 1 144 ? 4.09 21.047 1.15 1 89.94 144 SER B CA 1
ATOM 2645 C C . SER B 1 144 ? 2.742 21.594 0.694 1 89.94 144 SER B C 1
ATOM 2647 O O . SER B 1 144 ? 1.983 22.141 1.499 1 89.94 144 SER B O 1
ATOM 2649 N N . ARG B 1 145 ? 2.463 21.438 -0.559 1 94.12 145 ARG B N 1
ATOM 2650 C CA . ARG B 1 145 ? 1.184 21.891 -1.091 1 94.12 145 ARG B CA 1
ATOM 2651 C C . ARG B 1 145 ? 0.029 21.078 -0.518 1 94.12 145 ARG B C 1
ATOM 2653 O O . ARG B 1 145 ? -1.101 21.562 -0.435 1 94.12 145 ARG B O 1
ATOM 2660 N N . TRP B 1 146 ? 0.366 19.844 -0.132 1 96.94 146 TRP B N 1
ATOM 2661 C CA . TRP B 1 146 ? -0.681 18.906 0.25 1 96.94 146 TRP B CA 1
ATOM 2662 C C . TRP B 1 146 ? -0.469 18.406 1.674 1 96.94 146 TRP B C 1
ATOM 2664 O O . TRP B 1 146 ? -0.578 17.203 1.938 1 96.94 146 TRP B O 1
ATOM 2674 N N . SER B 1 147 ? -0.05 19.328 2.516 1 95.94 147 SER B N 1
ATOM 2675 C CA . SER B 1 147 ? -0.023 18.953 3.926 1 95.94 147 SER B CA 1
ATOM 2676 C C . SER B 1 147 ? -1.376 18.406 4.379 1 95.94 147 SER B C 1
ATOM 2678 O O . SER B 1 147 ? -2.422 18.938 3.998 1 95.94 147 SER B O 1
ATOM 2680 N N . HIS B 1 148 ? -1.355 17.344 5.262 1 98.31 148 HIS B N 1
ATOM 2681 C CA . HIS B 1 148 ? -2.633 16.656 5.402 1 98.31 148 HIS B CA 1
ATOM 2682 C C . HIS B 1 148 ? -2.818 16.141 6.824 1 98.31 148 HIS B C 1
ATOM 2684 O O . HIS B 1 148 ? -1.84 15.914 7.543 1 98.31 148 HIS B O 1
ATOM 2690 N N . SER B 1 149 ? -4.043 15.977 7.148 1 98.12 149 SER B N 1
ATOM 2691 C CA . SER B 1 149 ? -4.531 15.234 8.305 1 98.12 149 SER B CA 1
ATOM 2692 C C . SER B 1 149 ? -5.918 14.656 8.047 1 98.12 149 SER B C 1
ATOM 2694 O O . SER B 1 149 ? -6.613 15.086 7.129 1 98.12 149 SER B O 1
ATOM 2696 N N . LEU B 1 150 ? -6.234 13.641 8.812 1 98.69 150 LEU B N 1
ATOM 2697 C CA . LEU B 1 150 ? -7.527 12.977 8.703 1 98.69 150 LEU B CA 1
ATOM 2698 C C . LEU B 1 150 ? -8.227 12.922 10.055 1 98.69 150 LEU B C 1
ATOM 2700 O O . LEU B 1 150 ? -7.602 12.602 11.07 1 98.69 150 LEU B O 1
ATOM 2704 N N . ARG B 1 151 ? -9.516 13.266 10.078 1 98.75 151 ARG B N 1
ATOM 2705 C CA . ARG B 1 151 ? -10.352 13.141 11.273 1 98.75 151 ARG B CA 1
ATOM 2706 C C . ARG B 1 151 ? -11.547 12.234 11.008 1 98.75 151 ARG B C 1
ATOM 2708 O O . ARG B 1 151 ? -12.234 12.383 10 1 98.75 151 ARG B O 1
ATOM 2715 N N . ALA B 1 152 ? -11.805 11.352 12 1 98.88 152 ALA B N 1
ATOM 2716 C CA . ALA B 1 152 ? -12.914 10.414 11.859 1 98.88 152 ALA B CA 1
ATOM 2717 C C . ALA B 1 152 ? -14.258 11.117 12.008 1 98.88 152 ALA B C 1
ATOM 2719 O O . ALA B 1 152 ? -14.383 12.07 12.789 1 98.88 152 ALA B O 1
ATOM 2720 N N . GLY B 1 153 ? -15.234 10.648 11.258 1 98.62 153 GLY B N 1
ATOM 2721 C CA . GLY B 1 153 ? -16.609 11.055 11.477 1 98.62 153 GLY B CA 1
ATOM 2722 C C . GLY B 1 153 ? -17.219 10.445 12.727 1 98.62 153 GLY B C 1
ATOM 2723 O O . GLY B 1 153 ? -16.531 9.812 13.516 1 98.62 153 GLY B O 1
ATOM 2724 N N . PRO B 1 154 ? -18.5 10.68 12.844 1 98.25 154 PRO B N 1
ATOM 2725 C CA . PRO B 1 154 ? -19.188 10.281 14.078 1 98.25 154 PRO B CA 1
ATOM 2726 C C . PRO B 1 154 ? -19.219 8.766 14.273 1 98.25 154 PRO B C 1
ATOM 2728 O O . PRO B 1 154 ? -19.438 8.281 15.383 1 98.25 154 PRO B O 1
ATOM 2731 N N . GLN B 1 155 ? -19.047 7.977 13.234 1 97.88 155 GLN B N 1
ATOM 2732 C CA . GLN B 1 155 ? -19.094 6.523 13.367 1 97.88 155 GLN B CA 1
ATOM 2733 C C . GLN B 1 155 ? -17.688 5.926 13.391 1 97.88 155 GLN B C 1
ATOM 2735 O O . GLN B 1 155 ? -17.531 4.703 13.414 1 97.88 155 GLN B O 1
ATOM 2740 N N . GLY B 1 156 ? -16.75 6.707 13.383 1 98.69 156 GLY B N 1
ATOM 2741 C CA . GLY B 1 156 ? -15.391 6.203 13.242 1 98.69 156 GLY B CA 1
ATOM 2742 C C . GLY B 1 156 ? -15 5.941 11.797 1 98.69 156 GLY B C 1
ATOM 2743 O O . GLY B 1 156 ? -15.797 6.164 10.883 1 98.69 156 GLY B O 1
ATOM 2744 N N . ILE B 1 157 ? -13.758 5.594 11.664 1 98.81 157 ILE B N 1
ATOM 2745 C CA . ILE B 1 157 ? -13.25 5.332 10.32 1 98.81 157 ILE B CA 1
ATOM 2746 C C . ILE B 1 157 ? -12.148 4.277 10.375 1 98.81 157 ILE B C 1
ATOM 2748 O O . ILE B 1 157 ? -11.375 4.234 11.328 1 98.81 157 ILE B O 1
ATOM 2752 N N . GLU B 1 158 ? -12.133 3.318 9.445 1 98.88 158 GLU B N 1
ATOM 2753 C CA . GLU B 1 158 ? -11.047 2.363 9.234 1 98.88 158 GLU B CA 1
ATOM 2754 C C . GLU B 1 158 ? -10.422 2.543 7.852 1 98.88 158 GLU B C 1
ATOM 2756 O O . GLU B 1 158 ? -11.133 2.777 6.867 1 98.88 158 GLU B O 1
ATOM 2761 N N . TYR B 1 159 ? -9.125 2.469 7.824 1 98.94 159 TYR B N 1
ATOM 2762 C CA . TYR B 1 159 ? -8.453 2.676 6.551 1 98.94 159 TYR B CA 1
ATOM 2763 C C . TYR B 1 159 ? -7.117 1.935 6.516 1 98.94 159 TYR B C 1
ATOM 2765 O O . TYR B 1 159 ? -6.605 1.518 7.555 1 98.94 159 TYR B O 1
ATOM 2773 N N . LEU B 1 160 ? -6.648 1.665 5.328 1 98.88 160 LEU B N 1
ATOM 2774 C CA . LEU B 1 160 ? -5.266 1.244 5.121 1 98.88 160 LEU B CA 1
ATOM 2775 C C . LEU B 1 160 ? -4.359 2.449 4.891 1 98.88 160 LEU B C 1
ATOM 2777 O O . LEU B 1 160 ? -4.777 3.441 4.293 1 98.88 160 LEU B O 1
ATOM 2781 N N . MET B 1 161 ? -3.203 2.346 5.363 1 98.25 161 MET B N 1
ATOM 2782 C CA . MET B 1 161 ? -2.17 3.359 5.176 1 98.25 161 MET B CA 1
ATOM 2783 C C . MET B 1 161 ? -0.819 2.713 4.891 1 98.25 161 MET B C 1
ATOM 2785 O O . MET B 1 161 ? -0.45 1.726 5.531 1 98.25 161 MET B O 1
ATOM 2789 N N . GLY B 1 162 ? -0.149 3.258 3.918 1 95.75 162 GLY B N 1
ATOM 2790 C CA . GLY B 1 162 ? 1.15 2.678 3.623 1 95.75 162 GLY B CA 1
ATOM 2791 C C . GLY B 1 162 ? 2.109 3.658 2.977 1 95.75 162 GLY B C 1
ATOM 2792 O O . GLY B 1 162 ? 1.731 4.789 2.66 1 95.75 162 GLY B O 1
ATOM 2793 N N . GLY B 1 163 ? 3.33 3.273 2.848 1 91.94 163 GLY B N 1
ATOM 2794 C CA . GLY B 1 163 ? 4.445 4 2.266 1 91.94 163 GLY B CA 1
ATOM 2795 C C . GLY B 1 163 ? 5.715 3.174 2.174 1 91.94 163 GLY B C 1
ATOM 2796 O O . GLY B 1 163 ? 5.715 1.986 2.506 1 91.94 163 GLY B O 1
ATOM 2797 N N . ALA B 1 164 ? 6.703 3.803 1.528 1 83 164 ALA B N 1
ATOM 2798 C CA . ALA B 1 164 ? 8.016 3.16 1.48 1 83 164 ALA B CA 1
ATOM 2799 C C . ALA B 1 164 ? 8.766 3.348 2.797 1 83 164 ALA B C 1
ATOM 2801 O O . ALA B 1 164 ? 8.711 4.422 3.4 1 83 164 ALA B O 1
ATOM 2802 N N . LYS B 1 165 ? 9.234 2.182 3.158 1 72 165 LYS B N 1
ATOM 2803 C CA . LYS B 1 165 ? 10.094 2.312 4.336 1 72 165 LYS B CA 1
ATOM 2804 C C . LYS B 1 165 ? 11.461 2.869 3.957 1 72 165 LYS B C 1
ATOM 2806 O O . LYS B 1 165 ? 12.078 2.42 2.984 1 72 165 LYS B O 1
ATOM 2811 N N . SER B 1 166 ? 11.547 4.211 3.842 1 53.62 166 SER B N 1
ATOM 2812 C CA . SER B 1 166 ? 12.875 4.672 3.463 1 53.62 166 SER B CA 1
ATOM 2813 C C . SER B 1 166 ? 13.953 3.684 3.908 1 53.62 166 SER B C 1
ATOM 2815 O O . SER B 1 166 ? 14.922 3.443 3.184 1 53.62 166 SER B O 1
ATOM 2817 N N . GLY B 1 167 ? 14.453 3.574 5.109 1 40.91 167 GLY B N 1
ATOM 2818 C CA . GLY B 1 167 ? 15.641 2.871 5.574 1 40.91 167 GLY B CA 1
ATOM 2819 C C . GLY B 1 167 ? 15.43 1.374 5.707 1 40.91 167 GLY B C 1
ATOM 2820 O O . GLY B 1 167 ? 14.836 0.909 6.684 1 40.91 167 GLY B O 1
ATOM 2821 N N . CYS B 1 168 ? 15.023 0.565 4.746 1 34.53 168 CYS B N 1
ATOM 2822 C CA . CYS B 1 168 ? 15.562 -0.78 4.914 1 34.53 168 CYS B CA 1
ATOM 2823 C C . CYS B 1 168 ? 16.859 -0.752 5.719 1 34.53 168 CYS B C 1
ATOM 2825 O O . CYS B 1 168 ? 17.859 -0.19 5.27 1 34.53 168 CYS B O 1
ATOM 2827 N N . GLY B 1 169 ? 16.938 -1.049 6.949 1 36.56 169 GLY B N 1
ATOM 2828 C CA . GLY B 1 169 ? 18.078 -1.214 7.832 1 36.56 169 GLY B CA 1
ATOM 2829 C C . GLY B 1 169 ? 18.516 0.078 8.5 1 36.56 169 GLY B C 1
ATOM 2830 O O . GLY B 1 169 ? 19.594 0.146 9.102 1 36.56 169 GLY B O 1
ATOM 2831 N N . GLY B 1 170 ? 17.562 1.15 8.719 1 44.72 170 GLY B N 1
ATOM 2832 C CA . GLY B 1 170 ? 18.078 2.279 9.484 1 44.72 170 GLY B CA 1
ATOM 2833 C C . GLY B 1 170 ? 17.531 3.613 9.008 1 44.72 170 GLY B C 1
ATOM 2834 O O . GLY B 1 170 ? 18.203 4.645 9.141 1 44.72 170 GLY B O 1
ATOM 2835 N N . GLY B 1 171 ? 16.188 3.703 8.492 1 56.62 171 GLY B N 1
ATOM 2836 C CA . GLY B 1 171 ? 15.977 4.883 7.664 1 56.62 171 GLY B CA 1
ATOM 2837 C C . GLY B 1 171 ? 15.344 6.035 8.422 1 56.62 171 GLY B C 1
ATOM 2838 O O . GLY B 1 171 ? 14.883 5.867 9.547 1 56.62 171 GLY B O 1
ATOM 2839 N N . VAL B 1 172 ? 15.633 7.195 8.164 1 64.69 172 VAL B N 1
ATOM 2840 C CA . VAL B 1 172 ? 15.242 8.508 8.664 1 64.69 172 VAL B CA 1
ATOM 2841 C C . VAL B 1 172 ? 13.992 8.992 7.926 1 64.69 172 VAL B C 1
ATOM 2843 O O . VAL B 1 172 ? 13.883 8.82 6.707 1 64.69 172 VAL B O 1
ATOM 2846 N N . ASN B 1 173 ? 12.898 9.211 8.758 1 76.5 173 ASN B N 1
ATOM 2847 C CA . ASN B 1 173 ? 11.758 9.906 8.188 1 76.5 173 ASN B CA 1
ATOM 2848 C C . ASN B 1 173 ? 11.742 11.383 8.57 1 76.5 173 ASN B C 1
ATOM 2850 O O . ASN B 1 173 ? 11.867 11.719 9.742 1 76.5 173 ASN B O 1
ATOM 2854 N N . LEU B 1 174 ? 11.672 12.25 7.527 1 81.94 174 LEU B N 1
ATOM 2855 C CA . LEU B 1 174 ? 11.555 13.688 7.711 1 81.94 174 LEU B CA 1
ATOM 2856 C C . LEU B 1 174 ? 10.117 14.156 7.492 1 81.94 174 LEU B C 1
ATOM 2858 O O . LEU B 1 174 ? 9.578 14.016 6.391 1 81.94 174 LEU B O 1
ATOM 2862 N N . CYS B 1 175 ? 9.539 14.672 8.547 1 88.12 175 CYS B N 1
ATOM 2863 C CA . CYS B 1 175 ? 8.148 15.109 8.5 1 88.12 175 CYS B CA 1
ATOM 2864 C C . CYS B 1 175 ? 8.016 16.562 8.961 1 88.12 175 CYS B C 1
ATOM 2866 O O . CYS B 1 175 ? 8.562 16.938 9.992 1 88.12 175 CYS B O 1
ATOM 2868 N N . ALA B 1 176 ? 7.312 17.375 8.195 1 87.25 176 ALA B N 1
ATOM 2869 C CA . ALA B 1 176 ? 7.035 18.766 8.562 1 87.25 176 ALA B CA 1
ATOM 2870 C C . ALA B 1 176 ? 5.617 18.922 9.094 1 87.25 176 ALA B C 1
ATOM 2872 O O . ALA B 1 176 ? 4.68 18.312 8.57 1 87.25 176 ALA B O 1
ATOM 2873 N N . TYR B 1 177 ? 5.508 19.719 10.141 1 89.69 177 TYR B N 1
ATOM 2874 C CA . TYR B 1 177 ? 4.242 20.078 10.766 1 89.69 177 TYR B CA 1
ATOM 2875 C C . TYR B 1 177 ? 4.016 21.578 10.703 1 89.69 177 TYR B C 1
ATOM 2877 O O . TYR B 1 177 ? 4.328 22.312 11.648 1 89.69 177 TYR B O 1
ATOM 2885 N N . PRO B 1 178 ? 3.377 22.047 9.648 1 88 178 PRO B N 1
ATOM 2886 C CA . PRO B 1 178 ? 3.342 23.484 9.383 1 88 178 PRO B CA 1
ATOM 2887 C C . PRO B 1 178 ? 2.586 24.266 10.461 1 88 178 PRO B C 1
ATOM 2889 O O . PRO B 1 178 ? 2.947 25.391 10.773 1 88 178 PRO B O 1
ATOM 2892 N N . GLU B 1 179 ? 1.49 23.625 11 1 87.25 179 GLU B N 1
ATOM 2893 C CA . GLU B 1 179 ? 0.723 24.328 12.023 1 87.25 179 GLU B CA 1
ATOM 2894 C C . GLU B 1 179 ? 1.5 24.422 13.328 1 87.25 179 GLU B C 1
ATOM 2896 O O . GLU B 1 179 ? 1.259 25.328 14.141 1 87.25 179 GLU B O 1
ATOM 2901 N N . GLU B 1 180 ? 2.41 23.547 13.5 1 81.81 180 GLU B N 1
ATOM 2902 C CA . GLU B 1 180 ? 3.236 23.531 14.711 1 81.81 180 GLU B CA 1
ATOM 2903 C C . GLU B 1 180 ? 4.547 24.297 14.484 1 81.81 180 GLU B C 1
ATOM 2905 O O . GLU B 1 180 ? 5.281 24.562 15.438 1 81.81 180 GLU B O 1
ATOM 2910 N N . GLY B 1 181 ? 4.844 24.547 13.211 1 77.56 181 GLY B N 1
ATOM 2911 C CA . GLY B 1 181 ? 6.117 25.156 12.875 1 77.56 181 GLY B CA 1
ATOM 2912 C C . GLY B 1 181 ? 7.305 24.25 13.125 1 77.56 181 GLY B C 1
ATOM 2913 O O . GLY B 1 181 ? 8.367 24.719 13.547 1 77.56 181 GLY B O 1
ATOM 2914 N N . LYS B 1 182 ? 7.152 22.953 12.992 1 76 182 LYS B N 1
ATOM 2915 C CA . LYS B 1 182 ? 8.188 21.969 13.312 1 76 182 LYS B CA 1
ATOM 2916 C C . LYS B 1 182 ? 8.469 21.062 12.125 1 76 182 LYS B C 1
ATOM 2918 O O . LYS B 1 182 ? 7.574 20.781 11.32 1 76 182 LYS B O 1
ATOM 2923 N N . THR B 1 183 ? 9.688 20.781 11.891 1 79.69 183 THR B N 1
ATOM 2924 C CA . THR B 1 183 ? 10.109 19.656 11.062 1 79.69 183 THR B CA 1
ATOM 2925 C C . THR B 1 183 ? 10.812 18.594 11.906 1 79.69 183 THR B C 1
ATOM 2927 O O . THR B 1 183 ? 11.758 18.906 12.633 1 79.69 183 THR B O 1
ATOM 2930 N N . MET B 1 184 ? 10.359 17.422 11.797 1 76.12 184 MET B N 1
ATOM 2931 C CA . MET B 1 184 ? 10.844 16.359 12.672 1 76.12 184 MET B CA 1
ATOM 2932 C C . MET B 1 184 ? 11.586 15.305 11.875 1 76.12 184 MET B C 1
ATOM 2934 O O . MET B 1 184 ? 11.172 14.938 10.773 1 76.12 184 MET B O 1
ATOM 2938 N N . VAL B 1 185 ? 12.711 14.922 12.484 1 70.19 185 VAL B N 1
ATOM 2939 C CA . VAL B 1 185 ? 13.461 13.781 11.969 1 70.19 185 VAL B CA 1
ATOM 2940 C C . VAL B 1 185 ? 13.18 12.547 12.828 1 70.19 185 VAL B C 1
ATOM 2942 O O . VAL B 1 185 ? 13.438 12.555 14.039 1 70.19 185 VAL B O 1
ATOM 2945 N N . MET B 1 186 ? 12.578 11.609 12.258 1 67.81 186 MET B N 1
ATOM 2946 C CA . MET B 1 186 ? 12.305 10.352 12.953 1 67.81 186 MET B CA 1
ATOM 2947 C C . MET B 1 186 ? 13.266 9.266 12.508 1 67.81 186 MET B C 1
ATOM 2949 O O . MET B 1 186 ? 13.414 9.008 11.312 1 67.81 186 MET B O 1
ATOM 2953 N N . GLU B 1 187 ? 14.094 8.758 13.461 1 63.5 187 GLU B N 1
ATOM 2954 C CA . GLU B 1 187 ? 15.023 7.668 13.18 1 63.5 187 GLU B CA 1
ATOM 2955 C C . GLU B 1 187 ? 14.469 6.332 13.664 1 63.5 187 GLU B C 1
ATOM 2957 O O . GLU B 1 187 ? 13.922 6.242 14.766 1 63.5 187 GLU B O 1
ATOM 2962 N N . TYR B 1 188 ? 14.297 5.457 12.805 1 56.34 188 TYR B N 1
ATOM 2963 C CA . TYR B 1 188 ? 13.844 4.121 13.172 1 56.34 188 TYR B CA 1
ATOM 2964 C C . TYR B 1 188 ? 15.023 3.176 13.359 1 56.34 188 TYR B C 1
ATOM 2966 O O . TYR B 1 188 ? 15.898 3.078 12.492 1 56.34 188 TYR B O 1
ATOM 2974 N N . PRO B 1 189 ? 15.406 2.902 14.734 1 48.06 189 PRO B N 1
ATOM 2975 C CA . PRO B 1 189 ? 16.547 2.002 14.914 1 48.06 189 PRO B CA 1
ATOM 2976 C C . PRO B 1 189 ? 16.469 0.759 14.031 1 48.06 189 PRO B C 1
ATOM 2978 O O . PRO B 1 189 ? 15.359 0.293 13.719 1 48.06 189 PRO B O 1
ATOM 2981 N N . GLN B 1 190 ? 17.547 0.462 13.492 1 42.03 190 GLN B N 1
ATOM 2982 C CA . GLN B 1 190 ? 17.703 -0.841 12.859 1 42.03 190 GLN B CA 1
ATOM 2983 C C . GLN B 1 190 ? 17.297 -1.97 13.797 1 42.03 190 GLN B C 1
ATOM 2985 O O . GLN B 1 190 ? 17.641 -1.946 14.984 1 42.03 190 GLN B O 1
ATOM 2990 N N . GLY B 1 191 ? 16.438 -2.998 13.461 1 43.12 191 GLY B N 1
ATOM 2991 C CA . GLY B 1 191 ? 16.062 -4.195 14.195 1 43.12 191 GLY B CA 1
ATOM 2992 C C . GLY B 1 191 ? 14.883 -3.973 15.117 1 43.12 191 GLY B C 1
ATOM 2993 O O . GLY B 1 191 ? 14.32 -4.93 15.664 1 43.12 191 GLY B O 1
ATOM 2994 N N . GLN B 1 192 ? 14.906 -2.859 16.156 1 34.22 192 GLN B N 1
ATOM 2995 C CA . GLN B 1 192 ? 13.891 -2.881 17.203 1 34.22 192 GLN B CA 1
ATOM 2996 C C . GLN B 1 192 ? 12.586 -2.254 16.719 1 34.22 192 GLN B C 1
ATOM 2998 O O . GLN B 1 192 ? 12.578 -1.127 16.219 1 34.22 192 GLN B O 1
ATOM 3003 N N . GLU B 1 193 ? 11.617 -2.801 16.312 1 34.69 193 GLU B N 1
ATOM 3004 C CA . GLU B 1 193 ? 10.172 -2.619 16.266 1 34.69 193 GLU B CA 1
ATOM 3005 C C . GLU B 1 193 ? 9.68 -1.781 17.438 1 34.69 193 GLU B C 1
ATOM 3007 O O . GLU B 1 193 ? 9.969 -2.098 18.594 1 34.69 193 GLU B O 1
ATOM 3012 N N . GLY B 1 194 ? 9.367 -0.668 17.453 1 33.31 194 GLY B N 1
ATOM 3013 C CA . GLY B 1 194 ? 8.656 0.157 18.406 1 33.31 194 GLY B CA 1
ATOM 3014 C C . GLY B 1 194 ? 9.391 1.443 18.75 1 33.31 194 GLY B C 1
ATOM 3015 O O . GLY B 1 194 ? 8.891 2.264 19.516 1 33.31 194 GLY B O 1
ATOM 3016 N N . ASP B 1 195 ? 10.648 1.215 18.656 1 30.73 195 ASP B N 1
ATOM 3017 C CA . ASP B 1 195 ? 11.227 2.396 19.297 1 30.73 195 ASP B CA 1
ATOM 3018 C C . ASP B 1 195 ? 11.211 3.59 18.344 1 30.73 195 ASP B C 1
ATOM 3020 O O . ASP B 1 195 ? 11.758 3.52 17.234 1 30.73 195 ASP B O 1
ATOM 3024 N N . VAL B 1 196 ? 10.109 4.191 18.172 1 35.69 196 VAL B N 1
ATOM 3025 C CA . VAL B 1 196 ? 10.086 5.555 17.656 1 35.69 196 VAL B CA 1
ATOM 3026 C C . VAL B 1 196 ? 11.297 6.328 18.156 1 35.69 196 VAL B C 1
ATOM 3028 O O . VAL B 1 196 ? 11.469 6.5 19.375 1 35.69 196 VAL B O 1
ATOM 3031 N N . VAL B 1 197 ? 12.406 6.113 17.453 1 36.22 197 VAL B N 1
ATOM 3032 C CA . VAL B 1 197 ? 13.531 6.957 17.859 1 36.22 197 VAL B CA 1
ATOM 3033 C C . VAL B 1 197 ? 13.102 8.422 17.859 1 36.22 197 VAL B C 1
ATOM 3035 O O . VAL B 1 197 ? 12.242 8.82 17.078 1 36.22 197 VAL B O 1
ATOM 3038 N N . ARG B 1 198 ? 13.312 9.008 19.016 1 36.97 198 ARG B N 1
ATOM 3039 C CA . ARG B 1 198 ? 13.266 10.43 19.344 1 36.97 198 ARG B CA 1
ATOM 3040 C C . ARG B 1 198 ? 14.117 11.242 18.391 1 36.97 198 ARG B C 1
ATOM 3042 O O . ARG B 1 198 ? 15.305 10.961 18.203 1 36.97 198 ARG B O 1
ATOM 3049 N N . GLY B 1 199 ? 13.562 11.352 17.125 1 37.47 199 GLY B N 1
ATOM 3050 C CA . GLY B 1 199 ? 14.305 12.273 16.281 1 37.47 199 GLY B CA 1
ATOM 3051 C C . GLY B 1 199 ? 14.523 13.633 16.922 1 37.47 199 GLY B C 1
ATOM 3052 O O . GLY B 1 199 ? 13.922 13.945 17.953 1 37.47 199 GLY B O 1
ATOM 3053 N N . SER B 1 200 ? 15.688 14.023 16.75 1 37.12 200 SER B N 1
ATOM 3054 C CA . SER B 1 200 ? 16.016 15.414 17.078 1 37.12 200 SER B CA 1
ATOM 3055 C C . SER B 1 200 ? 15.219 16.391 16.203 1 37.12 200 SER B C 1
ATOM 3057 O O . SER B 1 200 ? 14.945 16.094 15.039 1 37.12 200 SER B O 1
ATOM 3059 N N . VAL B 1 201 ? 14.141 16.969 16.781 1 39.81 201 VAL B N 1
ATOM 3060 C CA . VAL B 1 201 ? 13.438 18.109 16.203 1 39.81 201 VAL B CA 1
ATOM 3061 C C . VAL B 1 201 ? 14.445 19.188 15.797 1 39.81 201 VAL B C 1
ATOM 3063 O O . VAL B 1 201 ? 15.242 19.641 16.625 1 39.81 201 VAL B O 1
ATOM 3066 N N . THR B 1 202 ? 14.938 19 14.641 1 35 202 THR B N 1
ATOM 3067 C CA . THR B 1 202 ? 15.625 20.234 14.258 1 35 202 THR B CA 1
ATOM 3068 C C . THR B 1 202 ? 14.633 21.312 13.844 1 35 202 THR B C 1
ATOM 3070 O O . THR B 1 202 ? 13.781 21.078 12.984 1 35 202 THR B O 1
ATOM 3073 N N . GLU B 1 203 ? 14.25 22 14.805 1 35.41 203 GLU B N 1
ATOM 3074 C CA . GLU B 1 203 ? 13.461 23.219 14.547 1 35.41 203 GLU B CA 1
ATOM 3075 C C . GLU B 1 203 ? 14.148 24.109 13.523 1 35.41 203 GLU B C 1
ATOM 3077 O O . GLU B 1 203 ? 15.344 24.406 13.641 1 35.41 203 GLU B O 1
ATOM 3082 N N . PHE B 1 204 ? 13.719 23.922 12.312 1 29.78 204 PHE B N 1
ATOM 3083 C CA . PHE B 1 204 ? 14.281 24.922 11.422 1 29.78 204 PHE B CA 1
ATOM 3084 C C . PHE B 1 204 ? 13.445 26.203 11.461 1 29.78 204 PHE B C 1
ATOM 3086 O O . PHE B 1 204 ? 12.234 26.141 11.68 1 29.78 204 PHE B O 1
#

Solvent-accessible surface area (backbone atoms only — not comparable to full-atom values): 21538 Å² total; per-residue (Å²): 131,83,75,69,74,80,82,83,68,66,53,68,36,71,44,51,33,69,60,54,71,72,51,49,40,82,44,57,32,90,93,41,66,79,17,38,31,29,30,34,56,54,23,56,74,23,57,33,65,51,47,43,36,26,47,37,36,28,53,55,63,28,33,52,44,78,49,26,32,28,46,68,36,38,41,37,39,38,32,66,38,52,31,29,41,36,39,34,33,39,45,49,74,68,64,69,45,87,66,63,64,69,82,58,88,67,79,78,72,74,72,71,72,76,67,85,67,69,83,72,80,58,56,73,47,80,41,83,42,43,51,56,21,36,36,36,41,45,43,28,77,55,20,26,51,58,16,31,30,42,29,20,26,86,83,6,26,31,29,38,38,33,33,54,40,66,31,66,79,51,24,67,45,40,37,36,22,72,90,75,64,40,33,37,35,32,38,40,55,55,92,52,87,78,48,74,37,80,36,64,66,50,70,110,131,83,74,69,75,80,83,80,68,66,53,68,36,70,42,51,32,68,60,53,72,71,52,49,41,80,44,56,31,90,93,42,64,79,16,36,30,28,32,33,55,54,23,56,75,22,57,32,64,51,47,43,38,26,46,37,38,28,53,56,62,26,33,52,46,76,48,27,30,28,47,68,38,39,41,36,38,37,32,66,39,52,31,28,40,37,39,34,33,38,44,50,72,68,64,69,44,86,74,62,65,68,79,57,88,65,80,77,74,74,72,71,72,75,67,84,66,69,83,72,79,58,56,73,48,77,41,82,43,43,51,56,21,35,36,37,40,44,42,28,77,56,18,27,50,58,16,32,31,44,29,20,26,88,81,7,24,31,30,37,37,34,33,55,39,67,32,64,78,50,24,65,45,41,38,34,23,74,90,76,58,38,34,37,36,34,37,38,56,55,90,53,84,78,51,74,37,80,36,64,64,51,70,110

Radius of gyration: 23.21 Å; Cα contacts (8 Å, |Δi|>4): 972; chains: 2; bounding box: 49×74×50 Å

Nearest PDB structures (foldseek):
  3l2h-assembly1_D  TM=8.938E-01  e=1.220E-11  Acidithiobacillus ferrooxidans ATCC 23270
  3i7d-assembly1_A  TM=8.055E-01  e=1.013E-08  Ruegeria pomeroyi DSS-3
  8uan-assembly1_A  TM=5.364E-01  e=1.570E-04  Homo sapiens
  8u9j-assembly2_B  TM=5.346E-01  e=4.164E-04  Homo sapiens
  7rei-assembly1_A  TM=4.991E-01  e=2.699E-04  Homo sapiens